Protein AF-A0A1X7VPT6-F1 (afdb_monomer_lite)

Foldseek 3Di:
DVVVVVVVVVVVVVVVPPPPPDFDAQEAEEEQALPNDDPVQSVRYGHLQVQQPDPDDPQVRLEYEYEYEADERADEEEREADDRAYYEYEFDDDPPGQFYEYEYAEYAYEQYAEYEYYRYEYDYPPYEHEAYNYAEYAYYQYEEQAYAHEQYAEYAHELYEHEHPDAPPDPAASYHAEAHAAEYEAENYEAAEYAGEAHYYQYLHYEYEHENYEFHYEEEENYAHDHPHPDPPDHDQHYEYEYELYEFHYHHYQYHAHHAEAEEYEAYNYHYNYQAEHAAHYAAYEYEYEQHEAPNHAEEHEYEYQHYAYYYYNAEAENYQEAEYEEHAYYEHALYETEPHCEYYAYEAYDEEHEYHQYEFEHHEAERYEYYHAYEYEYDDHEYEQYQAEHQAEHQRYEYEPNYAYEYPEAYEQENGEHQAEDQRYAYDDPDDPDDQDDQNYDYPDPHPHAYWQGYHPAYHARAADHDPDPDDDDDDDDRDDPVVPPVVVVVVVVVVVVLPPPRDVVNVVPDVPPDQPRDDDHFFPFKWWQDPVLDTHRPDQKDWDFDAFFDWDWTQIWRQGSPGDTFGFDADADPDLEGDRDRDDRRGTDDRDPDRPRRDTDTDTDGHGHGYIYGTDDDDDDDDDDDDDDDDDDDDDDDDDD

Radius of gyration: 36.93 Å; chains: 1; bounding box: 91×92×110 Å

Structure (mmCIF, N/CA/C/O backbone):
data_AF-A0A1X7VPT6-F1
#
_entry.id   AF-A0A1X7VPT6-F1
#
loop_
_atom_site.group_PDB
_atom_site.id
_atom_site.type_symbol
_atom_site.label_atom_id
_atom_site.label_alt_id
_atom_site.label_comp_id
_atom_site.label_asym_id
_atom_site.label_entity_id
_atom_site.label_seq_id
_atom_site.pdbx_PDB_ins_code
_atom_site.Cartn_x
_atom_site.Cartn_y
_atom_site.Cartn_z
_atom_site.occupancy
_atom_site.B_iso_or_equiv
_atom_site.auth_seq_id
_atom_site.auth_comp_id
_atom_site.auth_asym_id
_atom_site.auth_atom_id
_atom_site.pdbx_PDB_model_num
ATOM 1 N N . MET A 1 1 ? -47.843 -10.193 26.160 1.00 49.91 1 MET A N 1
ATOM 2 C CA . MET A 1 1 ? -47.223 -11.328 25.442 1.00 49.91 1 MET A CA 1
ATOM 3 C C . MET A 1 1 ? -45.750 -11.027 25.183 1.00 49.91 1 MET A C 1
ATOM 5 O O . MET A 1 1 ? -44.938 -11.817 25.626 1.00 49.91 1 MET A O 1
ATOM 9 N N . GLU A 1 2 ? -45.402 -9.853 24.638 1.00 49.94 2 GLU A N 1
ATOM 10 C CA . GLU A 1 2 ? -44.006 -9.392 24.447 1.00 49.94 2 GLU A CA 1
ATOM 11 C C . GLU A 1 2 ? -43.128 -9.440 25.710 1.00 49.94 2 GLU A C 1
ATOM 13 O O . GLU A 1 2 ? -42.012 -9.949 25.663 1.00 49.94 2 GLU A O 1
ATOM 18 N N . THR A 1 3 ? -43.646 -9.011 26.864 1.00 54.41 3 THR A N 1
ATOM 19 C CA . THR A 1 3 ? -42.944 -9.099 28.159 1.00 54.41 3 THR A CA 1
ATOM 20 C C . THR A 1 3 ? -42.669 -10.536 28.608 1.00 54.41 3 THR A C 1
ATOM 22 O O . THR A 1 3 ? -41.657 -10.796 29.251 1.00 54.41 3 THR A O 1
ATOM 25 N N . PHE A 1 4 ? -43.536 -11.487 28.249 1.00 56.22 4 PHE A N 1
ATOM 26 C CA . PHE A 1 4 ? -43.365 -12.898 28.603 1.00 56.22 4 PHE A CA 1
ATOM 27 C C . PHE A 1 4 ? -42.324 -13.572 27.700 1.00 56.22 4 PHE A C 1
ATOM 29 O O . PHE A 1 4 ? -41.519 -14.367 28.178 1.00 56.22 4 PHE A O 1
ATOM 36 N N . THR A 1 5 ? -42.282 -13.204 26.415 1.00 63.62 5 THR A N 1
ATOM 37 C CA . THR A 1 5 ? -41.232 -13.641 25.486 1.00 63.62 5 THR A CA 1
ATOM 38 C C . THR A 1 5 ? -39.866 -13.092 25.901 1.00 63.62 5 THR A C 1
ATOM 40 O O . THR A 1 5 ? -38.895 -13.843 25.903 1.00 63.62 5 THR A O 1
ATOM 43 N N . TYR A 1 6 ? -39.796 -11.826 26.332 1.00 61.41 6 TYR A N 1
ATOM 44 C CA . TYR A 1 6 ? -38.568 -11.212 26.858 1.00 61.41 6 TYR A CA 1
ATOM 45 C C . TYR A 1 6 ? -38.047 -11.936 28.106 1.00 61.41 6 TYR A C 1
ATOM 47 O O . TYR A 1 6 ? -36.864 -12.257 28.193 1.00 61.41 6 TYR A O 1
ATOM 55 N N . LEU A 1 7 ? -38.939 -12.255 29.049 1.00 60.47 7 LEU A N 1
ATOM 56 C CA . LEU A 1 7 ? -38.576 -12.974 30.270 1.00 60.47 7 LEU A CA 1
ATOM 57 C C . LEU A 1 7 ? -38.084 -14.400 29.969 1.00 60.47 7 LEU A C 1
ATOM 59 O O . LEU A 1 7 ? -37.102 -14.848 30.556 1.00 60.47 7 LEU A O 1
ATOM 63 N N . LEU A 1 8 ? -38.726 -15.098 29.025 1.00 65.25 8 LEU A N 1
ATOM 64 C CA . LEU A 1 8 ? -38.308 -16.435 28.596 1.00 65.25 8 LEU A CA 1
ATOM 65 C C . LEU A 1 8 ? -36.920 -16.409 27.935 1.00 65.25 8 LEU A C 1
ATOM 67 O O . LEU A 1 8 ? -36.103 -17.288 28.199 1.00 65.25 8 LEU A O 1
ATOM 71 N N . PHE A 1 9 ? -36.626 -15.378 27.134 1.00 64.88 9 PHE A N 1
ATOM 72 C CA . PHE A 1 9 ? -35.300 -15.166 26.547 1.00 64.88 9 PHE A CA 1
ATOM 73 C C . PHE A 1 9 ? -34.226 -14.914 27.609 1.00 64.88 9 PHE A C 1
ATOM 75 O O . PHE A 1 9 ? -33.151 -15.502 27.523 1.00 64.88 9 PHE A O 1
ATOM 82 N N . ILE A 1 10 ? -34.517 -14.107 28.635 1.00 61.78 10 ILE A N 1
ATOM 83 C CA . ILE A 1 10 ? -33.589 -13.865 29.751 1.00 61.78 10 ILE A CA 1
ATOM 84 C C . ILE A 1 10 ? -33.315 -15.167 30.518 1.00 61.78 10 ILE A C 1
ATOM 86 O O . ILE A 1 10 ? -32.165 -15.477 30.817 1.00 61.78 10 ILE A O 1
ATOM 90 N N . ILE A 1 11 ? -34.348 -15.971 30.787 1.00 61.91 11 ILE A N 1
ATOM 91 C CA . ILE A 1 11 ? -34.203 -17.257 31.487 1.00 61.91 11 ILE A CA 1
ATOM 92 C C . ILE A 1 11 ? -33.368 -18.248 30.657 1.00 61.91 11 ILE A C 1
ATOM 94 O O . ILE A 1 11 ? -32.481 -18.912 31.199 1.00 61.91 11 ILE A O 1
ATOM 98 N N . LEU A 1 12 ? -33.596 -18.320 29.341 1.00 60.66 12 LEU A N 1
ATOM 99 C CA . LEU A 1 12 ? -32.826 -19.184 28.441 1.00 60.66 12 LEU A CA 1
ATOM 100 C C . LEU A 1 12 ? -31.370 -18.712 28.296 1.00 60.66 12 LEU A C 1
ATOM 102 O O . LEU A 1 12 ? -30.458 -19.539 28.362 1.00 60.66 12 LEU A O 1
ATOM 106 N N . ALA A 1 13 ? -31.129 -17.402 28.199 1.00 56.34 13 ALA A N 1
ATOM 107 C CA . ALA A 1 13 ? -29.782 -16.830 28.170 1.00 56.34 13 ALA A CA 1
ATOM 108 C C . ALA A 1 13 ? -29.011 -17.106 29.475 1.00 56.34 13 ALA A C 1
ATOM 110 O O . ALA A 1 13 ? -27.852 -17.519 29.428 1.00 56.34 13 ALA A O 1
ATOM 111 N N . CYS A 1 14 ? -29.668 -16.992 30.636 1.00 54.38 14 CYS A N 1
ATOM 112 C CA . CYS A 1 14 ? -29.074 -17.334 31.931 1.00 54.38 14 CYS A CA 1
ATOM 113 C C . CYS A 1 14 ? -28.664 -18.813 32.025 1.00 54.38 14 CYS A C 1
ATOM 115 O O . CYS A 1 14 ? -27.621 -19.123 32.601 1.00 54.38 14 CYS A O 1
ATOM 117 N N . SER A 1 15 ? -29.440 -19.732 31.436 1.00 54.47 15 SER A N 1
ATOM 118 C CA . SER A 1 15 ? -29.112 -21.166 31.454 1.00 54.47 15 SER A CA 1
ATOM 119 C C . SER A 1 15 ? -27.899 -21.538 30.588 1.00 54.47 15 SER A C 1
ATOM 121 O O . SER A 1 15 ? -27.228 -22.530 30.869 1.00 54.47 15 SER A O 1
ATOM 123 N N . TYR A 1 16 ? -27.557 -20.713 29.590 1.00 51.50 16 TYR A N 1
ATOM 124 C CA . TYR A 1 16 ? -26.404 -20.941 28.712 1.00 51.50 16 TYR A CA 1
ATOM 125 C C . TYR A 1 16 ? -25.071 -20.465 29.327 1.00 51.50 16 TYR A C 1
ATOM 127 O O . TYR A 1 16 ? -24.008 -20.966 28.967 1.00 51.50 16 TYR A O 1
ATOM 135 N N . CYS A 1 17 ? -25.105 -19.543 30.298 1.00 53.69 17 CYS A N 1
ATOM 136 C CA . CYS A 1 17 ? -23.901 -18.972 30.920 1.00 53.69 17 CYS A CA 1
ATOM 137 C C . CYS A 1 17 ? -23.287 -19.814 32.055 1.00 53.69 17 CYS A C 1
ATOM 139 O O . CYS A 1 17 ? -22.165 -19.536 32.469 1.00 53.69 17 CYS A O 1
ATOM 141 N N . GLN A 1 18 ? -23.964 -20.850 32.561 1.00 51.31 18 GLN A N 1
ATOM 142 C CA . GLN A 1 18 ? -23.490 -21.600 33.739 1.00 51.31 18 GLN A CA 1
ATOM 143 C C . GLN A 1 18 ? -22.417 -22.667 33.462 1.00 51.31 18 GLN A C 1
ATOM 145 O O . GLN A 1 18 ? -21.979 -23.339 34.395 1.00 51.31 18 GLN A O 1
ATOM 150 N N . LYS A 1 19 ? -21.952 -22.827 32.217 1.00 47.19 19 LYS A N 1
ATOM 151 C CA . LYS A 1 19 ? -20.977 -23.871 31.854 1.00 47.19 19 LYS A CA 1
ATOM 152 C C . LYS A 1 19 ? -19.701 -23.339 31.195 1.00 47.19 19 LYS A C 1
ATOM 154 O O . LYS A 1 19 ? -19.155 -23.972 30.300 1.00 47.19 19 LYS A O 1
ATOM 159 N N . ALA A 1 20 ? -19.217 -22.179 31.642 1.00 49.69 20 ALA A N 1
ATOM 160 C CA . ALA A 1 20 ? -17.861 -21.739 31.324 1.00 49.69 20 ALA A CA 1
ATOM 161 C C . ALA A 1 20 ? -16.864 -22.496 32.220 1.00 49.69 20 ALA A C 1
ATOM 163 O O . ALA A 1 20 ? -16.715 -22.213 33.409 1.00 49.69 20 ALA A O 1
ATOM 164 N N . GLU A 1 21 ? -16.231 -23.521 31.654 1.00 43.62 21 GLU A N 1
ATOM 165 C CA . GLU A 1 21 ? -15.169 -24.298 32.288 1.00 43.62 21 GLU A CA 1
ATOM 166 C C . GLU A 1 21 ? -13.922 -23.413 32.475 1.00 43.62 21 GLU A C 1
ATOM 168 O O . GLU A 1 21 ? -13.162 -23.194 31.539 1.00 43.62 21 GLU A O 1
ATOM 173 N N . GLY A 1 22 ? -13.722 -22.880 33.687 1.00 51.69 22 GLY A N 1
ATOM 174 C CA . GLY A 1 22 ? -12.467 -22.230 34.094 1.00 51.69 22 GLY A CA 1
ATOM 175 C C . GLY A 1 22 ? -12.619 -20.802 34.621 1.00 51.69 22 GLY A C 1
ATOM 176 O O . GLY A 1 22 ? -12.323 -19.840 33.922 1.00 51.69 22 GLY A O 1
ATOM 177 N N . GLY A 1 23 ? -13.016 -20.671 35.892 1.00 59.38 23 GLY A N 1
ATOM 178 C CA . GLY A 1 23 ? -13.039 -19.404 36.635 1.00 59.38 23 GLY A CA 1
ATOM 179 C C . GLY A 1 23 ? -14.395 -18.697 36.596 1.00 59.38 23 GLY A C 1
ATOM 180 O O . GLY A 1 23 ? -14.873 -18.295 35.540 1.00 59.38 23 GLY A O 1
ATOM 181 N N . GLN A 1 24 ? -15.023 -18.531 37.762 1.00 66.06 24 GLN A N 1
ATOM 182 C CA . GLN A 1 24 ? -16.274 -17.782 37.915 1.00 66.06 24 GLN A CA 1
ATOM 183 C C . GLN A 1 24 ? -16.023 -16.288 37.641 1.00 66.06 24 GLN A C 1
ATOM 185 O O . GLN A 1 24 ? -15.692 -15.530 38.547 1.00 66.06 24 GLN A O 1
ATOM 190 N N . GLY A 1 25 ? -16.125 -15.865 36.380 1.00 81.69 25 GLY A N 1
ATOM 191 C CA . GLY A 1 25 ? -16.144 -14.445 36.031 1.00 81.69 25 GLY A CA 1
ATOM 192 C C . GLY A 1 25 ? -17.435 -13.779 36.510 1.00 81.69 25 GLY A C 1
ATOM 193 O O . GLY A 1 25 ? -18.495 -14.408 36.516 1.00 81.69 25 GLY A O 1
ATOM 194 N N . LEU A 1 26 ? -17.358 -12.506 36.904 1.00 90.00 26 LEU A N 1
ATOM 195 C CA . LEU A 1 26 ? -18.549 -11.727 37.245 1.00 90.00 26 LEU A CA 1
ATOM 196 C C . LEU A 1 26 ? -19.263 -11.297 35.962 1.00 90.00 26 LEU A C 1
ATOM 198 O O . LEU A 1 26 ? -18.640 -10.760 35.045 1.00 90.00 26 LEU A O 1
ATOM 202 N N . ILE A 1 27 ? -20.574 -11.529 35.906 1.00 91.31 27 ILE A N 1
ATOM 203 C CA . ILE A 1 27 ? -21.433 -11.133 34.788 1.00 91.31 27 ILE A CA 1
ATOM 204 C C . ILE A 1 27 ? -22.333 -9.992 35.258 1.00 91.31 27 ILE A C 1
ATOM 206 O O . ILE A 1 27 ? -23.072 -10.147 36.227 1.00 91.31 27 ILE A O 1
ATOM 210 N N . TYR A 1 28 ? -22.283 -8.872 34.547 1.00 93.00 28 TYR A N 1
ATOM 211 C CA . TYR A 1 28 ? -23.090 -7.679 34.758 1.00 93.00 28 TYR A CA 1
ATOM 212 C C . TYR A 1 28 ? -24.026 -7.485 33.564 1.00 93.00 28 TYR A C 1
ATOM 214 O O . TYR A 1 28 ? -23.584 -7.408 32.422 1.00 93.00 28 TYR A O 1
ATOM 222 N N . TYR A 1 29 ? -25.324 -7.396 33.809 1.00 93.25 29 TYR A N 1
ATOM 223 C CA . TYR A 1 29 ? -26.327 -7.063 32.809 1.00 93.25 29 TYR A CA 1
ATOM 224 C C . TYR A 1 29 ? -26.495 -5.548 32.758 1.00 93.25 29 TYR A C 1
ATOM 226 O O . TYR A 1 29 ? -26.776 -4.903 33.767 1.00 93.25 29 TYR A O 1
ATOM 234 N N . VAL A 1 30 ? -26.331 -4.970 31.576 1.00 93.88 30 VAL A N 1
ATOM 235 C CA . VAL A 1 30 ? -26.466 -3.531 31.367 1.00 93.88 30 VAL A CA 1
ATOM 236 C C . VAL A 1 30 ? -27.790 -3.277 30.670 1.00 93.88 30 VAL A C 1
ATOM 238 O O . VAL A 1 30 ? -28.028 -3.761 29.564 1.00 93.88 30 VAL A O 1
ATOM 241 N N . THR A 1 31 ? -28.666 -2.522 31.323 1.00 93.25 31 THR A N 1
ATOM 242 C CA . THR A 1 31 ? -29.961 -2.109 30.762 1.00 93.25 31 THR A CA 1
ATOM 243 C C . THR A 1 31 ? -29.932 -0.623 30.414 1.00 93.25 31 THR A C 1
ATOM 245 O O . THR A 1 31 ? -29.002 0.094 30.792 1.00 93.25 31 THR A O 1
ATOM 248 N N . ALA A 1 32 ? -30.905 -0.148 29.636 1.00 89.62 32 ALA A N 1
ATOM 249 C CA . ALA A 1 32 ? -30.970 1.264 29.259 1.00 89.62 32 ALA A CA 1
ATOM 250 C C . ALA A 1 32 ? -31.231 2.163 30.481 1.00 89.62 32 ALA A C 1
ATOM 252 O O . ALA A 1 32 ? -30.611 3.214 30.622 1.00 89.62 32 ALA A O 1
ATOM 253 N N . THR A 1 33 ? -32.118 1.727 31.383 1.00 88.25 33 THR A N 1
ATOM 254 C CA . THR A 1 33 ? -32.633 2.555 32.489 1.00 88.25 33 THR A CA 1
ATOM 255 C C . THR A 1 33 ? -32.313 2.030 33.891 1.00 88.25 33 THR A C 1
ATOM 257 O O . THR A 1 33 ? -32.501 2.757 34.859 1.00 88.25 33 THR A O 1
ATOM 260 N N . GLY A 1 34 ? -31.887 0.772 34.037 1.00 85.50 34 GLY A N 1
ATOM 261 C CA . GLY A 1 34 ? -31.805 0.073 35.329 1.00 85.50 34 GLY A CA 1
ATOM 262 C C . GLY A 1 34 ? -33.147 -0.495 35.817 1.00 85.50 34 GLY A C 1
ATOM 263 O O . GLY A 1 34 ? -33.165 -1.478 36.554 1.00 85.50 34 GLY A O 1
ATOM 264 N N . ALA A 1 35 ? -34.281 0.062 35.376 1.00 86.81 35 ALA A N 1
ATOM 265 C CA . ALA A 1 35 ? -35.615 -0.366 35.807 1.00 86.81 35 ALA A CA 1
ATOM 266 C C . ALA A 1 35 ? -36.050 -1.708 35.192 1.00 86.81 35 ALA A C 1
ATOM 268 O O . ALA A 1 35 ? -36.874 -2.415 35.768 1.00 86.81 35 ALA A O 1
ATOM 269 N N . ASP A 1 36 ? -35.457 -2.082 34.057 1.00 85.25 36 ASP A N 1
ATOM 270 C CA . ASP A 1 36 ? -35.776 -3.307 33.308 1.00 85.25 36 ASP A CA 1
ATOM 271 C C . ASP A 1 36 ? -35.090 -4.561 33.882 1.00 85.25 36 ASP A C 1
ATOM 273 O O . ASP A 1 36 ? -35.135 -5.648 33.300 1.00 85.25 36 ASP A O 1
ATOM 277 N N . CYS A 1 37 ? -34.425 -4.419 35.028 1.00 83.31 37 CYS A N 1
ATOM 278 C CA . CYS A 1 37 ? -33.668 -5.485 35.652 1.00 83.31 37 CYS A CA 1
ATOM 279 C C . CYS A 1 37 ? -34.566 -6.519 36.348 1.00 83.31 37 CYS A C 1
ATOM 281 O O . CYS A 1 37 ? -35.395 -6.158 37.189 1.00 83.31 37 CYS A O 1
ATOM 283 N N . PRO A 1 38 ? -34.379 -7.828 36.083 1.00 77.12 38 PRO A N 1
ATOM 284 C CA . PRO A 1 38 ? -35.090 -8.872 36.809 1.00 77.12 38 PRO A CA 1
ATOM 285 C C . PRO A 1 38 ? -34.807 -8.778 38.313 1.00 77.12 38 PRO A C 1
ATOM 287 O O . PRO A 1 38 ? -33.649 -8.672 38.721 1.00 77.12 38 PRO A O 1
ATOM 290 N N . LEU A 1 39 ? -35.849 -8.902 39.144 1.00 76.00 39 LEU A N 1
ATOM 291 C CA . LEU A 1 39 ? -35.750 -8.835 40.614 1.00 76.00 39 LEU A CA 1
ATOM 292 C C . LEU A 1 39 ? -34.674 -9.772 41.198 1.00 76.00 39 LEU A C 1
ATOM 294 O O . LEU A 1 39 ? -34.059 -9.455 42.209 1.00 76.00 39 LEU A O 1
ATOM 298 N N . VAL A 1 40 ? -34.414 -10.908 40.545 1.00 72.81 40 VAL A N 1
ATOM 299 C CA . VAL A 1 40 ? -33.452 -11.931 40.996 1.00 72.81 40 VAL A CA 1
ATOM 300 C C . VAL A 1 40 ? -31.986 -11.499 40.802 1.00 72.81 40 VAL A C 1
ATOM 302 O O . VAL A 1 40 ? -31.091 -12.063 41.426 1.00 72.81 40 VAL A O 1
ATOM 305 N N . HIS A 1 41 ? -31.719 -10.480 39.980 1.00 74.19 41 HIS A N 1
ATOM 306 C CA . HIS A 1 41 ? -30.364 -10.057 39.607 1.00 74.19 41 HIS A CA 1
ATOM 307 C C . HIS A 1 41 ? -30.074 -8.580 39.897 1.00 74.19 41 HIS A C 1
ATOM 309 O O . HIS A 1 41 ? -29.142 -8.032 39.320 1.00 74.19 41 HIS A O 1
ATOM 315 N N . GLN A 1 42 ? -30.812 -7.928 40.801 1.00 76.69 42 GLN A N 1
ATOM 316 C CA . GLN A 1 42 ? -30.673 -6.481 41.048 1.00 76.69 42 GLN A CA 1
ATOM 317 C C . GLN A 1 42 ? -29.239 -6.020 41.374 1.00 76.69 42 GLN A C 1
ATOM 319 O O . GLN A 1 42 ? -28.855 -4.917 41.005 1.00 76.69 42 GLN A O 1
ATOM 324 N N . HIS A 1 43 ? -28.406 -6.849 42.010 1.00 82.69 43 HIS A N 1
ATOM 325 C CA . HIS A 1 43 ? -27.006 -6.481 42.284 1.00 82.69 43 HIS A CA 1
ATOM 326 C C . HIS A 1 43 ? -26.096 -6.515 41.046 1.00 82.69 43 HIS A C 1
ATOM 328 O O . HIS A 1 43 ? -25.086 -5.818 41.001 1.00 82.69 43 HIS A O 1
ATOM 334 N N . TYR A 1 44 ? -26.461 -7.301 40.035 1.00 88.62 44 TYR A N 1
ATOM 335 C CA . TYR A 1 44 ? -25.679 -7.529 38.819 1.00 88.62 44 TYR A CA 1
ATOM 336 C C . TYR A 1 44 ? -26.396 -7.033 37.571 1.00 88.62 44 TYR A C 1
ATOM 338 O O . TYR A 1 44 ? -26.000 -7.378 36.467 1.00 88.62 44 TYR A O 1
ATOM 346 N N . CYS A 1 45 ? -27.458 -6.254 37.735 1.00 93.31 45 CYS A N 1
ATOM 347 C CA . CYS A 1 45 ? -28.186 -5.646 36.645 1.00 93.31 45 CYS A CA 1
ATOM 348 C C . CYS A 1 45 ? -28.450 -4.190 37.002 1.00 93.31 45 CYS A C 1
ATOM 350 O O . CYS A 1 45 ? -29.153 -3.919 37.974 1.00 93.31 45 CYS A O 1
ATOM 352 N N . GLN A 1 46 ? -27.856 -3.270 36.248 1.00 94.00 46 GLN A N 1
ATOM 353 C CA . GLN A 1 46 ? -27.958 -1.827 36.476 1.00 94.00 46 GLN A CA 1
ATOM 354 C C . GLN A 1 46 ? -27.918 -1.065 35.142 1.00 94.00 46 GLN A C 1
ATOM 356 O O . GLN A 1 46 ? -27.755 -1.663 34.070 1.00 94.00 46 GLN A O 1
ATOM 361 N N . SER A 1 47 ? -28.093 0.258 35.188 1.00 93.62 47 SER A N 1
ATOM 362 C CA . SER A 1 47 ? -27.865 1.109 34.017 1.00 93.62 47 SER A CA 1
ATOM 363 C C . SER A 1 47 ? -26.363 1.260 33.727 1.00 93.62 47 SER A C 1
ATOM 365 O O . SER A 1 47 ? -25.516 1.044 34.599 1.00 93.62 47 SER A O 1
ATOM 367 N N . LEU A 1 48 ? -26.002 1.683 32.509 1.00 93.38 48 LEU A N 1
ATOM 368 C CA . LEU A 1 48 ? -24.603 1.997 32.180 1.00 93.38 48 LEU A CA 1
ATOM 369 C C . LEU A 1 48 ? -24.035 3.109 33.080 1.00 93.38 48 LEU A C 1
ATOM 371 O O . LEU A 1 48 ? -22.868 3.052 33.458 1.00 93.38 48 LEU A O 1
ATOM 375 N N . SER A 1 49 ? -24.866 4.088 33.454 1.00 92.06 49 SER A N 1
ATOM 376 C CA . SER A 1 49 ? -24.477 5.194 34.337 1.00 92.06 49 SER A CA 1
ATOM 377 C C . SER A 1 49 ? -24.051 4.706 35.723 1.00 92.06 49 SER A C 1
ATOM 379 O O . SER A 1 49 ? -23.092 5.224 36.292 1.00 92.06 49 SER A O 1
ATOM 381 N N . ASP A 1 50 ? -24.735 3.700 36.268 1.00 91.56 50 ASP A N 1
ATOM 382 C CA . ASP A 1 50 ? -24.412 3.154 37.591 1.00 91.56 50 ASP A CA 1
ATOM 383 C C . ASP A 1 50 ? -23.061 2.432 37.576 1.00 91.56 50 ASP A C 1
ATOM 385 O O . ASP A 1 50 ? -22.251 2.591 38.491 1.00 91.56 50 ASP A O 1
ATOM 389 N N . TYR A 1 51 ? -22.781 1.684 36.504 1.00 92.12 51 TYR A N 1
ATOM 390 C CA . TYR A 1 51 ? -21.494 1.017 36.310 1.00 92.12 51 TYR A CA 1
ATOM 391 C C . TYR A 1 51 ? -20.355 1.992 36.008 1.00 92.12 51 TYR A C 1
ATOM 393 O O . TYR A 1 51 ? -19.246 1.799 36.499 1.00 92.12 51 TYR A O 1
ATOM 401 N N . ALA A 1 52 ? -20.610 3.055 35.243 1.00 88.69 52 ALA A N 1
ATOM 402 C CA . ALA A 1 52 ? -19.598 4.053 34.899 1.00 88.69 52 ALA A CA 1
ATOM 403 C C . ALA A 1 52 ? -19.052 4.809 36.124 1.00 88.69 52 ALA A C 1
ATOM 405 O O . ALA A 1 52 ? -17.902 5.248 36.114 1.00 88.69 52 ALA A O 1
ATOM 406 N N . ASN A 1 53 ? -19.850 4.921 37.188 1.00 85.25 53 ASN A N 1
ATOM 407 C CA . ASN A 1 53 ? -19.458 5.561 38.442 1.00 85.25 53 ASN A CA 1
ATOM 408 C C . ASN A 1 53 ? -18.659 4.642 39.387 1.00 85.25 53 ASN A C 1
ATOM 410 O O . ASN A 1 53 ? -18.197 5.101 40.435 1.00 85.25 53 ASN A O 1
ATOM 414 N N . GLN A 1 54 ? -18.465 3.361 39.048 1.00 85.56 54 GLN A N 1
ATOM 415 C CA . GLN A 1 54 ? -17.651 2.457 39.860 1.00 85.56 54 GLN A CA 1
ATOM 416 C C . GLN A 1 54 ? -16.161 2.771 39.684 1.00 85.56 54 GLN A C 1
ATOM 418 O O . GLN A 1 54 ? -15.585 2.618 38.608 1.00 85.56 54 GLN A O 1
ATOM 423 N N . SER A 1 55 ? -15.510 3.201 40.766 1.00 75.75 55 SER A N 1
ATOM 424 C CA . SER A 1 55 ? -14.077 3.519 40.765 1.00 75.75 55 SER A CA 1
ATOM 425 C C . SER A 1 55 ? -13.179 2.278 40.774 1.00 75.75 55 SER A C 1
ATOM 427 O O . SER A 1 55 ? -12.026 2.356 40.340 1.00 75.75 55 SER A O 1
ATOM 429 N N . HIS A 1 56 ? -13.693 1.141 41.254 1.00 78.44 56 HIS A N 1
ATOM 430 C CA . HIS A 1 56 ? -12.950 -0.105 41.411 1.00 78.44 56 HIS A CA 1
ATOM 431 C C . HIS A 1 56 ? -13.813 -1.306 41.022 1.00 78.44 56 HIS A C 1
ATOM 433 O O . HIS A 1 56 ? -14.888 -1.510 41.581 1.00 78.44 56 HIS A O 1
ATOM 439 N N . TRP A 1 57 ? -13.308 -2.115 40.090 1.00 83.31 57 TRP A N 1
ATOM 440 C CA . TRP A 1 57 ? -13.861 -3.432 39.786 1.00 83.31 57 TRP A CA 1
ATOM 441 C C . TRP A 1 57 ? -13.277 -4.454 40.771 1.00 83.31 57 TRP A C 1
ATOM 443 O O . TRP A 1 57 ? -12.106 -4.312 41.137 1.00 83.31 57 TRP A O 1
ATOM 453 N N . PRO A 1 58 ? -14.046 -5.460 41.226 1.00 77.62 58 PRO A N 1
ATOM 454 C CA . PRO A 1 58 ? -13.550 -6.458 42.167 1.00 77.62 58 PRO A CA 1
ATOM 455 C C . PRO A 1 58 ? -12.296 -7.143 41.612 1.00 77.62 58 PRO A C 1
ATOM 457 O O . PRO A 1 58 ? -12.362 -7.869 40.625 1.00 77.62 58 PRO A O 1
ATOM 460 N N . THR A 1 59 ? -11.146 -6.911 42.246 1.00 68.81 59 THR A N 1
ATOM 461 C CA . THR A 1 59 ? -9.854 -7.465 41.804 1.00 68.81 59 THR A CA 1
ATOM 462 C C . THR A 1 59 ? -9.758 -8.974 42.010 1.00 68.81 59 THR A C 1
ATOM 464 O O . THR A 1 59 ? -8.878 -9.612 41.450 1.00 68.81 59 THR A O 1
ATOM 467 N N . GLU A 1 60 ? -10.644 -9.551 42.825 1.00 70.75 60 GLU A N 1
ATOM 468 C CA . GLU A 1 60 ? -10.683 -10.991 43.102 1.00 70.75 60 GLU A CA 1
ATOM 469 C C . GLU A 1 60 ? -11.195 -11.800 41.903 1.00 70.75 60 GLU A C 1
ATOM 471 O O . GLU A 1 60 ? -10.767 -12.933 41.684 1.00 70.75 60 GLU A O 1
ATOM 476 N N . SER A 1 61 ? -12.072 -11.210 41.086 1.00 65.44 61 SER A N 1
ATOM 477 C CA . SER A 1 61 ? -12.501 -11.787 39.818 1.00 65.44 61 SER A CA 1
ATOM 478 C C . SER A 1 61 ? -11.672 -11.167 38.699 1.00 65.44 61 SER A C 1
ATOM 480 O O . SER A 1 61 ? -11.995 -10.094 38.194 1.00 65.44 61 SER A O 1
ATOM 482 N N . ASN A 1 62 ? -10.619 -11.856 38.266 1.00 84.12 62 ASN A N 1
ATOM 483 C CA . ASN A 1 62 ? -9.794 -11.432 37.126 1.00 84.12 62 ASN A CA 1
ATOM 484 C C . ASN A 1 62 ? -10.594 -11.255 35.815 1.00 84.12 62 ASN A C 1
ATOM 486 O O . ASN A 1 62 ? -10.050 -10.737 34.840 1.00 84.12 62 ASN A O 1
ATOM 490 N N . ASN A 1 63 ? -11.868 -11.673 35.789 1.00 92.06 63 ASN A N 1
ATOM 491 C CA . ASN A 1 63 ? -12.725 -11.719 34.614 1.00 92.06 63 ASN A CA 1
ATOM 492 C C . ASN A 1 63 ? -14.045 -10.984 34.878 1.00 92.06 63 ASN A C 1
ATOM 494 O O . ASN A 1 63 ? -14.808 -11.369 35.768 1.00 92.06 63 ASN A O 1
ATOM 498 N N . VAL A 1 64 ? -14.342 -9.981 34.054 1.00 93.00 64 VAL A N 1
ATOM 499 C CA . VAL A 1 64 ? -15.592 -9.216 34.096 1.00 93.00 64 VAL A CA 1
ATOM 500 C C . VAL A 1 64 ? -16.275 -9.261 32.729 1.00 93.00 64 VAL A C 1
ATOM 502 O O . VAL A 1 64 ? -15.661 -8.993 31.700 1.00 93.00 64 VAL A O 1
ATOM 505 N N . THR A 1 65 ? -17.564 -9.588 32.706 1.00 94.50 65 THR A N 1
ATOM 506 C CA . THR A 1 65 ? -18.392 -9.607 31.493 1.00 94.50 65 THR A CA 1
ATOM 507 C C . THR A 1 65 ? -19.566 -8.653 31.644 1.00 94.50 65 THR A C 1
ATOM 509 O O . THR A 1 65 ? -20.321 -8.767 32.600 1.00 94.50 65 THR A O 1
ATOM 512 N N . PHE A 1 66 ? -19.759 -7.757 30.681 1.00 95.31 66 PHE A N 1
ATOM 513 C CA . PHE A 1 66 ? -20.927 -6.893 30.560 1.00 95.31 66 PHE A CA 1
ATOM 514 C C . PHE A 1 66 ? -21.801 -7.375 29.404 1.00 95.31 66 PHE A C 1
ATOM 516 O O . PHE A 1 66 ? -21.354 -7.419 28.256 1.00 95.31 66 PHE A O 1
ATOM 523 N N . LEU A 1 67 ? -23.047 -7.724 29.708 1.00 95.12 67 LEU A N 1
ATOM 524 C CA . LEU A 1 67 ? -24.069 -8.125 28.749 1.00 95.12 67 LEU A CA 1
ATOM 525 C C . LEU A 1 67 ? -25.057 -6.973 28.562 1.00 95.12 67 LEU A C 1
ATOM 527 O O . LEU A 1 67 ? -25.918 -6.741 29.410 1.00 95.12 67 LEU A O 1
ATOM 531 N N . PHE A 1 68 ? -24.930 -6.246 27.459 1.00 94.88 68 PHE A N 1
ATOM 532 C CA . PHE A 1 68 ? -25.825 -5.150 27.109 1.00 94.88 68 PHE A CA 1
ATOM 533 C C . PHE A 1 68 ? -27.111 -5.715 26.510 1.00 94.88 68 PHE A C 1
ATOM 535 O O . PHE A 1 68 ? -27.080 -6.391 25.476 1.00 94.88 68 PHE A O 1
ATOM 542 N N . LEU A 1 69 ? -28.241 -5.460 27.171 1.00 93.19 69 LEU A N 1
ATOM 543 C CA . LEU A 1 69 ? -29.553 -5.775 26.612 1.00 93.19 69 LEU A CA 1
ATOM 544 C C . LEU A 1 69 ? -29.838 -4.884 25.391 1.00 93.19 69 LEU A C 1
ATOM 546 O O . LEU A 1 69 ? -29.288 -3.793 25.292 1.00 93.19 69 LEU A O 1
ATOM 550 N N . PRO A 1 70 ? -30.703 -5.312 24.457 1.00 92.44 70 PRO A N 1
ATOM 551 C CA . PRO A 1 70 ? -31.119 -4.465 23.344 1.00 92.44 70 PRO A CA 1
ATOM 552 C C . PRO A 1 70 ? -31.661 -3.106 23.814 1.00 92.44 70 PRO A C 1
ATOM 554 O O . PRO A 1 70 ? -32.454 -3.043 24.756 1.00 92.44 70 PRO A O 1
ATOM 557 N N . GLY A 1 71 ? -31.249 -2.028 23.144 1.00 92.25 71 GLY A N 1
ATOM 558 C CA . GLY A 1 71 ? -31.663 -0.664 23.469 1.00 92.25 71 GLY A CA 1
ATOM 559 C C . GLY A 1 71 ? -30.546 0.365 23.306 1.00 92.25 71 GLY A C 1
ATOM 560 O O . GLY A 1 71 ? -29.436 0.050 22.871 1.00 92.25 71 GLY A O 1
ATOM 561 N N . GLU A 1 72 ? -30.866 1.613 23.642 1.00 93.88 72 GLU A N 1
ATOM 562 C CA . GLU A 1 72 ? -29.904 2.709 23.728 1.00 93.88 72 GLU A CA 1
ATOM 563 C C . GLU A 1 72 ? -29.490 2.930 25.187 1.00 93.88 72 GLU A C 1
ATOM 565 O O . GLU A 1 72 ? -30.324 3.184 26.054 1.00 93.88 72 GLU A O 1
ATOM 570 N N . HIS A 1 73 ? -28.190 2.846 25.450 1.00 94.19 73 HIS A N 1
ATOM 571 C CA . HIS A 1 73 ? -27.571 3.077 26.747 1.00 94.19 73 HIS A CA 1
ATOM 572 C C . HIS A 1 73 ? -26.854 4.422 26.709 1.00 94.19 73 HIS A C 1
ATOM 574 O O . HIS A 1 73 ? -25.673 4.504 26.359 1.00 94.19 73 HIS A O 1
ATOM 580 N N . SER A 1 74 ? -27.589 5.485 27.026 1.00 91.12 74 SER A N 1
ATOM 581 C CA . SER A 1 74 ? -27.049 6.842 27.041 1.00 91.12 74 SER A CA 1
ATOM 582 C C . SER A 1 74 ? -26.413 7.172 28.391 1.00 91.12 74 SER A C 1
ATOM 584 O O . SER A 1 74 ? -27.016 6.974 29.445 1.00 91.12 74 SER A O 1
ATOM 586 N N . PHE A 1 75 ? -25.209 7.730 28.364 1.00 88.12 75 PHE A N 1
ATOM 587 C CA . PHE A 1 75 ? -24.491 8.224 29.531 1.00 88.12 75 PHE A CA 1
ATOM 588 C C . PHE A 1 75 ? -23.690 9.467 29.138 1.00 88.12 75 PHE A C 1
ATOM 590 O O . PHE A 1 75 ? -22.992 9.456 28.134 1.00 88.12 75 PHE A O 1
ATOM 597 N N . LYS A 1 76 ? -23.812 10.566 29.891 1.00 87.12 76 LYS A N 1
ATOM 598 C CA . LYS A 1 76 ? -23.216 11.850 29.480 1.00 87.12 76 LYS A CA 1
ATOM 599 C C . LYS A 1 76 ? -21.695 11.895 29.606 1.00 87.12 76 LYS A C 1
ATOM 601 O O . LYS A 1 76 ? -21.078 12.639 28.855 1.00 87.12 76 LYS A O 1
ATOM 606 N N . ASP A 1 77 ? -21.117 11.122 30.522 1.00 90.06 77 ASP A N 1
ATOM 607 C CA . ASP A 1 77 ? -19.677 11.145 30.770 1.00 90.06 77 ASP A CA 1
ATOM 608 C C . ASP A 1 77 ? -18.958 9.977 30.071 1.00 90.06 77 ASP A C 1
ATOM 610 O O . ASP A 1 77 ? -19.467 9.326 29.156 1.00 90.06 77 ASP A O 1
ATOM 614 N N . LYS A 1 78 ? -17.728 9.710 30.508 1.00 91.06 78 LYS A N 1
ATOM 615 C CA . LYS A 1 78 ? -16.831 8.700 29.946 1.00 91.06 78 LYS A CA 1
ATOM 616 C C . LYS A 1 78 ? -17.012 7.359 30.648 1.00 91.06 78 LYS A C 1
ATOM 618 O O . LYS A 1 78 ? -16.888 7.293 31.871 1.00 91.06 78 LYS A O 1
ATOM 623 N N . PHE A 1 79 ? -17.204 6.281 29.894 1.00 92.75 79 PHE A N 1
ATOM 624 C CA . PHE A 1 79 ? -17.243 4.929 30.449 1.00 92.75 79 PHE A CA 1
ATOM 625 C C . PHE A 1 79 ? -15.820 4.374 30.581 1.00 92.75 79 PHE A C 1
ATOM 627 O O . PHE A 1 79 ? -15.093 4.285 29.590 1.00 92.75 79 PHE A O 1
ATOM 634 N N . LYS A 1 80 ? -15.394 4.037 31.806 1.00 94.31 80 LYS A N 1
ATOM 635 C CA . LYS A 1 80 ? -14.003 3.661 32.106 1.00 94.31 80 LYS A CA 1
ATOM 636 C C . LYS A 1 80 ? -13.904 2.271 32.725 1.00 94.31 80 LYS A C 1
ATOM 638 O O . LYS A 1 80 ? -14.529 2.000 33.745 1.00 94.31 80 LYS A O 1
ATOM 643 N N . ILE A 1 81 ? -13.032 1.430 32.171 1.00 93.44 81 ILE A N 1
ATOM 644 C CA . ILE A 1 81 ? -12.659 0.139 32.766 1.00 93.44 81 ILE A CA 1
ATOM 645 C C . ILE A 1 81 ? -11.139 0.096 32.925 1.00 93.44 81 ILE A C 1
ATOM 647 O O . ILE A 1 81 ? -10.395 0.434 32.000 1.00 93.44 81 ILE A O 1
ATOM 651 N N . LYS A 1 82 ? -10.661 -0.276 34.115 1.00 93.25 82 LYS A N 1
ATOM 652 C CA . LYS A 1 82 ? -9.231 -0.275 34.435 1.00 93.25 82 LYS A CA 1
ATOM 653 C C . LYS A 1 82 ? -8.836 -1.434 35.340 1.00 93.25 82 LYS A C 1
ATOM 655 O O . LYS A 1 82 ? -9.486 -1.651 36.357 1.00 93.25 82 LYS A O 1
ATOM 660 N N . GLY A 1 83 ? -7.709 -2.074 35.017 1.00 88.62 83 GLY A N 1
ATOM 661 C CA . GLY A 1 83 ? -7.006 -2.990 35.923 1.00 88.62 83 GLY A CA 1
ATOM 662 C C . GLY A 1 83 ? -7.673 -4.354 36.104 1.00 88.62 83 GLY A C 1
ATOM 663 O O . GLY A 1 83 ? -7.467 -4.988 37.132 1.00 88.62 83 GLY A O 1
ATOM 664 N N . VAL A 1 84 ? -8.471 -4.785 35.128 1.00 91.38 84 VAL A N 1
ATOM 665 C CA . VAL A 1 84 ? -9.081 -6.119 35.080 1.00 91.38 84 VAL A CA 1
ATOM 666 C C . VAL A 1 84 ? -8.343 -6.924 34.015 1.00 91.38 84 VAL A C 1
ATOM 668 O O . VAL A 1 84 ? -8.111 -6.407 32.925 1.00 91.38 84 VAL A O 1
ATOM 671 N N . SER A 1 85 ? -7.970 -8.172 34.303 1.00 92.69 85 SER A N 1
ATOM 672 C CA . SER A 1 85 ? -7.210 -8.992 33.351 1.00 92.69 85 SER A CA 1
ATOM 673 C C . SER A 1 85 ? -8.028 -9.350 32.109 1.00 92.69 85 SER A C 1
ATOM 675 O O . SER A 1 85 ? -7.517 -9.216 31.002 1.00 92.69 85 SER A O 1
ATOM 677 N N . TYR A 1 86 ? -9.291 -9.748 32.275 1.00 95.06 86 TYR A N 1
ATOM 678 C CA . TYR A 1 86 ? -10.169 -10.167 31.183 1.00 95.06 86 TYR A CA 1
ATOM 679 C C . TYR A 1 86 ? -11.477 -9.384 31.211 1.00 95.06 86 TYR A C 1
ATOM 681 O O . TYR A 1 86 ? -12.214 -9.424 32.197 1.00 95.06 86 TYR A O 1
ATOM 689 N N . VAL A 1 87 ? -11.791 -8.697 30.117 1.00 95.50 87 VAL A N 1
ATOM 690 C CA . VAL A 1 87 ? -13.039 -7.939 29.976 1.00 95.50 87 VAL A CA 1
ATOM 691 C C . VAL A 1 87 ? -13.774 -8.365 28.722 1.00 95.50 87 VAL A C 1
ATOM 693 O O . VAL A 1 87 ? -13.195 -8.424 27.644 1.00 95.50 87 VAL A O 1
ATOM 696 N N . THR A 1 88 ? -15.067 -8.637 28.862 1.00 96.62 88 THR A N 1
ATOM 697 C CA . THR A 1 88 ? -15.972 -8.875 27.734 1.00 96.62 88 THR A CA 1
ATOM 698 C C . THR A 1 88 ? -17.090 -7.842 27.753 1.00 96.62 88 THR A C 1
ATOM 700 O O . THR A 1 88 ? -17.799 -7.732 28.746 1.00 96.62 88 THR A O 1
ATOM 703 N N . LEU A 1 89 ? -17.269 -7.096 26.666 1.00 96.75 89 LEU A N 1
ATOM 704 C CA . LEU A 1 89 ? -18.414 -6.225 26.408 1.00 96.75 89 LEU A CA 1
ATOM 705 C C . LEU A 1 89 ? -19.221 -6.852 25.273 1.00 96.75 89 LEU A C 1
ATOM 707 O O . LEU A 1 89 ? -18.741 -6.907 24.144 1.00 96.75 89 LEU A O 1
ATOM 711 N N . ARG A 1 90 ? -20.427 -7.344 25.549 1.00 96.81 90 ARG A N 1
ATOM 712 C CA . ARG A 1 90 ? -21.232 -8.058 24.552 1.00 96.81 90 ARG A CA 1
ATOM 713 C C . ARG A 1 90 ? -22.642 -7.497 24.476 1.00 96.81 90 ARG A C 1
ATOM 715 O O . ARG A 1 90 ? -23.347 -7.468 25.480 1.00 96.81 90 ARG A O 1
ATOM 722 N N . GLY A 1 91 ? -23.070 -7.110 23.280 1.00 95.88 91 GLY A N 1
ATOM 723 C CA . GLY A 1 91 ? -24.472 -6.831 22.984 1.00 95.88 91 GLY A CA 1
ATOM 724 C C . GLY A 1 91 ? -25.244 -8.126 22.753 1.00 95.88 91 GLY A C 1
ATOM 725 O O . GLY A 1 91 ? -24.846 -8.957 21.933 1.00 95.88 91 GLY A O 1
ATOM 726 N N . ILE A 1 92 ? -26.355 -8.313 23.463 1.00 92.50 92 ILE A N 1
ATOM 727 C CA . ILE A 1 92 ? -27.247 -9.452 23.235 1.00 92.50 92 ILE A CA 1
ATOM 728 C C . ILE A 1 92 ? -28.000 -9.222 21.924 1.00 92.50 92 ILE A C 1
ATOM 730 O O . ILE A 1 92 ? -28.698 -8.224 21.751 1.00 92.50 92 ILE A O 1
ATOM 734 N N . GLU A 1 93 ? -27.833 -10.149 20.982 1.00 86.31 93 GLU A N 1
ATOM 735 C CA . GLU A 1 93 ? -28.496 -10.091 19.683 1.00 86.31 93 GLU A CA 1
ATOM 736 C C . GLU A 1 93 ? -29.990 -10.402 19.853 1.00 86.31 93 GLU A C 1
ATOM 738 O O . GLU A 1 93 ? -30.371 -11.423 20.426 1.00 86.31 93 GLU A O 1
ATOM 743 N N . SER A 1 94 ? -30.844 -9.506 19.363 1.00 80.75 94 SER A N 1
ATOM 744 C CA . SER A 1 94 ? -32.290 -9.710 19.300 1.00 80.75 94 SER A CA 1
ATOM 745 C C . SER A 1 94 ? -32.702 -9.784 17.840 1.00 80.75 94 SER A C 1
ATOM 747 O O . SER A 1 94 ? -32.317 -8.933 17.045 1.00 80.75 94 SER A O 1
ATOM 749 N N . GLN A 1 95 ? -33.528 -10.770 17.485 1.00 78.25 95 GLN A N 1
ATOM 750 C CA . GLN A 1 95 ? -34.045 -10.912 16.117 1.00 78.25 95 GLN A CA 1
ATOM 751 C C . GLN A 1 95 ? -34.892 -9.712 15.661 1.00 78.25 95 GLN A C 1
ATOM 753 O O . GLN A 1 95 ? -35.129 -9.551 14.468 1.00 78.25 95 GLN A O 1
ATOM 758 N N . PHE A 1 96 ? -35.362 -8.883 16.597 1.00 73.38 96 PHE A N 1
ATOM 759 C CA . PHE A 1 96 ? -36.343 -7.830 16.333 1.00 73.38 96 PHE A CA 1
ATOM 760 C C . PHE A 1 96 ? -35.817 -6.414 16.568 1.00 73.38 96 PHE A C 1
ATOM 762 O O . PHE A 1 96 ? -36.530 -5.453 16.289 1.00 73.38 96 PHE A O 1
ATOM 769 N N . GLN A 1 97 ? -34.609 -6.257 17.111 1.00 71.31 97 GLN A N 1
ATOM 770 C CA . GLN A 1 97 ? -34.084 -4.949 17.498 1.00 71.31 97 GLN A CA 1
ATOM 771 C C . GLN A 1 97 ? -32.647 -4.766 17.020 1.00 71.31 97 GLN A C 1
ATOM 773 O O . GLN A 1 97 ? -31.884 -5.720 16.893 1.00 71.31 97 GLN A O 1
ATOM 778 N N . SER A 1 98 ? -32.285 -3.513 16.746 1.00 81.31 98 SER A N 1
ATOM 779 C CA . SER A 1 98 ? -30.912 -3.134 16.422 1.00 81.31 98 SER A CA 1
ATOM 780 C C . SER A 1 98 ? -29.946 -3.535 17.543 1.00 81.31 98 SER A C 1
ATOM 782 O O . SER A 1 98 ? -30.339 -3.597 18.708 1.00 81.31 98 SER A O 1
ATOM 784 N N . ARG A 1 99 ? -28.671 -3.752 17.185 1.00 88.06 99 ARG A N 1
ATOM 785 C CA . ARG A 1 99 ? -27.557 -3.977 18.125 1.00 88.06 99 ARG A CA 1
ATOM 786 C C . ARG A 1 99 ? -27.624 -3.001 19.305 1.00 88.06 99 ARG A C 1
ATOM 788 O O . ARG A 1 99 ? -27.966 -1.832 19.103 1.00 88.06 99 ARG A O 1
ATOM 795 N N . ALA A 1 100 ? -27.272 -3.473 20.503 1.00 94.00 100 ALA A N 1
ATOM 796 C CA . ALA A 1 100 ? -27.214 -2.619 21.685 1.00 94.00 100 ALA A CA 1
ATOM 797 C C . ALA A 1 100 ? -26.287 -1.424 21.417 1.00 94.00 100 ALA A C 1
ATOM 799 O O . ALA A 1 100 ? -25.167 -1.577 20.911 1.00 94.00 100 ALA A O 1
ATOM 800 N N . MET A 1 101 ? -26.802 -0.231 21.695 1.00 94.88 101 MET A N 1
ATOM 801 C CA . MET A 1 101 ? -26.183 1.025 21.308 1.00 94.88 101 MET A CA 1
ATOM 802 C C . MET A 1 101 ? -25.684 1.758 22.544 1.00 94.88 101 MET A C 1
ATOM 804 O O . MET A 1 101 ? -26.469 2.118 23.411 1.00 94.88 101 MET A O 1
ATOM 808 N N . ILE A 1 102 ? -24.382 1.997 22.619 1.00 94.69 102 ILE A N 1
ATOM 809 C CA . ILE A 1 102 ? -23.738 2.749 23.690 1.00 94.69 102 ILE A CA 1
ATOM 810 C C . ILE A 1 102 ? -23.555 4.188 23.212 1.00 94.69 102 ILE A C 1
ATOM 812 O O . ILE A 1 102 ? -22.884 4.451 22.210 1.00 94.69 102 ILE A O 1
ATOM 816 N N . ASN A 1 103 ? -24.166 5.121 23.930 1.00 93.88 103 ASN A N 1
ATOM 817 C CA . ASN A 1 103 ? -24.134 6.546 23.637 1.00 93.88 103 ASN A CA 1
ATOM 818 C C . ASN A 1 103 ? -23.465 7.269 24.818 1.00 93.88 103 ASN A C 1
ATOM 820 O O . ASN A 1 103 ? -24.125 7.641 25.783 1.00 93.88 103 ASN A O 1
ATOM 824 N N . CYS A 1 104 ? -22.139 7.402 24.771 1.00 91.56 104 CYS A N 1
ATOM 825 C CA . CYS A 1 104 ? -21.348 8.115 25.777 1.00 91.56 104 CYS A CA 1
ATOM 826 C C . CYS A 1 104 ? -20.149 8.821 25.153 1.00 91.56 104 CYS A C 1
ATOM 828 O O . CYS A 1 104 ? -19.679 8.341 24.134 1.00 91.56 104 CYS A O 1
ATOM 830 N N . GLU A 1 105 ? -19.616 9.879 25.773 1.00 90.19 105 GLU A N 1
ATOM 831 C CA . GLU A 1 105 ? -18.546 10.720 25.194 1.00 90.19 105 GLU A CA 1
ATOM 832 C C . GLU A 1 105 ? -17.299 9.925 24.758 1.00 90.19 105 GLU A C 1
ATOM 834 O O . GLU A 1 105 ? -16.735 10.167 23.696 1.00 90.19 105 GLU A O 1
ATOM 839 N N . GLU A 1 106 ? -16.854 8.971 25.578 1.00 92.19 106 GLU A N 1
ATOM 840 C CA . GLU A 1 106 ? -15.655 8.163 25.330 1.00 92.19 106 GLU A CA 1
ATOM 841 C C . GLU A 1 106 ? -15.780 6.827 26.068 1.00 92.19 106 GLU A C 1
ATOM 843 O O . GLU A 1 106 ? -16.213 6.789 27.225 1.00 92.19 106 GLU A O 1
ATOM 848 N N . VAL A 1 107 ? -15.349 5.737 25.430 1.00 94.62 107 VAL A N 1
ATOM 849 C CA . VAL A 1 107 ? -15.171 4.435 26.088 1.00 94.62 107 VAL A CA 1
ATOM 850 C C . VAL A 1 107 ? -13.684 4.188 26.256 1.00 94.62 107 VAL A C 1
ATOM 852 O O . VAL A 1 107 ? -12.982 3.913 25.288 1.00 94.62 107 VAL A O 1
ATOM 855 N N . LYS A 1 108 ? -13.196 4.289 27.492 1.00 95.12 108 LYS A N 1
ATOM 856 C CA . LYS A 1 108 ? -11.772 4.199 27.811 1.00 95.12 108 LYS A CA 1
ATOM 857 C C . LYS A 1 108 ? -11.461 2.938 28.607 1.00 95.12 108 LYS A C 1
ATOM 859 O O . LYS A 1 108 ? -11.825 2.814 29.776 1.00 95.12 108 LYS A O 1
ATOM 864 N N . ILE A 1 109 ? -10.723 2.026 27.990 1.00 95.31 109 ILE A N 1
ATOM 865 C CA . ILE A 1 109 ? -10.368 0.726 28.558 1.00 95.31 109 ILE A CA 1
ATOM 866 C C . ILE A 1 109 ? -8.852 0.668 28.726 1.00 95.31 109 ILE A C 1
ATOM 868 O O . ILE A 1 109 ? -8.112 0.886 27.767 1.00 95.31 109 ILE A O 1
ATOM 872 N N . THR A 1 110 ? -8.379 0.430 29.954 1.00 95.75 110 THR A N 1
ATOM 873 C CA . THR A 1 110 ? -6.951 0.566 30.279 1.00 95.75 110 THR A CA 1
ATOM 874 C C . THR A 1 110 ? -6.377 -0.566 31.124 1.00 95.75 110 THR A C 1
ATOM 876 O O . THR A 1 110 ? -7.034 -1.026 32.057 1.00 95.75 110 THR A O 1
ATOM 879 N N . ASN A 1 111 ? -5.117 -0.935 30.867 1.00 94.88 111 ASN A N 1
ATOM 880 C CA . ASN A 1 111 ? -4.369 -1.950 31.623 1.00 94.88 111 ASN A CA 1
ATOM 881 C C . ASN A 1 111 ? -5.127 -3.290 31.707 1.00 94.88 111 ASN A C 1
ATOM 883 O O . ASN A 1 111 ? -5.508 -3.715 32.801 1.00 94.88 111 ASN A O 1
ATOM 887 N N . ILE A 1 112 ? -5.388 -3.902 30.550 1.00 94.75 112 ILE A N 1
ATOM 888 C CA . ILE A 1 112 ? -6.148 -5.155 30.415 1.00 94.75 112 ILE A CA 1
ATOM 889 C C . ILE A 1 112 ? -5.314 -6.175 29.647 1.00 94.75 112 ILE A C 1
ATOM 891 O O . ILE A 1 112 ? -4.687 -5.828 28.654 1.00 94.75 112 ILE A O 1
ATOM 895 N N . THR A 1 113 ? -5.336 -7.440 30.058 1.00 95.50 113 THR A N 1
ATOM 896 C CA . THR A 1 113 ? -4.634 -8.507 29.329 1.00 95.50 113 THR A CA 1
ATOM 897 C C . THR A 1 113 ? -5.438 -8.970 28.117 1.00 95.50 113 THR A C 1
ATOM 899 O O . THR A 1 113 ? -4.903 -9.118 27.023 1.00 95.50 113 THR A O 1
ATOM 902 N N . THR A 1 114 ? -6.744 -9.187 28.262 1.00 96.56 114 THR A N 1
ATOM 903 C CA . THR A 1 114 ? -7.600 -9.584 27.140 1.00 96.56 114 THR A CA 1
ATOM 904 C C . THR A 1 114 ? -8.937 -8.858 27.156 1.00 96.56 114 THR A C 1
ATOM 906 O O . THR A 1 114 ? -9.672 -8.887 28.142 1.00 96.56 114 THR A O 1
ATOM 909 N N . LEU A 1 115 ? -9.270 -8.231 26.034 1.00 97.44 115 LEU A N 1
ATOM 910 C CA . LEU A 1 115 ? -10.519 -7.523 25.807 1.00 97.44 115 LEU A CA 1
ATOM 911 C C . LEU A 1 115 ? -11.291 -8.169 24.656 1.00 97.44 115 LEU A C 1
ATOM 913 O O . LEU A 1 115 ? -10.760 -8.322 23.560 1.00 97.44 115 LEU A O 1
ATOM 917 N N . TYR A 1 116 ? -12.567 -8.454 24.886 1.00 97.88 116 TYR A N 1
ATOM 918 C CA . TYR A 1 116 ? -13.531 -8.826 23.857 1.00 97.88 116 TYR A CA 1
ATOM 919 C C . TYR A 1 116 ? -14.627 -7.764 23.784 1.00 97.88 116 TYR A C 1
ATOM 921 O O . TYR A 1 116 ? -15.258 -7.461 24.794 1.00 97.88 116 TYR A O 1
ATOM 929 N N . ILE A 1 117 ? -14.870 -7.206 22.602 1.00 97.62 117 ILE A N 1
ATOM 930 C CA . ILE A 1 117 ? -16.024 -6.352 22.314 1.00 97.62 117 ILE A CA 1
ATOM 931 C C . ILE A 1 117 ? -16.800 -7.008 21.179 1.00 97.62 117 ILE A C 1
ATOM 933 O O . ILE A 1 117 ? -16.266 -7.211 20.092 1.00 97.62 117 ILE A O 1
ATOM 937 N N . GLU A 1 118 ? -18.060 -7.339 21.426 1.00 97.56 118 GLU A N 1
ATOM 938 C CA . GLU A 1 118 ? -18.870 -8.115 20.500 1.00 97.56 118 GLU A CA 1
ATOM 939 C C . GLU A 1 118 ? -20.261 -7.515 20.324 1.00 97.56 118 GLU A C 1
ATOM 941 O O . GLU A 1 118 ? -20.967 -7.266 21.300 1.00 97.56 118 GLU A O 1
ATOM 946 N N . ASN A 1 119 ? -20.682 -7.359 19.067 1.00 96.62 119 ASN A N 1
ATOM 947 C CA . ASN A 1 119 ? -22.060 -7.030 18.703 1.00 96.62 119 ASN A CA 1
ATOM 948 C C . ASN A 1 119 ? -22.581 -5.723 19.342 1.00 96.62 119 ASN A C 1
ATOM 950 O O . ASN A 1 119 ? -23.719 -5.639 19.806 1.00 96.62 119 ASN A O 1
ATOM 954 N N . LEU A 1 120 ? -21.732 -4.694 19.379 1.00 96.12 120 LEU A N 1
ATOM 955 C CA . LEU A 1 120 ? -22.037 -3.392 19.975 1.00 96.12 120 LEU A CA 1
ATOM 956 C C . LEU A 1 120 ? -21.929 -2.268 18.947 1.00 96.12 120 LEU A C 1
ATOM 958 O O . LEU A 1 120 ? -21.069 -2.287 18.066 1.00 96.12 120 LEU A O 1
ATOM 962 N N . LYS A 1 121 ? -22.792 -1.260 19.093 1.00 95.69 121 LYS A N 1
ATOM 963 C CA . LYS A 1 121 ? -22.724 -0.008 18.336 1.00 95.69 121 LYS A CA 1
ATOM 964 C C . LYS A 1 121 ? -22.399 1.146 19.279 1.00 95.69 121 LYS A C 1
ATOM 966 O O . LYS A 1 121 ? -23.091 1.333 20.269 1.00 95.69 121 LYS A O 1
ATOM 971 N N . PHE A 1 122 ? -21.410 1.962 18.948 1.00 94.56 122 PHE A N 1
ATOM 972 C CA . PHE A 1 122 ? -21.040 3.166 19.687 1.00 94.56 122 PHE A CA 1
ATOM 973 C C . PHE A 1 122 ? -21.492 4.387 18.881 1.00 94.56 122 PHE A C 1
ATOM 975 O O . PHE A 1 122 ? -20.977 4.635 17.792 1.00 94.56 122 PHE A O 1
ATOM 982 N N . ASN A 1 123 ? -22.502 5.110 19.373 1.00 85.88 123 ASN A N 1
ATOM 983 C CA . ASN A 1 123 ? -23.222 6.126 18.598 1.00 85.88 123 ASN A CA 1
ATOM 984 C C . ASN A 1 123 ? -23.324 7.460 19.348 1.00 85.88 123 ASN A C 1
ATOM 986 O O . ASN A 1 123 ? -24.372 7.764 19.909 1.00 85.88 123 ASN A O 1
ATOM 990 N N . TYR A 1 124 ? -22.243 8.241 19.364 1.00 74.19 124 TYR A N 1
ATOM 991 C CA . TYR A 1 124 ? -22.229 9.657 19.754 1.00 74.19 124 TYR A CA 1
ATOM 992 C C . TYR A 1 124 ? -20.958 10.326 19.204 1.00 74.19 124 TYR A C 1
ATOM 994 O O . TYR A 1 124 ? -20.044 9.647 18.737 1.00 74.19 124 TYR A O 1
ATOM 1002 N N . TYR A 1 125 ? -20.924 11.653 19.145 1.00 69.00 125 TYR A N 1
ATOM 1003 C CA . TYR A 1 125 ? -19.781 12.414 18.639 1.00 69.00 125 TYR A CA 1
ATOM 1004 C C . TYR A 1 125 ? -19.185 13.235 19.789 1.00 69.00 125 TYR A C 1
ATOM 1006 O O . TYR A 1 125 ? -19.951 13.929 20.462 1.00 69.00 125 TYR A O 1
ATOM 1014 N N . PRO A 1 126 ? -17.857 13.227 20.004 1.00 66.31 126 PRO A N 1
ATOM 1015 C CA . PRO A 1 126 ? -16.812 12.554 19.228 1.00 66.31 126 PRO A CA 1
ATOM 1016 C C . PRO A 1 126 ? -16.446 11.185 19.836 1.00 66.31 126 PRO A C 1
ATOM 1018 O O . PRO A 1 126 ? -15.399 11.054 20.463 1.00 66.31 126 PRO A O 1
ATOM 1021 N N . ASN A 1 127 ? -17.288 10.155 19.697 1.00 64.56 127 ASN A N 1
ATOM 1022 C CA . ASN A 1 127 ? -17.008 8.895 20.386 1.00 64.56 127 ASN A CA 1
ATOM 1023 C C . ASN A 1 127 ? -15.803 8.180 19.811 1.00 64.56 127 ASN A C 1
ATOM 1025 O O . ASN A 1 127 ? -15.837 7.661 18.691 1.00 64.56 127 ASN A O 1
ATOM 1029 N N . SER A 1 128 ? -14.796 8.053 20.660 1.00 85.94 128 SER A N 1
ATOM 1030 C CA . SER A 1 128 ? -13.681 7.150 20.480 1.00 85.94 128 SER A CA 1
ATOM 1031 C C . SER A 1 128 ? -13.804 5.967 21.438 1.00 85.94 128 SER A C 1
ATOM 1033 O O . SER A 1 128 ? -14.164 6.094 22.615 1.00 85.94 128 SER A O 1
ATOM 1035 N N . ILE A 1 129 ? -13.501 4.781 20.917 1.00 95.00 129 ILE A N 1
ATOM 1036 C CA . ILE A 1 129 ? -13.054 3.672 21.752 1.00 95.00 129 ILE A CA 1
ATOM 1037 C C . ILE A 1 129 ? -11.556 3.887 21.945 1.00 95.00 129 ILE A C 1
ATOM 1039 O O . ILE A 1 129 ? -10.803 3.826 20.978 1.00 95.00 129 ILE A O 1
ATOM 1043 N N . LEU A 1 130 ? -11.127 4.157 23.175 1.00 95.62 130 LEU A N 1
ATOM 1044 C CA . LEU A 1 130 ? -9.720 4.305 23.530 1.00 95.62 130 LEU A CA 1
ATOM 1045 C C . LEU A 1 130 ? -9.254 3.078 24.314 1.00 95.62 130 LEU A C 1
ATOM 1047 O O . LEU A 1 130 ? -9.639 2.878 25.470 1.00 95.62 130 LEU A O 1
ATOM 1051 N N . LEU A 1 131 ? -8.386 2.285 23.696 1.00 96.75 131 LEU A N 1
ATOM 1052 C CA . LEU A 1 131 ? -7.725 1.135 24.299 1.00 96.75 131 LEU A CA 1
ATOM 1053 C C . LEU A 1 131 ? -6.285 1.528 24.638 1.00 96.75 131 LEU A C 1
ATOM 1055 O O . LEU A 1 131 ? -5.504 1.829 23.744 1.00 96.75 131 LEU A O 1
ATOM 1059 N N . TYR A 1 132 ? -5.920 1.543 25.918 1.00 96.81 132 TYR A N 1
ATOM 1060 C CA . TYR A 1 132 ? -4.572 1.928 26.353 1.00 96.81 132 TYR A CA 1
ATOM 1061 C C . TYR A 1 132 ? -3.943 0.839 27.218 1.00 96.81 132 TYR A C 1
ATOM 1063 O O . TYR A 1 132 ? -4.480 0.523 28.281 1.00 96.81 132 TYR A O 1
ATOM 1071 N N . LYS A 1 133 ? -2.788 0.300 26.814 1.00 96.12 133 LYS A N 1
ATOM 1072 C CA . LYS A 1 133 ? -2.153 -0.843 27.498 1.00 96.12 133 LYS A CA 1
ATOM 1073 C C . LYS A 1 133 ? -3.096 -2.043 27.581 1.00 96.12 133 LYS A C 1
ATOM 1075 O O . LYS A 1 133 ? -3.426 -2.517 28.670 1.00 96.12 133 LYS A O 1
ATOM 1080 N N . VAL A 1 134 ? -3.601 -2.453 26.421 1.00 96.44 134 VAL A N 1
ATOM 1081 C CA . VAL A 1 134 ? -4.417 -3.661 26.271 1.00 96.44 134 VAL A CA 1
ATOM 1082 C C . VAL A 1 134 ? -3.586 -4.691 25.523 1.00 96.44 134 VAL A C 1
ATOM 1084 O O . VAL A 1 134 ? -3.292 -4.468 24.351 1.00 96.44 134 VAL A O 1
ATOM 1087 N N . ASP A 1 135 ? -3.197 -5.791 26.177 1.00 96.31 135 ASP A N 1
ATOM 1088 C CA . ASP A 1 135 ? -2.311 -6.769 25.539 1.00 96.31 135 ASP A CA 1
ATOM 1089 C C . ASP A 1 135 ? -3.023 -7.362 24.321 1.00 96.31 135 ASP A C 1
ATOM 1091 O O . ASP A 1 135 ? -2.572 -7.174 23.204 1.00 96.31 135 ASP A O 1
ATOM 1095 N N . THR A 1 136 ? -4.182 -7.997 24.485 1.00 97.38 136 THR A N 1
ATOM 1096 C CA . THR A 1 136 ? -4.942 -8.554 23.356 1.00 97.38 136 THR A CA 1
ATOM 1097 C C . THR A 1 136 ? -6.346 -7.969 23.291 1.00 97.38 136 THR A C 1
ATOM 1099 O O . THR A 1 136 ? -7.084 -8.016 24.273 1.00 97.38 136 THR A O 1
ATOM 1102 N N . ALA A 1 137 ? -6.749 -7.454 22.131 1.00 97.94 137 ALA A N 1
ATOM 1103 C CA . ALA A 1 137 ? -8.102 -6.963 21.886 1.00 97.94 137 ALA A CA 1
ATOM 1104 C C . ALA A 1 137 ? -8.755 -7.679 20.696 1.00 97.94 137 ALA A C 1
ATOM 1106 O O . ALA A 1 137 ? -8.159 -7.807 19.627 1.00 97.94 137 ALA A O 1
ATOM 1107 N N . HIS A 1 138 ? -10.002 -8.108 20.875 1.00 98.12 138 HIS A N 1
ATOM 1108 C CA . HIS A 1 138 ? -10.846 -8.711 19.849 1.00 98.12 138 HIS A CA 1
ATOM 1109 C C . HIS A 1 138 ? -12.138 -7.905 19.714 1.00 98.12 138 HIS A C 1
ATOM 1111 O O . HIS A 1 138 ? -12.941 -7.847 20.645 1.00 98.12 138 HIS A O 1
ATOM 1117 N N . LEU A 1 139 ? -12.342 -7.281 18.560 1.00 98.06 139 LEU A N 1
ATOM 1118 C CA . LEU A 1 139 ? -13.535 -6.521 18.213 1.00 98.06 139 LEU A CA 1
ATOM 1119 C C . LEU A 1 139 ? -14.271 -7.279 17.106 1.00 98.06 139 LEU A C 1
ATOM 1121 O O . LEU A 1 139 ? -13.737 -7.461 16.014 1.00 98.06 139 LEU A O 1
ATOM 1125 N N . PHE A 1 140 ? -15.490 -7.733 17.386 1.00 98.00 140 PHE A N 1
ATOM 1126 C CA . PHE A 1 140 ? -16.305 -8.511 16.456 1.00 98.00 140 PHE A CA 1
ATOM 1127 C C . PHE A 1 140 ? -17.686 -7.884 16.279 1.00 98.00 140 PHE A C 1
ATOM 1129 O O . PHE A 1 140 ? -18.399 -7.663 17.260 1.00 98.00 140 PHE A O 1
ATOM 1136 N N . LYS A 1 141 ? -18.090 -7.604 15.033 1.00 96.88 141 LYS A N 1
ATOM 1137 C CA . LYS A 1 141 ? -19.374 -6.938 14.733 1.00 96.88 141 LYS A CA 1
ATOM 1138 C C . LYS A 1 141 ? -19.560 -5.616 15.484 1.00 96.88 141 LYS A C 1
ATOM 1140 O O . LYS A 1 141 ? -20.666 -5.280 15.925 1.00 96.88 141 LYS A O 1
ATOM 1145 N N . VAL A 1 142 ? -18.469 -4.872 15.649 1.00 96.69 142 VAL A N 1
ATOM 1146 C CA . VAL A 1 142 ? -18.463 -3.570 16.317 1.00 96.69 142 VAL A CA 1
ATOM 1147 C C . VAL A 1 142 ? -18.735 -2.480 15.291 1.00 96.69 142 VAL A C 1
ATOM 1149 O O . VAL A 1 142 ? -18.160 -2.504 14.208 1.00 96.69 142 VAL A O 1
ATOM 1152 N N . SER A 1 143 ? -19.589 -1.516 15.631 1.00 96.38 143 SER A N 1
ATOM 1153 C CA . SER A 1 143 ? -19.732 -0.285 14.847 1.00 96.38 143 SER A CA 1
ATOM 1154 C C . SER A 1 143 ? -19.362 0.932 15.689 1.00 96.38 143 SER A C 1
ATOM 1156 O O . SER A 1 143 ? -19.931 1.109 16.763 1.00 96.38 143 SER A O 1
ATOM 1158 N N . ALA A 1 144 ? -18.444 1.778 15.226 1.00 95.31 144 ALA A N 1
ATOM 1159 C CA . ALA A 1 144 ? -18.021 2.996 15.931 1.00 95.31 144 ALA A CA 1
ATOM 1160 C C . ALA A 1 144 ? -17.640 4.116 14.945 1.00 95.31 144 ALA A C 1
ATOM 1162 O O . ALA A 1 144 ? -17.617 3.896 13.738 1.00 95.31 144 ALA A O 1
ATOM 1163 N N . GLN A 1 145 ? -17.350 5.323 15.443 1.00 93.75 145 GLN A N 1
ATOM 1164 C CA . GLN A 1 145 ? -16.773 6.385 14.604 1.00 93.75 145 GLN A CA 1
ATOM 1165 C C . GLN A 1 145 ? -15.249 6.371 14.636 1.00 93.75 145 GLN A C 1
ATOM 1167 O O . GLN A 1 145 ? -14.634 6.519 13.589 1.00 93.75 145 GLN A O 1
ATOM 1172 N N . PHE A 1 146 ? -14.657 6.178 15.819 1.00 94.38 146 PHE A N 1
ATOM 1173 C CA . PHE A 1 146 ? -13.209 6.177 16.011 1.00 94.38 146 PHE A CA 1
ATOM 1174 C C . PHE A 1 146 ? -12.770 5.043 16.945 1.00 94.38 146 PHE A C 1
ATOM 1176 O O . PHE A 1 146 ? -13.435 4.744 17.944 1.00 94.38 146 PHE A O 1
ATOM 1183 N N . LEU A 1 147 ? -11.621 4.447 16.647 1.00 95.75 147 LEU A N 1
ATOM 1184 C CA . LEU A 1 147 ? -10.911 3.486 17.482 1.00 95.75 147 LEU A CA 1
ATOM 1185 C C . LEU A 1 147 ? -9.457 3.932 17.603 1.00 95.75 147 LEU A C 1
ATOM 1187 O O . LEU A 1 147 ? -8.756 4.018 16.603 1.00 95.75 147 LEU A O 1
ATOM 1191 N N . SER A 1 148 ? -9.006 4.175 18.829 1.00 95.81 148 SER A N 1
ATOM 1192 C CA . SER A 1 148 ? -7.607 4.448 19.141 1.00 95.81 148 SER A CA 1
ATOM 1193 C C . SER A 1 148 ? -7.066 3.340 20.036 1.00 95.81 148 SER A C 1
ATOM 1195 O O . SER A 1 148 ? -7.625 3.061 21.100 1.00 95.81 148 SER A O 1
ATOM 1197 N N . VAL A 1 149 ? -5.991 2.690 19.602 1.00 95.94 149 VAL A N 1
ATOM 1198 C CA . VAL A 1 149 ? -5.288 1.651 20.356 1.00 95.94 149 VAL A CA 1
ATOM 1199 C C . VAL A 1 149 ? -3.862 2.111 20.583 1.00 95.94 149 VAL A C 1
ATOM 1201 O O . VAL A 1 149 ? -3.153 2.408 19.633 1.00 95.94 149 VAL A O 1
ATOM 1204 N N . ILE A 1 150 ? -3.446 2.177 21.843 1.00 95.75 150 ILE A N 1
ATOM 1205 C CA . ILE A 1 150 ? -2.146 2.707 22.246 1.00 95.75 150 ILE A CA 1
ATOM 1206 C C . ILE A 1 150 ? -1.471 1.698 23.175 1.00 95.75 150 ILE A C 1
ATOM 1208 O O . ILE A 1 150 ? -2.054 1.291 24.188 1.00 95.75 150 ILE A O 1
ATOM 1212 N N . ALA A 1 151 ? -0.223 1.346 22.868 1.00 91.62 151 ALA A N 1
ATOM 1213 C CA . ALA A 1 151 ? 0.611 0.435 23.653 1.00 91.62 151 ALA A CA 1
ATOM 1214 C C . ALA A 1 151 ? -0.029 -0.953 23.850 1.00 91.62 151 ALA A C 1
ATOM 1216 O O . ALA A 1 151 ? -0.146 -1.432 24.977 1.00 91.62 151 ALA A O 1
ATOM 1217 N N . GLY A 1 152 ? -0.502 -1.572 22.765 1.00 89.81 152 GLY A N 1
ATOM 1218 C CA . GLY A 1 152 ? -1.084 -2.919 22.786 1.00 89.81 152 GLY A CA 1
ATOM 1219 C C . GLY A 1 152 ? -0.108 -4.022 22.366 1.00 89.81 152 GLY A C 1
ATOM 1220 O O . GLY A 1 152 ? 0.980 -3.751 21.865 1.00 89.81 152 GLY A O 1
ATOM 1221 N N . TYR A 1 153 ? -0.496 -5.288 22.523 1.00 92.94 153 TYR A N 1
ATOM 1222 C CA . TYR A 1 153 ? 0.284 -6.417 21.998 1.00 92.94 153 TYR A CA 1
ATOM 1223 C C . TYR A 1 153 ? -0.323 -6.965 20.696 1.00 92.94 153 TYR A C 1
ATOM 1225 O O . TYR A 1 153 ? 0.371 -7.045 19.686 1.00 92.94 153 TYR A O 1
ATOM 1233 N N . SER A 1 154 ? -1.623 -7.266 20.664 1.00 96.88 154 SER A N 1
ATOM 1234 C CA . SER A 1 154 ? -2.355 -7.752 19.493 1.00 96.88 154 SER A CA 1
ATOM 1235 C C . SER A 1 154 ? -3.764 -7.158 19.391 1.00 96.88 154 SER A C 1
ATOM 1237 O O . SER A 1 154 ? -4.467 -7.000 20.390 1.00 96.88 154 SER A O 1
ATOM 1239 N N . LEU A 1 155 ? -4.197 -6.871 18.164 1.00 97.81 155 LEU A N 1
ATOM 1240 C CA . LEU A 1 155 ? -5.525 -6.359 17.837 1.00 97.81 155 LEU A CA 1
ATOM 1241 C C . LEU A 1 155 ? -6.158 -7.177 16.707 1.00 97.81 155 LEU A C 1
ATOM 1243 O O . LEU A 1 155 ? -5.576 -7.318 15.636 1.00 97.81 155 LEU A O 1
ATOM 1247 N N . ASN A 1 156 ? -7.377 -7.664 16.926 1.00 98.31 156 ASN A N 1
ATOM 1248 C CA . ASN A 1 156 ? -8.192 -8.349 15.927 1.00 98.31 156 ASN A CA 1
ATOM 1249 C C . ASN A 1 156 ? -9.515 -7.602 15.749 1.00 98.31 156 ASN A C 1
ATOM 1251 O O . ASN A 1 156 ? -10.277 -7.469 16.704 1.00 98.31 156 ASN A O 1
ATOM 1255 N N . ILE A 1 157 ? -9.804 -7.146 14.535 1.00 98.25 157 ILE A N 1
ATOM 1256 C CA . ILE A 1 157 ? -11.034 -6.454 14.151 1.00 98.25 157 ILE A CA 1
ATOM 1257 C C . ILE A 1 157 ? -11.696 -7.265 13.045 1.00 98.25 157 ILE A C 1
ATOM 1259 O O . ILE A 1 157 ? -11.128 -7.455 11.973 1.00 98.25 157 ILE A O 1
ATOM 1263 N N . LEU A 1 158 ? -12.896 -7.763 13.316 1.00 98.31 158 LEU A N 1
ATOM 1264 C CA . LEU A 1 158 ? -13.585 -8.725 12.466 1.00 98.31 158 LEU A CA 1
ATOM 1265 C C . LEU A 1 158 ? -15.026 -8.265 12.225 1.00 98.31 158 LEU A C 1
ATOM 1267 O O . LEU A 1 158 ? -15.737 -7.930 13.178 1.00 98.31 158 LEU A O 1
ATOM 1271 N N . GLN A 1 159 ? -15.475 -8.276 10.967 1.00 97.81 159 GLN A N 1
ATOM 1272 C CA . GLN A 1 159 ? -16.868 -7.983 10.589 1.00 97.81 159 GLN A CA 1
ATOM 1273 C C . GLN A 1 159 ? -17.386 -6.647 11.149 1.00 97.81 159 GLN A C 1
ATOM 1275 O O . GLN A 1 159 ? -18.526 -6.561 11.600 1.00 97.81 159 GLN A O 1
ATOM 1280 N N . SER A 1 160 ? -16.523 -5.634 11.226 1.00 98.00 160 SER A N 1
ATOM 1281 C CA . SER A 1 160 ? -16.791 -4.384 11.948 1.00 98.00 160 SER A CA 1
ATOM 1282 C C . SER A 1 160 ? -16.907 -3.187 11.000 1.00 98.00 160 SER A C 1
ATOM 1284 O O . SER A 1 160 ? -16.494 -3.244 9.844 1.00 98.00 160 SER A O 1
ATOM 1286 N N . GLU A 1 161 ? -17.489 -2.091 11.478 1.00 97.50 161 GLU A N 1
ATOM 1287 C CA . GLU A 1 161 ? -17.768 -0.895 10.678 1.00 97.50 161 GLU A CA 1
ATOM 1288 C C . GLU A 1 161 ? -17.302 0.361 11.420 1.00 97.50 161 GLU A C 1
ATOM 1290 O O . GLU A 1 161 ? -17.759 0.650 12.526 1.00 97.50 161 GLU A O 1
ATOM 1295 N N . PHE A 1 162 ? -16.432 1.152 10.803 1.00 96.31 162 PHE A N 1
ATOM 1296 C CA . PHE A 1 162 ? -15.959 2.411 11.364 1.00 96.31 162 PHE A CA 1
ATOM 1297 C C . PHE A 1 162 ? -16.282 3.557 10.414 1.00 96.31 162 PHE A C 1
ATOM 1299 O O . PHE A 1 162 ? -15.673 3.687 9.354 1.00 96.31 162 PHE A O 1
ATOM 1306 N N . ILE A 1 163 ? -17.293 4.356 10.760 1.00 95.38 163 ILE A N 1
ATOM 1307 C CA . ILE A 1 163 ? -17.843 5.384 9.869 1.00 95.38 163 ILE A CA 1
ATOM 1308 C C . ILE A 1 163 ? -17.822 6.736 10.577 1.00 95.38 163 ILE A C 1
ATOM 1310 O O . ILE A 1 163 ? -18.594 6.961 11.508 1.00 95.38 163 ILE A O 1
ATOM 1314 N N . ALA A 1 164 ? -16.979 7.654 10.105 1.00 92.69 164 ALA A N 1
ATOM 1315 C CA . ALA A 1 164 ? -16.899 9.021 10.609 1.00 92.69 164 ALA A CA 1
ATOM 1316 C C . ALA A 1 164 ? -17.563 10.011 9.637 1.00 92.69 164 ALA A C 1
ATOM 1318 O O . ALA A 1 164 ? -17.257 10.052 8.446 1.00 92.69 164 ALA A O 1
ATOM 1319 N N . HIS A 1 165 ? -18.468 10.849 10.149 1.00 88.50 165 HIS A N 1
ATOM 1320 C CA . HIS A 1 165 ? -19.192 11.848 9.345 1.00 88.50 165 HIS A CA 1
ATOM 1321 C C . HIS A 1 165 ? -18.486 13.204 9.251 1.00 88.50 165 HIS A C 1
ATOM 1323 O O . HIS A 1 165 ? -18.828 14.030 8.404 1.00 88.50 165 HIS A O 1
ATOM 1329 N N . HIS A 1 166 ? -17.504 13.444 10.113 1.00 81.50 166 HIS A N 1
ATOM 1330 C CA . HIS A 1 166 ? -16.760 14.692 10.168 1.00 81.50 166 HIS A CA 1
ATOM 1331 C C . HIS A 1 166 ? -15.269 14.408 10.065 1.00 81.50 166 HIS A C 1
ATOM 1333 O O . HIS A 1 166 ? -14.784 13.375 10.528 1.00 81.50 166 HIS A O 1
ATOM 1339 N N . ARG A 1 167 ? -14.542 15.344 9.449 1.00 70.75 167 ARG A N 1
ATOM 1340 C CA . ARG A 1 167 ? -13.081 15.325 9.461 1.00 70.75 167 ARG A CA 1
ATOM 1341 C C . ARG A 1 167 ? -12.641 15.410 10.919 1.00 70.75 167 ARG A C 1
ATOM 1343 O O . ARG A 1 167 ? -13.091 16.314 11.625 1.00 70.75 167 ARG A O 1
ATOM 1350 N N . SER A 1 168 ? -11.791 14.485 11.355 1.00 64.06 168 SER A N 1
ATOM 1351 C CA . SER A 1 168 ? -11.145 14.633 12.653 1.00 64.06 168 SER A CA 1
ATOM 1352 C C . SER A 1 168 ? -10.400 15.971 12.659 1.00 64.06 168 SER A C 1
ATOM 1354 O O . SER A 1 168 ? -9.671 16.285 11.718 1.00 64.06 168 SER A O 1
ATOM 1356 N N . MET A 1 169 ? -10.651 16.811 13.666 1.00 63.06 169 MET A N 1
ATOM 1357 C CA . MET A 1 169 ? -9.901 18.066 13.826 1.00 63.06 169 MET A CA 1
ATOM 1358 C C . MET A 1 169 ? -8.459 17.798 14.270 1.00 63.06 169 MET A C 1
ATOM 1360 O O . MET A 1 169 ? -7.590 18.655 14.119 1.00 63.06 169 MET A O 1
ATOM 1364 N N . THR A 1 170 ? -8.209 16.611 14.816 1.00 67.06 170 THR A N 1
ATOM 1365 C CA . THR A 1 170 ? -6.888 16.096 15.153 1.00 67.06 170 THR A CA 1
ATOM 1366 C C . THR A 1 170 ? -6.432 15.150 14.047 1.00 67.06 170 THR A C 1
ATOM 1368 O O . THR A 1 170 ? -7.256 14.522 13.396 1.00 67.06 170 THR A O 1
ATOM 1371 N N . TRP A 1 171 ? -5.125 15.034 13.827 1.00 59.69 171 TRP A N 1
ATOM 1372 C CA . TRP A 1 171 ? -4.478 14.189 12.805 1.00 59.69 171 TRP A CA 1
ATOM 1373 C C . TRP A 1 171 ? -4.657 12.671 13.037 1.00 59.69 171 TRP A C 1
ATOM 1375 O O . TRP A 1 171 ? -3.773 11.872 12.755 1.00 59.69 171 TRP A O 1
ATOM 1385 N N . THR A 1 172 ? -5.768 12.268 13.639 1.00 82.50 172 THR A N 1
ATOM 1386 C CA . THR A 1 172 ? -6.059 10.907 14.064 1.00 82.50 172 THR A CA 1
ATOM 1387 C C . THR A 1 172 ? -6.921 10.235 13.009 1.00 82.50 172 THR A C 1
ATOM 1389 O O . THR A 1 172 ? -8.015 10.721 12.697 1.00 82.50 172 THR A O 1
ATOM 1392 N N . ALA A 1 173 ? -6.443 9.107 12.495 1.00 92.06 173 ALA A N 1
ATOM 1393 C CA . ALA A 1 173 ? -7.233 8.232 11.645 1.00 92.06 173 ALA A CA 1
ATOM 1394 C C . ALA A 1 173 ? -8.468 7.685 12.380 1.00 92.06 173 ALA A C 1
ATOM 1396 O O . ALA A 1 173 ? -8.547 7.696 13.610 1.00 92.06 173 ALA A O 1
ATOM 1397 N N . ILE A 1 174 ? -9.444 7.203 11.611 1.00 94.81 174 ILE A N 1
ATOM 1398 C CA . ILE A 1 174 ? -10.636 6.516 12.112 1.00 94.81 174 ILE A CA 1
ATOM 1399 C C . ILE A 1 174 ? -10.230 5.310 12.954 1.00 94.81 174 ILE A C 1
ATOM 1401 O O . ILE A 1 174 ? -10.749 5.123 14.054 1.00 94.81 174 ILE A O 1
ATOM 1405 N N . ILE A 1 175 ? -9.291 4.513 12.448 1.00 96.00 175 ILE A N 1
ATOM 1406 C CA . ILE A 1 175 ? -8.592 3.501 13.228 1.00 96.00 175 ILE A CA 1
ATOM 1407 C C . ILE A 1 175 ? -7.147 3.962 13.370 1.00 96.00 175 ILE A C 1
ATOM 1409 O O . ILE A 1 175 ? -6.398 3.973 12.396 1.00 96.00 175 ILE A O 1
ATOM 1413 N N . ASP A 1 176 ? -6.776 4.343 14.584 1.00 96.00 176 ASP A N 1
ATOM 1414 C CA . ASP A 1 176 ? -5.428 4.767 14.932 1.00 96.00 176 ASP A CA 1
ATOM 1415 C C . ASP A 1 176 ? -4.806 3.768 15.905 1.00 96.00 176 ASP A C 1
ATOM 1417 O O . ASP A 1 176 ? -5.336 3.493 16.983 1.00 96.00 176 ASP A O 1
ATOM 1421 N N . VAL A 1 177 ? -3.689 3.186 15.503 1.00 96.38 177 VAL A N 1
ATOM 1422 C CA . VAL A 1 177 ? -2.997 2.138 16.238 1.00 96.38 177 VAL A CA 1
ATOM 1423 C C . VAL A 1 177 ? -1.566 2.588 16.459 1.00 96.38 177 VAL A C 1
ATOM 1425 O O . VAL A 1 177 ? -0.812 2.732 15.507 1.00 96.38 177 VAL A O 1
ATOM 1428 N N . SER A 1 178 ? -1.170 2.772 17.711 1.00 95.62 178 SER A N 1
ATOM 1429 C CA . SER A 1 178 ? 0.177 3.187 18.093 1.00 95.62 178 SER A CA 1
ATOM 1430 C C . SER A 1 178 ? 0.787 2.226 19.108 1.00 95.62 178 SER A C 1
ATOM 1432 O O . SER A 1 178 ? 0.103 1.673 19.976 1.00 95.62 178 SER A O 1
ATOM 1434 N N . ASP A 1 179 ? 2.096 2.018 18.994 1.00 91.88 179 ASP A N 1
ATOM 1435 C CA . ASP A 1 179 ? 2.901 1.198 19.899 1.00 91.88 179 ASP A CA 1
ATOM 1436 C C . ASP A 1 179 ? 2.402 -0.257 20.031 1.00 91.88 179 ASP A C 1
ATOM 1438 O O . ASP A 1 179 ? 2.488 -0.848 21.109 1.00 91.88 179 ASP A O 1
ATOM 1442 N N . ILE A 1 180 ? 1.865 -0.858 18.954 1.00 86.94 180 ILE A N 1
ATOM 1443 C CA . ILE A 1 180 ? 1.512 -2.289 18.963 1.00 86.94 180 ILE A CA 1
ATOM 1444 C C . ILE A 1 180 ? 2.740 -3.168 18.758 1.00 86.94 180 ILE A C 1
ATOM 1446 O O . ILE A 1 180 ? 3.490 -2.994 17.800 1.00 86.94 180 ILE A O 1
ATOM 1450 N N . MET A 1 181 ? 2.908 -4.157 19.637 1.00 87.62 181 MET A N 1
ATOM 1451 C CA . MET A 1 181 ? 4.119 -4.975 19.680 1.00 87.62 181 MET A CA 1
ATOM 1452 C C . MET A 1 181 ? 4.110 -6.235 18.808 1.00 87.62 181 MET A C 1
ATOM 1454 O O . MET A 1 181 ? 5.189 -6.710 18.472 1.00 87.62 181 MET A O 1
ATOM 1458 N N . ASN A 1 182 ? 2.960 -6.814 18.455 1.00 93.44 182 ASN A N 1
ATOM 1459 C CA . ASN A 1 182 ? 2.937 -8.112 17.772 1.00 93.44 182 ASN A CA 1
ATOM 1460 C C . ASN A 1 182 ? 2.088 -8.109 16.501 1.00 93.44 182 ASN A C 1
ATOM 1462 O O . ASN A 1 182 ? 2.643 -8.182 15.413 1.00 93.44 182 ASN A O 1
ATOM 1466 N N . ALA A 1 183 ? 0.759 -8.033 16.605 1.00 96.56 183 ALA A N 1
ATOM 1467 C CA . ALA A 1 183 ? -0.089 -8.317 15.446 1.00 96.56 183 ALA A CA 1
ATOM 1468 C C . ALA A 1 183 ? -1.332 -7.435 15.335 1.00 96.56 183 ALA A C 1
ATOM 1470 O O . ALA A 1 183 ? -2.029 -7.215 16.325 1.00 96.56 183 ALA A O 1
ATOM 1471 N N . VAL A 1 184 ? -1.658 -7.019 14.112 1.00 97.56 184 VAL A N 1
ATOM 1472 C CA . VAL A 1 184 ? -2.924 -6.355 13.770 1.00 97.56 184 VAL A CA 1
ATOM 1473 C C . VAL A 1 184 ? -3.625 -7.129 12.658 1.00 97.56 184 VAL A C 1
ATOM 1475 O O . VAL A 1 184 ? -3.076 -7.302 11.572 1.00 97.56 184 VAL A O 1
ATOM 1478 N N . VAL A 1 185 ? -4.853 -7.574 12.913 1.00 98.25 185 VAL A N 1
ATOM 1479 C CA . VAL A 1 185 ? -5.695 -8.275 11.937 1.00 98.25 185 VAL A CA 1
ATOM 1480 C C . VAL A 1 185 ? -6.986 -7.497 11.733 1.00 98.25 185 VAL A C 1
ATOM 1482 O O . VAL A 1 185 ? -7.752 -7.317 12.676 1.00 98.25 185 VAL A O 1
ATOM 1485 N N . LEU A 1 186 ? -7.243 -7.058 10.503 1.00 98.38 186 LEU A N 1
ATOM 1486 C CA . LEU A 1 186 ? -8.513 -6.476 10.068 1.00 98.38 186 LEU A CA 1
ATOM 1487 C C . LEU A 1 186 ? -9.127 -7.410 9.028 1.00 98.38 186 LEU A C 1
ATOM 1489 O O . LEU A 1 186 ? -8.477 -7.735 8.035 1.00 98.38 186 LEU A O 1
ATOM 1493 N N . LYS A 1 187 ? -10.368 -7.852 9.241 1.00 98.44 187 LYS A N 1
ATOM 1494 C CA . LYS A 1 187 ? -11.074 -8.714 8.290 1.00 98.44 187 LYS A CA 1
ATOM 1495 C C . LYS A 1 187 ? -12.539 -8.331 8.141 1.00 98.44 187 LYS A C 1
ATOM 1497 O O . LYS A 1 187 ? -13.185 -8.011 9.141 1.00 98.44 187 LYS A O 1
ATOM 1502 N N . ASP A 1 188 ? -13.067 -8.408 6.920 1.00 98.19 188 ASP A N 1
ATOM 1503 C CA . ASP A 1 188 ? -14.487 -8.169 6.621 1.00 98.19 188 ASP A CA 1
ATOM 1504 C C . ASP A 1 188 ? -14.949 -6.806 7.171 1.00 98.19 188 ASP A C 1
ATOM 1506 O O . ASP A 1 188 ? -16.009 -6.686 7.782 1.00 98.19 188 ASP A O 1
ATOM 1510 N N . THR A 1 189 ? -14.088 -5.790 7.080 1.00 98.19 189 THR A N 1
ATOM 1511 C CA . THR A 1 189 ? -14.271 -4.511 7.777 1.00 98.19 189 THR A CA 1
ATOM 1512 C C . THR A 1 189 ? -14.586 -3.395 6.785 1.00 98.19 189 THR A C 1
ATOM 1514 O O . THR A 1 189 ? -14.020 -3.328 5.695 1.00 98.19 189 THR A O 1
ATOM 1517 N N . LEU A 1 190 ? -15.494 -2.499 7.169 1.00 97.94 190 LEU A N 1
ATOM 1518 C CA . LEU A 1 190 ? -15.795 -1.274 6.431 1.00 97.94 190 LEU A CA 1
ATOM 1519 C C . LEU A 1 190 ? -15.226 -0.076 7.189 1.00 97.94 190 LEU A C 1
ATOM 1521 O O . LEU A 1 190 ? -15.565 0.126 8.353 1.00 97.94 190 LEU A O 1
ATOM 1525 N N . ILE A 1 191 ? -14.413 0.745 6.528 1.00 97.00 191 ILE A N 1
ATOM 1526 C CA . ILE A 1 191 ? -13.909 2.011 7.077 1.00 97.00 191 ILE A CA 1
ATOM 1527 C C . ILE A 1 191 ? -14.311 3.142 6.131 1.00 97.00 191 ILE A C 1
ATOM 1529 O O . ILE A 1 191 ? -14.071 3.061 4.928 1.00 97.00 191 ILE A O 1
ATOM 1533 N N . SER A 1 192 ? -14.954 4.192 6.635 1.00 95.56 192 SER A N 1
ATOM 1534 C CA . SER A 1 192 ? -15.452 5.274 5.781 1.00 95.56 192 SER A CA 1
ATOM 1535 C C . SER A 1 192 ? -15.417 6.639 6.458 1.00 95.56 192 SER A C 1
ATOM 1537 O O . SER A 1 192 ? -15.875 6.799 7.585 1.00 95.56 192 SER A O 1
ATOM 1539 N N . GLY A 1 193 ? -14.994 7.649 5.700 1.00 93.25 193 GLY A N 1
ATOM 1540 C CA . GLY A 1 193 ? -14.798 9.024 6.158 1.00 93.25 193 GLY A CA 1
ATOM 1541 C C . GLY A 1 193 ? -13.335 9.316 6.482 1.00 93.25 193 GLY A C 1
ATOM 1542 O O . GLY A 1 193 ? -12.503 8.421 6.402 1.00 93.25 193 GLY A O 1
ATOM 1543 N N . GLY A 1 194 ? -13.042 10.573 6.834 1.00 90.88 194 GLY A N 1
ATOM 1544 C CA . GLY A 1 194 ? -11.747 11.027 7.361 1.00 90.88 194 GLY A CA 1
ATOM 1545 C C . GLY A 1 194 ? -10.503 10.410 6.707 1.00 90.88 194 GLY A C 1
ATOM 1546 O O . GLY A 1 194 ? -10.503 10.135 5.503 1.00 90.88 194 GLY A O 1
ATOM 1547 N N . ASP A 1 195 ? -9.484 10.227 7.542 1.00 92.31 195 ASP A N 1
ATOM 1548 C CA . ASP A 1 195 ? -8.300 9.400 7.308 1.00 92.31 195 ASP A CA 1
ATOM 1549 C C . ASP A 1 195 ? -8.652 8.000 7.827 1.00 92.31 195 ASP A C 1
ATOM 1551 O O . ASP A 1 195 ? -9.147 7.885 8.950 1.00 92.31 195 ASP A O 1
ATOM 1555 N N . CYS A 1 196 ? -8.477 6.935 7.046 1.00 95.12 196 CYS A N 1
ATOM 1556 C CA . CYS A 1 196 ? -9.096 5.652 7.402 1.00 95.12 196 CYS A CA 1
ATOM 1557 C C . CYS A 1 196 ? -8.292 4.866 8.445 1.00 95.12 196 CYS A C 1
ATOM 1559 O O . CYS A 1 196 ? -8.828 4.512 9.497 1.00 95.12 196 CYS A O 1
ATOM 1561 N N . LEU A 1 197 ? -7.025 4.566 8.156 1.00 96.25 197 LEU A N 1
ATOM 1562 C CA . LEU A 1 197 ? -6.211 3.672 8.974 1.00 96.25 197 LEU A CA 1
ATOM 1563 C C . LEU A 1 197 ? -4.788 4.205 9.128 1.00 96.25 197 LEU A C 1
ATOM 1565 O O . LEU A 1 197 ? -4.075 4.376 8.142 1.00 96.25 197 LEU A O 1
ATOM 1569 N N . SER A 1 198 ? -4.373 4.395 10.376 1.00 96.44 198 SER A N 1
ATOM 1570 C CA . SER A 1 198 ? -3.005 4.724 10.767 1.00 96.44 198 SER A CA 1
ATOM 1571 C C . SER A 1 198 ? -2.494 3.655 11.723 1.00 96.44 198 SER A C 1
ATOM 1573 O O . SER A 1 198 ? -3.140 3.347 12.724 1.00 96.44 198 SER A O 1
ATOM 1575 N N . VAL A 1 199 ? -1.344 3.071 11.404 1.00 96.75 199 VAL A N 1
ATOM 1576 C CA . VAL A 1 199 ? -0.650 2.102 12.244 1.00 96.75 199 VAL A CA 1
ATOM 1577 C C . VAL A 1 199 ? 0.797 2.527 12.394 1.00 96.75 199 VAL A C 1
ATOM 1579 O O . VAL A 1 199 ? 1.529 2.666 11.419 1.00 96.75 199 VAL A O 1
ATOM 1582 N N . PHE A 1 200 ? 1.214 2.699 13.635 1.00 96.00 200 PHE A N 1
ATOM 1583 C CA . PHE A 1 200 ? 2.543 3.120 14.014 1.00 96.00 200 PHE A CA 1
ATOM 1584 C C . PHE A 1 200 ? 3.104 2.139 15.045 1.00 96.00 200 PHE A C 1
ATOM 1586 O O . PHE A 1 200 ? 2.501 1.898 16.094 1.00 96.00 200 PHE A O 1
ATOM 1593 N N . THR A 1 201 ? 4.246 1.529 14.739 1.00 94.38 201 THR A N 1
ATOM 1594 C CA . THR A 1 201 ? 4.880 0.527 15.602 1.00 94.38 201 THR A CA 1
ATOM 1595 C C . THR A 1 201 ? 6.392 0.718 15.668 1.00 94.38 201 THR A C 1
ATOM 1597 O O . THR A 1 201 ? 7.029 1.159 14.716 1.00 94.38 201 THR A O 1
ATOM 1600 N N . TYR A 1 202 ? 6.963 0.344 16.811 1.00 91.12 202 TYR A N 1
ATOM 1601 C CA . TYR A 1 202 ? 8.406 0.252 17.038 1.00 91.12 202 TYR A CA 1
ATOM 1602 C C . TYR A 1 202 ? 8.883 -1.203 17.159 1.00 91.12 202 TYR A C 1
ATOM 1604 O O . TYR A 1 202 ? 9.989 -1.449 17.640 1.00 91.12 202 TYR A O 1
ATOM 1612 N N . SER A 1 203 ? 8.034 -2.181 16.827 1.00 89.06 203 SER A N 1
ATOM 1613 C CA . SER A 1 203 ? 8.340 -3.591 17.056 1.00 89.06 203 SER A CA 1
ATOM 1614 C C . SER A 1 203 ? 9.043 -4.246 15.873 1.00 89.06 203 SER A C 1
ATOM 1616 O O . SER A 1 203 ? 8.582 -4.197 14.730 1.00 89.06 203 SER A O 1
ATOM 1618 N N . GLU A 1 204 ? 10.117 -4.964 16.193 1.00 86.19 204 GLU A N 1
ATOM 1619 C CA . GLU A 1 204 ? 10.853 -5.828 15.271 1.00 86.19 204 GLU A CA 1
ATOM 1620 C C . GLU A 1 204 ? 10.053 -7.053 14.824 1.00 86.19 204 GLU A C 1
ATOM 1622 O O . GLU A 1 204 ? 10.403 -7.649 13.815 1.00 86.19 204 GLU A O 1
ATOM 1627 N N . CYS A 1 205 ? 9.004 -7.438 15.559 1.00 89.75 205 CYS A N 1
ATOM 1628 C CA . CYS A 1 205 ? 8.202 -8.644 15.314 1.00 89.75 205 CYS A CA 1
ATOM 1629 C C . CYS A 1 205 ? 6.766 -8.309 14.889 1.00 89.75 205 CYS A C 1
ATOM 1631 O O . CYS A 1 205 ? 5.850 -9.094 15.120 1.00 89.75 205 CYS A O 1
ATOM 1633 N N . PHE A 1 206 ? 6.548 -7.128 14.309 1.00 93.56 206 PHE A N 1
ATOM 1634 C CA . PHE A 1 206 ? 5.218 -6.694 13.909 1.00 93.56 206 PHE A CA 1
ATOM 1635 C C . PHE A 1 206 ? 4.704 -7.414 12.653 1.00 93.56 206 PHE A C 1
ATOM 1637 O O . PHE A 1 206 ? 5.358 -7.426 11.609 1.00 93.56 206 PHE A O 1
ATOM 1644 N N . HIS A 1 207 ? 3.489 -7.947 12.742 1.00 95.50 207 HIS A N 1
ATOM 1645 C CA . HIS A 1 207 ? 2.748 -8.533 11.633 1.00 95.50 207 HIS A CA 1
ATOM 1646 C C . HIS A 1 207 ? 1.423 -7.810 11.428 1.00 95.50 207 HIS A C 1
ATOM 1648 O O . HIS A 1 207 ? 0.699 -7.514 12.381 1.00 95.50 207 HIS A O 1
ATOM 1654 N N . MET A 1 208 ? 1.047 -7.602 10.171 1.00 97.38 208 MET A N 1
ATOM 1655 C CA . MET A 1 208 ? -0.254 -7.032 9.851 1.00 97.38 208 MET A CA 1
ATOM 1656 C C . MET A 1 208 ? -0.942 -7.802 8.739 1.00 97.38 208 MET A C 1
ATOM 1658 O O . MET A 1 208 ? -0.335 -8.142 7.726 1.00 97.38 208 MET A O 1
ATOM 1662 N N . THR A 1 209 ? -2.232 -8.065 8.919 1.00 98.12 209 THR A N 1
ATOM 1663 C CA . THR A 1 209 ? -3.089 -8.633 7.880 1.00 98.12 209 THR A CA 1
ATOM 1664 C C . THR A 1 209 ? -4.357 -7.804 7.752 1.00 98.12 209 THR A C 1
ATOM 1666 O O . THR A 1 209 ? -5.116 -7.681 8.709 1.00 98.12 209 THR A O 1
ATOM 1669 N N . ILE A 1 210 ? -4.599 -7.255 6.565 1.00 98.31 210 ILE A N 1
ATOM 1670 C CA . ILE A 1 210 ? -5.874 -6.637 6.193 1.00 98.31 210 ILE A CA 1
ATOM 1671 C C . ILE A 1 210 ? -6.483 -7.502 5.104 1.00 98.31 210 ILE A C 1
ATOM 1673 O O . ILE A 1 210 ? -5.868 -7.684 4.058 1.00 98.31 210 ILE A O 1
ATOM 1677 N N . ASN A 1 211 ? -7.676 -8.031 5.340 1.00 98.56 211 ASN A N 1
ATOM 1678 C CA . ASN A 1 211 ? -8.342 -8.915 4.399 1.00 98.56 211 ASN A CA 1
ATOM 1679 C C . ASN A 1 211 ? -9.812 -8.529 4.198 1.00 98.56 211 ASN A C 1
ATOM 1681 O O . ASN A 1 211 ? -10.475 -8.123 5.151 1.00 98.56 211 ASN A O 1
ATOM 1685 N N . ASP A 1 212 ? -10.333 -8.662 2.980 1.00 98.31 212 ASP A N 1
ATOM 1686 C CA . ASP A 1 212 ? -11.757 -8.448 2.669 1.00 98.31 212 ASP A CA 1
ATOM 1687 C C . ASP A 1 212 ? -12.283 -7.096 3.207 1.00 98.31 212 ASP A C 1
ATOM 1689 O O . ASP A 1 212 ? -13.321 -7.017 3.863 1.00 98.31 212 ASP A O 1
ATOM 1693 N N . THR A 1 213 ? -11.510 -6.021 3.027 1.00 97.75 213 THR A N 1
ATOM 1694 C CA . THR A 1 213 ? -11.766 -4.722 3.675 1.00 97.75 213 THR A CA 1
ATOM 1695 C C . THR A 1 213 ? -12.034 -3.636 2.640 1.00 97.75 213 THR A C 1
ATOM 1697 O O . THR A 1 213 ? -11.305 -3.493 1.657 1.00 97.75 213 THR A O 1
ATOM 1700 N N . ILE A 1 214 ? -13.077 -2.839 2.877 1.00 97.44 214 ILE A N 1
ATOM 1701 C CA . ILE A 1 214 ? -13.444 -1.701 2.029 1.00 97.44 214 ILE A CA 1
ATOM 1702 C C . ILE A 1 214 ? -13.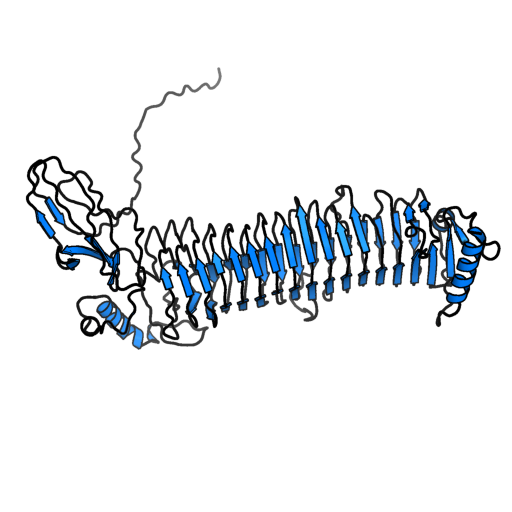136 -0.415 2.786 1.00 97.44 214 ILE A C 1
ATOM 1704 O O . ILE A 1 214 ? -13.611 -0.217 3.905 1.00 97.44 214 ILE A O 1
ATOM 1708 N N . MET A 1 215 ? -12.365 0.473 2.162 1.00 96.19 215 MET A N 1
ATOM 1709 C CA . MET A 1 215 ? -12.015 1.777 2.711 1.00 96.19 215 MET A CA 1
ATOM 1710 C C . MET A 1 215 ? -12.474 2.890 1.772 1.00 96.19 215 MET A C 1
ATOM 1712 O O . MET A 1 215 ? -12.140 2.888 0.590 1.00 96.19 215 MET A O 1
ATOM 1716 N N . SER A 1 216 ? -13.250 3.838 2.294 1.00 95.19 216 SER A N 1
ATOM 1717 C CA . SER A 1 216 ? -13.713 5.026 1.572 1.00 95.19 216 SER A CA 1
ATOM 1718 C C . SER A 1 216 ? -13.301 6.289 2.326 1.00 95.19 216 SER A C 1
ATOM 1720 O O . SER A 1 216 ? -14.074 6.833 3.118 1.00 95.19 216 SER A O 1
ATOM 1722 N N . CYS A 1 217 ? -12.087 6.764 2.074 1.00 92.69 217 CYS A N 1
ATOM 1723 C CA . CYS A 1 217 ? -11.455 7.845 2.824 1.00 92.69 217 CYS A CA 1
ATOM 1724 C C . CYS A 1 217 ? -11.740 9.192 2.150 1.00 92.69 217 CYS A C 1
ATOM 1726 O O . CYS A 1 217 ? -11.671 9.332 0.926 1.00 92.69 217 CYS A O 1
ATOM 1728 N N . SER A 1 218 ? -12.124 10.192 2.942 1.00 90.56 218 SER A N 1
ATOM 1729 C CA . SER A 1 218 ? -12.494 11.525 2.437 1.00 90.56 218 SER A CA 1
ATOM 1730 C C . SER A 1 218 ? -11.438 12.597 2.727 1.00 90.56 218 SER A C 1
ATOM 1732 O O . SER A 1 218 ? -11.655 13.773 2.428 1.00 90.56 218 SER A O 1
ATOM 1734 N N . ALA A 1 219 ? -10.351 12.225 3.404 1.00 84.56 219 ALA A N 1
ATOM 1735 C CA . ALA A 1 219 ? -9.285 13.111 3.843 1.00 84.56 219 ALA A CA 1
ATOM 1736 C C . ALA A 1 219 ? -7.962 12.360 4.090 1.00 84.56 219 ALA A C 1
ATOM 1738 O O . ALA A 1 219 ? -7.954 11.135 4.175 1.00 84.56 219 ALA A O 1
ATOM 1739 N N . GLY A 1 220 ? -6.872 13.137 4.180 1.00 83.06 220 GLY A N 1
ATOM 1740 C CA . GLY A 1 220 ? -5.566 12.739 4.725 1.00 83.06 220 GLY A CA 1
ATOM 1741 C C . GLY A 1 220 ? -4.983 11.483 4.107 1.00 83.06 220 GLY A C 1
ATOM 1742 O O . GLY A 1 220 ? -4.689 11.514 2.922 1.00 83.06 220 GLY A O 1
ATOM 1743 N N . ASN A 1 221 ? -4.770 10.416 4.872 1.00 87.62 221 ASN A N 1
ATOM 1744 C CA . ASN A 1 221 ? -4.230 9.165 4.336 1.00 87.62 221 ASN A CA 1
ATOM 1745 C C . ASN A 1 221 ? -5.269 8.037 4.362 1.00 87.62 221 ASN A C 1
ATOM 1747 O O . ASN A 1 221 ? -6.051 7.908 5.306 1.00 87.62 221 ASN A O 1
ATOM 1751 N N . GLY A 1 222 ? -5.261 7.197 3.323 1.00 92.75 222 GLY A N 1
ATOM 1752 C CA . GLY A 1 222 ? -6.088 5.995 3.277 1.00 92.75 222 GLY A CA 1
ATOM 1753 C C . GLY A 1 222 ? -5.584 4.942 4.263 1.00 92.75 222 GLY A C 1
ATOM 1754 O O . GLY A 1 222 ? -6.156 4.753 5.333 1.00 92.75 222 GLY A O 1
ATOM 1755 N N . ILE A 1 223 ? -4.486 4.280 3.909 1.00 95.31 223 ILE A N 1
ATOM 1756 C CA . ILE A 1 223 ? -3.754 3.358 4.780 1.00 95.31 223 ILE A CA 1
ATOM 1757 C C . ILE A 1 223 ? -2.365 3.940 5.006 1.00 95.31 223 ILE A C 1
ATOM 1759 O O . ILE A 1 223 ? -1.642 4.175 4.042 1.00 95.31 223 ILE A O 1
ATOM 1763 N N . SER A 1 224 ? -1.975 4.133 6.258 1.00 95.94 224 SER A N 1
ATOM 1764 C CA . SER A 1 224 ? -0.618 4.507 6.643 1.00 95.94 224 SER A CA 1
ATOM 1765 C C . SER A 1 224 ? -0.078 3.513 7.652 1.00 95.94 224 SER A C 1
ATOM 1767 O O . SER A 1 224 ? -0.635 3.376 8.736 1.00 95.94 224 SER A O 1
ATOM 1769 N N . ILE A 1 225 ? 1.001 2.821 7.300 1.00 96.38 225 ILE A N 1
ATOM 1770 C CA . ILE A 1 225 ? 1.698 1.891 8.183 1.00 96.38 225 ILE A CA 1
ATOM 1771 C C . ILE A 1 225 ? 3.156 2.329 8.270 1.00 96.38 225 ILE A C 1
ATOM 1773 O O . ILE A 1 225 ? 3.835 2.412 7.250 1.00 96.38 225 ILE A O 1
ATOM 1777 N N . PHE A 1 226 ? 3.619 2.601 9.485 1.00 95.50 226 PHE A N 1
ATOM 1778 C CA . PHE A 1 226 ? 4.979 3.033 9.778 1.00 95.50 226 PHE A CA 1
ATOM 1779 C C . PHE A 1 226 ? 5.613 2.098 10.806 1.00 95.50 226 PHE A C 1
ATOM 1781 O O . PHE A 1 226 ? 5.079 1.920 11.906 1.00 95.50 226 PHE A O 1
ATOM 1788 N N . ASN A 1 227 ? 6.774 1.545 10.463 1.00 90.75 227 ASN A N 1
ATOM 1789 C CA . ASN A 1 227 ? 7.636 0.817 11.383 1.00 90.75 227 ASN A CA 1
ATOM 1790 C C . ASN A 1 227 ? 8.989 1.532 11.503 1.00 90.75 227 ASN A C 1
ATOM 1792 O O . ASN A 1 227 ? 9.866 1.371 10.659 1.00 90.75 227 ASN A O 1
ATOM 1796 N N . THR A 1 228 ? 9.162 2.338 12.550 1.00 82.19 228 THR A N 1
ATOM 1797 C CA . THR A 1 228 ? 10.324 3.235 12.708 1.00 82.19 228 THR A CA 1
ATOM 1798 C C . THR A 1 228 ? 11.496 2.590 13.450 1.00 82.19 228 THR A C 1
ATOM 1800 O O . THR A 1 228 ? 12.157 3.235 14.265 1.00 82.19 228 THR A O 1
ATOM 1803 N N . TYR A 1 229 ? 11.731 1.294 13.264 1.00 80.31 229 TYR A N 1
ATOM 1804 C CA . TYR A 1 229 ? 12.818 0.614 13.960 1.00 80.31 229 TYR A CA 1
ATOM 1805 C C . TYR A 1 229 ? 14.159 0.773 13.209 1.00 80.31 229 TYR A C 1
ATOM 1807 O O . TYR A 1 229 ? 14.416 0.133 12.192 1.00 80.31 229 TYR A O 1
ATOM 1815 N N . ASP A 1 230 ? 15.034 1.633 13.743 1.00 72.88 230 ASP A N 1
ATOM 1816 C CA . ASP A 1 230 ? 16.258 2.117 13.076 1.00 72.88 230 ASP A CA 1
ATOM 1817 C C . ASP A 1 230 ? 17.490 1.187 13.148 1.00 72.88 230 ASP A C 1
ATOM 1819 O O . ASP A 1 230 ? 18.528 1.502 12.559 1.00 72.88 230 ASP A O 1
ATOM 1823 N N . LYS A 1 231 ? 17.468 0.066 13.889 1.00 77.50 231 LYS A N 1
ATOM 1824 C CA . LYS A 1 231 ? 18.705 -0.720 14.087 1.00 77.50 231 LYS A CA 1
ATOM 1825 C C . LYS A 1 231 ? 18.945 -1.744 12.986 1.00 77.50 231 LYS A C 1
ATOM 1827 O O . LYS A 1 231 ? 18.362 -2.819 12.998 1.00 77.50 231 LYS A O 1
ATOM 1832 N N . GLU A 1 232 ? 19.920 -1.432 12.136 1.00 72.19 232 GLU A N 1
ATOM 1833 C CA . GLU A 1 232 ? 20.306 -2.198 10.944 1.00 72.19 232 GLU A CA 1
ATOM 1834 C C . GLU A 1 232 ? 20.859 -3.630 11.189 1.00 72.19 232 GLU A C 1
ATOM 1836 O O . GLU A 1 232 ? 21.095 -4.354 10.224 1.00 72.19 232 GLU A O 1
ATOM 1841 N N . SER A 1 233 ? 21.115 -4.055 12.438 1.00 67.25 233 SER A N 1
ATOM 1842 C CA . SER A 1 233 ? 22.032 -5.179 12.717 1.00 67.25 233 SER A CA 1
ATOM 1843 C C . SER A 1 233 ? 21.421 -6.548 13.036 1.00 67.25 233 SER A C 1
ATOM 1845 O O . SER A 1 233 ? 22.149 -7.526 12.913 1.00 67.25 233 SER A O 1
ATOM 1847 N N . ASP A 1 234 ? 20.144 -6.668 13.413 1.00 68.00 234 ASP A N 1
ATOM 1848 C CA . ASP A 1 234 ? 19.571 -7.945 13.887 1.00 68.00 234 ASP A CA 1
ATOM 1849 C C . ASP A 1 234 ? 18.097 -8.096 13.474 1.00 68.00 234 ASP A C 1
ATOM 1851 O O . ASP A 1 234 ? 17.195 -8.020 14.304 1.00 68.00 234 ASP A O 1
ATOM 1855 N N . TYR A 1 235 ? 17.823 -8.282 12.179 1.00 66.19 235 TYR A N 1
ATOM 1856 C CA . TYR A 1 235 ? 16.438 -8.363 11.705 1.00 66.19 235 TYR A CA 1
ATOM 1857 C C . TYR A 1 235 ? 15.882 -9.788 11.719 1.00 66.19 235 TYR A C 1
ATOM 1859 O O . TYR A 1 235 ? 16.434 -10.670 11.055 1.00 66.19 235 TYR A O 1
ATOM 1867 N N . PRO A 1 236 ? 14.749 -10.028 12.399 1.00 65.81 236 PRO A N 1
ATOM 1868 C CA . PRO A 1 236 ? 14.037 -11.286 12.269 1.00 65.81 236 PRO A CA 1
ATOM 1869 C C . PRO A 1 236 ? 13.406 -11.384 10.872 1.00 65.81 236 PRO A C 1
ATOM 1871 O O . PRO A 1 236 ? 12.670 -10.499 10.438 1.00 65.81 236 PRO A O 1
ATOM 1874 N N . GLU A 1 237 ? 13.640 -12.502 10.177 1.00 67.81 237 GLU A N 1
ATOM 1875 C CA . GLU A 1 237 ? 13.078 -12.803 8.846 1.00 67.81 237 GLU A CA 1
ATOM 1876 C C . GLU A 1 237 ? 11.533 -12.875 8.806 1.00 67.81 237 GLU A C 1
ATOM 1878 O O . GLU A 1 237 ? 10.954 -13.169 7.756 1.00 67.81 237 GLU A O 1
ATOM 1883 N N . SER A 1 238 ? 10.845 -12.667 9.934 1.00 70.12 238 SER A N 1
ATOM 1884 C CA . SER A 1 238 ? 9.439 -13.025 10.091 1.00 70.12 238 SER A CA 1
ATOM 1885 C C . SER A 1 238 ? 8.432 -11.897 9.888 1.00 70.12 238 SER A C 1
ATOM 1887 O O . SER A 1 238 ? 7.260 -12.224 9.785 1.00 70.12 238 SER A O 1
ATOM 1889 N N . THR A 1 239 ? 8.786 -10.612 9.817 1.00 88.00 239 THR A N 1
ATOM 1890 C CA . THR A 1 239 ? 7.738 -9.571 9.781 1.00 88.00 239 THR A CA 1
ATOM 1891 C C . THR A 1 239 ? 7.105 -9.371 8.410 1.00 88.00 239 THR A C 1
ATOM 1893 O O . THR A 1 239 ? 7.761 -8.973 7.451 1.00 88.00 239 THR A O 1
ATOM 1896 N N . ASP A 1 240 ? 5.787 -9.552 8.342 1.00 94.50 240 ASP A N 1
ATOM 1897 C CA . ASP A 1 240 ? 5.021 -9.480 7.098 1.00 94.50 240 ASP A CA 1
ATOM 1898 C C . ASP A 1 240 ? 3.845 -8.501 7.245 1.00 94.50 240 ASP A C 1
ATOM 1900 O O . ASP A 1 240 ? 3.063 -8.577 8.199 1.00 94.50 240 ASP A O 1
ATOM 1904 N N . ILE A 1 241 ? 3.688 -7.622 6.256 1.00 96.88 241 ILE A N 1
ATOM 1905 C CA . ILE A 1 241 ? 2.474 -6.834 6.029 1.00 96.88 241 ILE A CA 1
ATOM 1906 C C . ILE A 1 241 ? 1.763 -7.420 4.813 1.00 96.88 241 ILE A C 1
ATOM 1908 O O . ILE A 1 241 ? 2.304 -7.422 3.706 1.00 96.88 241 ILE A O 1
ATOM 1912 N N . ILE A 1 242 ? 0.547 -7.923 5.019 1.00 98.06 242 ILE A N 1
ATOM 1913 C CA . ILE A 1 242 ? -0.265 -8.573 3.990 1.00 98.06 242 ILE A CA 1
ATOM 1914 C C . ILE A 1 242 ? -1.589 -7.826 3.859 1.00 98.06 242 ILE A C 1
ATOM 1916 O O . ILE A 1 242 ? -2.375 -7.769 4.802 1.00 98.06 242 ILE A O 1
ATOM 1920 N N . LEU A 1 243 ? -1.849 -7.264 2.683 1.00 98.19 243 LEU A N 1
ATOM 1921 C CA . LEU A 1 243 ? -3.148 -6.706 2.323 1.00 98.19 243 LEU A CA 1
ATOM 1922 C C . LEU A 1 243 ? -3.731 -7.593 1.221 1.00 98.19 243 LEU A C 1
ATOM 1924 O O . LEU A 1 243 ? -3.089 -7.789 0.186 1.00 98.19 243 LEU A O 1
ATOM 1928 N N . SER A 1 244 ? -4.927 -8.132 1.437 1.00 98.38 244 SER A N 1
ATOM 1929 C CA . SER A 1 244 ? -5.615 -9.006 0.487 1.00 98.38 244 SER A CA 1
ATOM 1930 C C . SER A 1 244 ? -7.074 -8.610 0.284 1.00 98.38 244 SER A C 1
ATOM 1932 O O . SER A 1 244 ? -7.782 -8.335 1.248 1.00 98.38 244 SER A O 1
ATOM 1934 N N . ASN A 1 245 ? -7.539 -8.591 -0.966 1.00 98.06 245 ASN A N 1
ATOM 1935 C CA . ASN A 1 245 ? -8.918 -8.226 -1.312 1.00 98.06 245 ASN A CA 1
ATOM 1936 C C . ASN A 1 245 ? -9.347 -6.885 -0.677 1.00 98.06 245 ASN A C 1
ATOM 1938 O O . ASN A 1 245 ? -10.361 -6.790 0.021 1.00 98.06 245 ASN A O 1
ATOM 1942 N N . VAL A 1 246 ? -8.519 -5.851 -0.859 1.00 97.00 246 VAL A N 1
ATOM 1943 C CA . VAL A 1 246 ? -8.766 -4.510 -0.311 1.00 97.00 246 VAL A CA 1
ATOM 1944 C C . VAL A 1 246 ? -9.178 -3.570 -1.430 1.00 97.00 246 VAL A C 1
ATOM 1946 O O . VAL A 1 246 ? -8.457 -3.388 -2.413 1.00 97.00 246 VAL A O 1
ATOM 1949 N N . THR A 1 247 ? -10.324 -2.921 -1.246 1.00 96.19 247 THR A N 1
ATOM 1950 C CA . THR A 1 247 ? -10.753 -1.808 -2.098 1.00 96.19 247 THR A CA 1
ATOM 1951 C C . THR A 1 247 ? -10.543 -0.505 -1.343 1.00 96.19 247 THR A C 1
ATOM 1953 O O . THR A 1 247 ? -11.199 -0.272 -0.328 1.00 96.19 247 THR A O 1
ATOM 1956 N N . SER A 1 248 ? -9.641 0.343 -1.834 1.00 91.19 248 SER A N 1
ATOM 1957 C CA . SER A 1 248 ? -9.375 1.668 -1.273 1.00 91.19 248 SER A CA 1
ATOM 1958 C C . SER A 1 248 ? -9.839 2.747 -2.246 1.00 91.19 248 SER A C 1
ATOM 1960 O O . SER A 1 248 ? -9.330 2.877 -3.363 1.00 91.19 248 SER A O 1
ATOM 1962 N N . ILE A 1 249 ? -10.843 3.507 -1.823 1.00 90.00 249 ILE A N 1
ATOM 1963 C CA . ILE A 1 249 ? -11.387 4.654 -2.538 1.00 90.00 249 ILE A CA 1
ATOM 1964 C C . ILE A 1 249 ? -11.015 5.878 -1.728 1.00 90.00 249 ILE A C 1
ATOM 1966 O O . ILE A 1 249 ? -11.460 6.022 -0.591 1.00 90.00 249 ILE A O 1
ATOM 1970 N N . SER A 1 250 ? -10.228 6.771 -2.312 1.00 84.88 250 SER A N 1
ATOM 1971 C CA . SER A 1 250 ? -9.770 7.944 -1.585 1.00 84.88 250 SER A CA 1
ATOM 1972 C C . SER A 1 250 ? -10.013 9.220 -2.368 1.00 84.88 250 SER A C 1
ATOM 1974 O O . SER A 1 250 ? -9.629 9.345 -3.531 1.00 84.88 250 SER A O 1
ATOM 1976 N N . ARG A 1 251 ? -10.706 10.167 -1.733 1.00 82.56 251 ARG A N 1
ATOM 1977 C CA . ARG A 1 251 ? -11.019 11.484 -2.291 1.00 82.56 251 ARG A CA 1
ATOM 1978 C C . ARG A 1 251 ? -10.297 12.525 -1.445 1.00 82.56 251 ARG A C 1
ATOM 1980 O O . ARG A 1 251 ? -10.604 12.653 -0.266 1.00 82.56 251 ARG A O 1
ATOM 1987 N N . ASN A 1 252 ? -9.392 13.295 -2.044 1.00 81.44 252 ASN A N 1
ATOM 1988 C CA . ASN A 1 252 ? -8.653 14.393 -1.394 1.00 81.44 252 ASN A CA 1
ATOM 1989 C C . ASN A 1 252 ? -7.638 13.947 -0.319 1.00 81.44 252 ASN A C 1
ATOM 1991 O O . ASN A 1 252 ? -7.480 14.633 0.695 1.00 81.44 252 ASN A O 1
ATOM 1995 N N . SER A 1 253 ? -6.989 12.795 -0.508 1.00 75.81 253 SER A N 1
ATOM 1996 C CA . SER A 1 253 ? -6.018 12.225 0.440 1.00 75.81 253 SER A CA 1
ATOM 1997 C C . SER A 1 253 ? -4.577 12.377 -0.034 1.00 75.81 253 SER A C 1
ATOM 1999 O O . SER A 1 253 ? -4.283 11.851 -1.089 1.00 75.81 253 SER A O 1
ATOM 2001 N N . SER A 1 254 ? -3.639 12.924 0.733 1.00 83.75 254 SER A N 1
ATOM 2002 C CA . SER A 1 254 ? -2.222 12.976 0.322 1.00 83.75 254 SER A CA 1
ATOM 2003 C C . SER A 1 254 ? -1.633 11.628 -0.101 1.00 83.75 254 SER A C 1
ATOM 2005 O O . SER A 1 254 ? -0.766 11.610 -0.966 1.00 83.75 254 SER A O 1
ATOM 2007 N N . THR A 1 255 ? -2.099 10.513 0.477 1.00 86.00 255 THR A N 1
ATOM 2008 C CA . THR A 1 255 ? -1.635 9.168 0.113 1.00 86.00 255 THR A CA 1
ATOM 2009 C C . THR A 1 255 ? -2.732 8.124 0.272 1.00 86.00 255 THR A C 1
ATOM 2011 O O . THR A 1 255 ? -3.470 8.111 1.257 1.00 86.00 255 THR A O 1
ATOM 2014 N N . SER A 1 256 ? -2.836 7.210 -0.691 1.00 90.06 256 SER A N 1
ATOM 2015 C CA . SER A 1 256 ? -3.845 6.140 -0.671 1.00 90.06 256 SER A CA 1
ATOM 2016 C C . SER A 1 256 ? -3.404 4.983 0.212 1.00 90.06 256 SER A C 1
ATOM 2018 O O . SER A 1 256 ? -4.154 4.509 1.062 1.00 90.06 256 SER A O 1
ATOM 2020 N N . ILE A 1 257 ? -2.177 4.520 -0.024 1.00 95.12 257 ILE A N 1
ATOM 2021 C CA . ILE A 1 257 ? -1.526 3.442 0.709 1.00 95.12 257 ILE A CA 1
ATOM 2022 C C . ILE A 1 257 ? -0.066 3.849 0.880 1.00 95.12 257 ILE A C 1
ATOM 2024 O O . ILE A 1 257 ? 0.660 3.992 -0.100 1.00 95.12 257 ILE A O 1
ATOM 2028 N N . TYR A 1 258 ? 0.337 4.047 2.125 1.00 96.25 258 TYR A N 1
ATOM 2029 C CA . TYR A 1 258 ? 1.702 4.294 2.549 1.00 96.25 258 TYR A CA 1
ATOM 2030 C C . TYR A 1 258 ? 2.117 3.154 3.472 1.00 96.25 258 TYR A C 1
ATOM 2032 O O . TYR A 1 258 ? 1.481 2.939 4.506 1.00 96.25 258 TYR A O 1
ATOM 2040 N N . VAL A 1 259 ? 3.167 2.426 3.112 1.00 96.75 259 VAL A N 1
ATOM 2041 C CA . VAL A 1 259 ? 3.739 1.372 3.951 1.00 96.75 259 VAL A CA 1
ATOM 2042 C C . VAL A 1 259 ? 5.241 1.572 4.014 1.00 96.75 259 VAL A C 1
ATOM 2044 O O . VAL A 1 259 ? 5.905 1.428 2.995 1.00 96.75 259 VAL A O 1
ATOM 2047 N N . ASP A 1 260 ? 5.761 1.863 5.200 1.00 95.94 260 ASP A N 1
ATOM 2048 C CA . ASP A 1 260 ? 7.189 1.835 5.508 1.00 95.94 260 ASP A CA 1
ATOM 2049 C C . ASP A 1 260 ? 7.451 0.733 6.532 1.00 95.94 260 ASP A C 1
ATOM 2051 O O . ASP A 1 260 ? 6.985 0.795 7.675 1.00 95.94 260 ASP A O 1
ATOM 2055 N N . HIS A 1 261 ? 8.114 -0.330 6.079 1.00 94.12 261 HIS A N 1
ATOM 2056 C CA . HIS A 1 261 ? 8.304 -1.551 6.848 1.00 94.12 261 HIS A CA 1
ATOM 2057 C C . HIS A 1 261 ? 9.684 -2.161 6.634 1.00 94.12 261 HIS A C 1
ATOM 2059 O O . HIS A 1 261 ? 10.339 -1.997 5.608 1.00 94.12 261 HIS A O 1
ATOM 2065 N N . LEU A 1 262 ? 10.146 -2.916 7.620 1.00 91.75 262 LEU A N 1
ATOM 2066 C CA . LEU A 1 262 ? 11.453 -3.564 7.553 1.00 91.75 262 LEU A CA 1
ATOM 2067 C C . LEU A 1 262 ? 11.397 -4.892 6.799 1.00 91.75 262 LEU A C 1
ATOM 2069 O O . LEU A 1 262 ? 12.318 -5.213 6.047 1.00 91.75 262 LEU A O 1
ATOM 2073 N N . GLY A 1 263 ? 10.315 -5.645 6.999 1.00 92.44 263 GLY A N 1
ATOM 2074 C CA . GLY A 1 263 ? 10.105 -6.967 6.424 1.00 92.44 263 GLY A CA 1
ATOM 2075 C C . GLY A 1 263 ? 9.284 -6.950 5.137 1.00 92.44 263 GLY A C 1
ATOM 2076 O O . GLY A 1 263 ? 9.279 -5.970 4.388 1.00 92.44 263 GLY A O 1
ATOM 2077 N N . LYS A 1 264 ? 8.618 -8.067 4.830 1.00 95.38 264 LYS A N 1
ATOM 2078 C CA . LYS A 1 264 ? 7.965 -8.271 3.529 1.00 95.38 264 LYS A CA 1
ATOM 2079 C C . LYS A 1 264 ? 6.662 -7.488 3.437 1.00 95.38 264 LYS A C 1
ATOM 2081 O O . LYS A 1 264 ? 5.907 -7.396 4.405 1.00 95.38 264 LYS A O 1
ATOM 2086 N N . ILE A 1 265 ? 6.369 -6.989 2.241 1.00 97.31 265 ILE A N 1
ATOM 2087 C CA . ILE A 1 265 ? 5.104 -6.322 1.923 1.00 97.31 265 ILE A CA 1
ATOM 2088 C C . ILE A 1 265 ? 4.433 -7.099 0.795 1.00 97.31 265 ILE A C 1
ATOM 2090 O O . ILE A 1 265 ? 5.008 -7.271 -0.279 1.00 97.31 265 ILE A O 1
ATOM 2094 N N . LYS A 1 266 ? 3.211 -7.577 1.034 1.00 98.31 266 LYS A N 1
ATOM 2095 C CA . LYS A 1 266 ? 2.421 -8.338 0.061 1.00 98.31 266 LYS A CA 1
ATOM 2096 C C . LYS A 1 266 ? 1.072 -7.678 -0.166 1.00 98.31 266 LYS A C 1
ATOM 2098 O O . LYS A 1 266 ? 0.285 -7.534 0.765 1.00 98.31 266 LYS A O 1
ATOM 2103 N N . LEU A 1 267 ? 0.802 -7.330 -1.418 1.00 98.31 267 LEU A N 1
ATOM 2104 C CA . LEU A 1 267 ? -0.471 -6.785 -1.877 1.00 98.31 267 LEU A CA 1
ATOM 2105 C C . LEU A 1 267 ? -1.121 -7.775 -2.847 1.00 98.31 267 LEU A C 1
ATOM 2107 O O . LEU A 1 267 ? -0.534 -8.099 -3.879 1.00 98.31 267 LEU A O 1
ATOM 2111 N N . ILE A 1 268 ? -2.317 -8.262 -2.525 1.00 98.69 268 ILE A N 1
ATOM 2112 C CA . ILE A 1 268 ? -3.033 -9.278 -3.305 1.00 98.69 268 ILE A CA 1
ATOM 2113 C C . ILE A 1 268 ? -4.459 -8.791 -3.567 1.00 98.69 268 ILE A C 1
ATOM 2115 O O . ILE A 1 268 ? -5.155 -8.433 -2.625 1.00 98.69 268 ILE A O 1
ATOM 2119 N N . ASP A 1 269 ? -4.924 -8.799 -4.816 1.00 98.38 269 ASP A N 1
ATOM 2120 C CA . ASP A 1 269 ? -6.300 -8.388 -5.149 1.00 98.38 269 ASP A CA 1
ATOM 2121 C C . ASP A 1 269 ? -6.631 -6.981 -4.616 1.00 98.38 269 ASP A C 1
ATOM 2123 O O . ASP A 1 269 ? -7.606 -6.772 -3.894 1.00 98.38 269 ASP A O 1
ATOM 2127 N N . ILE A 1 270 ? -5.767 -6.010 -4.920 1.00 97.75 270 ILE A N 1
ATOM 2128 C CA . ILE A 1 270 ? -5.934 -4.630 -4.455 1.00 97.75 270 ILE A CA 1
ATOM 2129 C C . ILE A 1 270 ? -6.526 -3.781 -5.568 1.00 97.75 270 ILE A C 1
ATOM 2131 O O . ILE A 1 270 ? -5.976 -3.714 -6.669 1.00 97.75 270 ILE A O 1
ATOM 2135 N N . GLN A 1 271 ? -7.600 -3.066 -5.249 1.00 96.44 271 GLN A N 1
ATOM 2136 C CA . GLN A 1 271 ? -8.164 -2.046 -6.118 1.00 96.44 271 GLN A CA 1
ATOM 2137 C C . GLN A 1 271 ? -8.022 -0.676 -5.460 1.00 96.44 271 GLN A C 1
ATOM 2139 O O . GLN A 1 271 ? -8.620 -0.414 -4.416 1.00 96.44 271 GLN A O 1
ATOM 2144 N N . VAL A 1 272 ? -7.253 0.212 -6.090 1.00 94.00 272 VAL A N 1
ATOM 2145 C CA . VAL A 1 272 ? -7.114 1.604 -5.658 1.00 94.00 272 VAL A CA 1
ATOM 2146 C C . VAL A 1 272 ? -7.726 2.529 -6.700 1.00 94.00 272 VAL A C 1
ATOM 2148 O O . VAL A 1 272 ? -7.249 2.648 -7.831 1.00 94.00 272 VAL A O 1
ATOM 2151 N N . LEU A 1 273 ? -8.804 3.194 -6.290 1.00 91.50 273 LEU A N 1
ATOM 2152 C CA . LEU A 1 273 ? -9.473 4.255 -7.035 1.00 91.50 273 LEU A CA 1
ATOM 2153 C C . LEU A 1 273 ? -9.194 5.550 -6.281 1.00 91.50 273 LEU A C 1
ATOM 2155 O O . LEU A 1 273 ? -9.974 5.967 -5.422 1.00 91.50 273 LEU A O 1
ATOM 2159 N N . SER A 1 274 ? -8.028 6.129 -6.524 1.00 73.19 274 SER A N 1
ATOM 2160 C CA . SER A 1 274 ? -7.550 7.261 -5.741 1.00 73.19 274 SER A CA 1
ATOM 2161 C C . SER A 1 274 ? -7.023 8.346 -6.640 1.00 73.19 274 SER A C 1
ATOM 2163 O O . SER A 1 274 ? -6.632 8.060 -7.759 1.00 73.19 274 SER A O 1
ATOM 2165 N N . ILE A 1 275 ? -6.997 9.558 -6.104 1.00 69.62 275 ILE A N 1
ATOM 2166 C CA . ILE A 1 275 ? -6.392 10.735 -6.707 1.00 69.62 275 ILE A CA 1
ATOM 2167 C C . ILE A 1 275 ? -4.939 10.968 -6.258 1.00 69.62 275 ILE A C 1
ATOM 2169 O O . ILE A 1 275 ? -4.376 11.956 -6.674 1.00 69.62 275 ILE A O 1
ATOM 2173 N N . HIS A 1 276 ? -4.285 10.112 -5.463 1.00 86.25 276 HIS A N 1
ATOM 2174 C CA . HIS A 1 276 ? -2.885 10.351 -5.036 1.00 86.25 276 HIS A CA 1
ATOM 2175 C C . HIS A 1 276 ? -2.038 9.065 -4.929 1.00 86.25 276 HIS A C 1
ATOM 2177 O O . HIS A 1 276 ? -2.520 7.975 -5.247 1.00 86.25 276 HIS A O 1
ATOM 2183 N N . ASN A 1 277 ? -0.774 9.193 -4.500 1.00 87.31 277 ASN A N 1
ATOM 2184 C CA . ASN A 1 277 ? 0.259 8.149 -4.558 1.00 87.31 277 ASN A CA 1
ATOM 2185 C C . ASN A 1 277 ? -0.059 6.850 -3.791 1.00 87.31 277 ASN A C 1
ATOM 2187 O O . ASN A 1 277 ? -0.883 6.794 -2.865 1.00 87.31 277 ASN A O 1
ATOM 2191 N N . ILE A 1 278 ? 0.649 5.789 -4.187 1.00 94.62 278 ILE A N 1
ATOM 2192 C CA . ILE A 1 278 ? 0.899 4.596 -3.371 1.00 94.62 278 ILE A CA 1
ATOM 2193 C C . ILE A 1 278 ? 2.402 4.504 -3.165 1.00 94.62 278 ILE A C 1
ATOM 2195 O O . ILE A 1 278 ? 3.142 4.450 -4.141 1.00 94.62 278 ILE A O 1
ATOM 2199 N N . MET A 1 279 ? 2.842 4.454 -1.913 1.00 96.75 279 MET A N 1
ATOM 2200 C CA . MET A 1 279 ? 4.254 4.375 -1.562 1.00 96.75 279 MET A CA 1
ATOM 2201 C C . MET A 1 279 ? 4.511 3.143 -0.702 1.00 96.75 279 MET A C 1
ATOM 2203 O O . MET A 1 279 ? 3.939 2.999 0.378 1.00 96.75 279 MET A O 1
ATOM 2207 N N . LEU A 1 280 ? 5.373 2.255 -1.191 1.00 97.38 280 LEU A N 1
ATOM 2208 C CA . LEU A 1 280 ? 5.784 1.036 -0.505 1.00 97.38 280 LEU A CA 1
ATOM 2209 C C . LEU A 1 280 ? 7.293 1.082 -0.291 1.00 97.38 280 LEU A C 1
ATOM 2211 O O . LEU A 1 280 ? 8.051 1.120 -1.254 1.00 97.38 280 LEU A O 1
ATOM 2215 N N . ILE A 1 281 ? 7.727 1.062 0.959 1.00 96.44 281 ILE A N 1
ATOM 2216 C CA . ILE A 1 281 ? 9.128 1.091 1.359 1.00 96.44 281 ILE A CA 1
ATOM 2217 C C . ILE A 1 281 ? 9.384 -0.173 2.171 1.00 96.44 281 ILE A C 1
ATOM 2219 O O . ILE A 1 281 ? 8.779 -0.379 3.221 1.00 96.44 281 ILE A O 1
ATOM 2223 N N . SER A 1 282 ? 10.262 -1.039 1.663 1.00 94.69 282 SER A N 1
ATOM 2224 C CA . SER A 1 282 ? 10.742 -2.212 2.391 1.00 94.69 282 SER A CA 1
ATOM 2225 C C . SER A 1 282 ? 12.255 -2.196 2.489 1.00 94.69 282 SER A C 1
ATOM 2227 O O . SER A 1 282 ? 12.959 -2.307 1.484 1.00 94.69 282 SER A O 1
ATOM 2229 N N . THR A 1 283 ? 12.787 -2.076 3.701 1.00 90.38 283 THR A N 1
ATOM 2230 C CA . THR A 1 283 ? 14.243 -1.968 3.865 1.00 90.38 283 THR A CA 1
ATOM 2231 C C . THR A 1 283 ? 14.953 -3.294 3.541 1.00 90.38 283 THR A C 1
ATOM 2233 O O . THR A 1 283 ? 15.953 -3.294 2.812 1.00 90.38 283 THR A O 1
ATOM 2236 N N . PHE A 1 284 ? 14.413 -4.427 4.005 1.00 88.38 284 PHE A N 1
ATOM 2237 C CA . PHE A 1 284 ? 15.043 -5.750 3.853 1.00 88.38 284 PHE A CA 1
ATOM 2238 C C . PHE A 1 284 ? 14.144 -6.813 3.228 1.00 88.38 284 PHE A C 1
ATOM 2240 O O . PHE A 1 284 ? 14.637 -7.817 2.713 1.00 88.38 284 PHE A O 1
ATOM 2247 N N . GLY A 1 285 ? 12.831 -6.617 3.274 1.00 90.25 285 GLY A N 1
ATOM 2248 C CA . GLY A 1 285 ? 11.872 -7.580 2.767 1.00 90.25 285 GLY A CA 1
ATOM 2249 C C . GLY A 1 285 ? 11.638 -7.499 1.265 1.00 90.25 285 GLY A C 1
ATOM 2250 O O . GLY A 1 285 ? 11.912 -6.513 0.585 1.00 90.25 285 GLY A O 1
ATOM 2251 N N . GLU A 1 286 ? 11.075 -8.584 0.747 1.00 94.94 286 GLU A N 1
ATOM 2252 C CA . GLU A 1 286 ? 10.495 -8.616 -0.590 1.00 94.94 286 GLU A CA 1
ATOM 2253 C C . GLU A 1 286 ? 9.218 -7.767 -0.637 1.00 94.94 286 GLU A C 1
ATOM 2255 O O . GLU A 1 286 ? 8.382 -7.840 0.270 1.00 94.94 286 GLU A O 1
ATOM 2260 N N . ILE A 1 287 ? 9.041 -7.022 -1.729 1.00 97.69 287 ILE A N 1
ATOM 2261 C CA . ILE A 1 287 ? 7.769 -6.384 -2.070 1.00 97.69 287 ILE A CA 1
ATOM 2262 C C . ILE A 1 287 ? 7.123 -7.175 -3.210 1.00 97.69 287 ILE A C 1
ATOM 2264 O O . ILE A 1 287 ? 7.660 -7.241 -4.319 1.00 97.69 287 ILE A O 1
ATOM 2268 N N . SER A 1 288 ? 5.956 -7.764 -2.944 1.00 98.31 288 SER A N 1
ATOM 2269 C CA . SER A 1 288 ? 5.207 -8.572 -3.909 1.00 98.31 288 SER A CA 1
ATOM 2270 C C . SER A 1 288 ? 3.803 -8.020 -4.139 1.00 98.31 288 SER A C 1
ATOM 2272 O O . SER A 1 288 ? 3.027 -7.848 -3.197 1.00 98.31 288 SER A O 1
ATOM 2274 N N . LEU A 1 289 ? 3.465 -7.745 -5.399 1.00 98.62 289 LEU A N 1
ATOM 2275 C CA . LEU A 1 289 ? 2.145 -7.273 -5.819 1.00 98.62 289 LEU A CA 1
ATOM 2276 C C . LEU A 1 289 ? 1.538 -8.296 -6.778 1.00 98.62 289 LEU A C 1
ATOM 2278 O O . LEU A 1 289 ? 2.145 -8.634 -7.793 1.00 98.62 289 LEU A O 1
ATOM 2282 N N . THR A 1 290 ? 0.331 -8.767 -6.477 1.00 98.81 290 THR A N 1
ATOM 2283 C CA . THR A 1 290 ? -0.413 -9.728 -7.297 1.00 98.81 290 THR A CA 1
ATOM 2284 C C . THR A 1 290 ? -1.832 -9.227 -7.544 1.00 98.81 290 THR A C 1
ATOM 2286 O O . THR A 1 290 ? -2.573 -9.014 -6.587 1.00 98.81 290 THR A O 1
ATOM 2289 N N . ARG A 1 291 ? -2.235 -9.080 -8.813 1.00 98.69 291 ARG A N 1
ATOM 2290 C CA . ARG A 1 291 ? -3.578 -8.599 -9.202 1.00 98.69 291 ARG A CA 1
ATOM 2291 C C . ARG A 1 291 ? -3.909 -7.247 -8.558 1.00 98.69 291 ARG A C 1
ATOM 2293 O O . ARG A 1 291 ? -4.892 -7.099 -7.837 1.00 98.69 291 ARG A O 1
ATOM 2300 N N . VAL A 1 292 ? -3.042 -6.263 -8.793 1.00 98.38 292 VAL A N 1
ATOM 2301 C CA . VAL A 1 292 ? -3.180 -4.900 -8.255 1.00 98.38 292 VAL A CA 1
ATOM 2302 C C . VAL A 1 292 ? -3.600 -3.950 -9.370 1.00 98.38 292 VAL A C 1
ATOM 2304 O O . VAL A 1 292 ? -2.926 -3.853 -10.394 1.00 98.38 292 VAL A O 1
ATOM 2307 N N . PHE A 1 293 ? -4.700 -3.229 -9.165 1.00 97.56 293 PHE A N 1
ATOM 2308 C CA . PHE A 1 293 ? -5.235 -2.256 -10.110 1.00 97.56 293 PHE A CA 1
ATOM 2309 C C . PHE A 1 293 ? -5.256 -0.858 -9.491 1.00 97.56 293 PHE A C 1
ATOM 2311 O O . PHE A 1 293 ? -5.937 -0.621 -8.492 1.00 97.56 293 PHE A O 1
ATOM 2318 N N . ILE A 1 294 ? -4.529 0.070 -10.108 1.00 96.25 294 ILE A N 1
ATOM 2319 C CA . ILE A 1 294 ? -4.423 1.469 -9.693 1.00 96.25 294 ILE A CA 1
ATOM 2320 C C . ILE A 1 294 ? -4.873 2.333 -10.862 1.00 96.25 294 ILE A C 1
ATOM 2322 O O . ILE A 1 294 ? -4.332 2.225 -11.966 1.00 96.25 294 ILE A O 1
ATOM 2326 N N . SER A 1 295 ? -5.850 3.205 -10.622 1.00 95.25 295 SER A N 1
ATOM 2327 C CA . SER A 1 295 ? -6.324 4.131 -11.649 1.00 95.25 295 SER A CA 1
ATOM 2328 C C . SER A 1 295 ? -6.623 5.522 -11.112 1.00 95.25 295 SER A C 1
ATOM 2330 O O . SER A 1 295 ? -7.182 5.636 -10.021 1.00 95.25 295 SER A O 1
ATOM 2332 N N . ASN A 1 296 ? -6.358 6.533 -11.945 1.00 93.25 296 ASN A N 1
ATOM 2333 C CA . ASN A 1 296 ? -6.685 7.949 -11.724 1.00 93.25 296 ASN A CA 1
ATOM 2334 C C . ASN A 1 296 ? -5.935 8.625 -10.562 1.00 93.25 296 ASN A C 1
ATOM 2336 O O . ASN A 1 296 ? -6.423 9.627 -10.044 1.00 93.25 296 ASN A O 1
ATOM 2340 N N . ALA A 1 297 ? -4.770 8.100 -10.172 1.00 90.56 297 ALA A N 1
ATOM 2341 C CA . ALA A 1 297 ? -3.925 8.692 -9.133 1.00 90.56 297 ALA A CA 1
ATOM 2342 C C . ALA A 1 297 ? -3.157 9.903 -9.681 1.00 90.56 297 ALA A C 1
ATOM 2344 O O . ALA A 1 297 ? -2.585 9.808 -10.751 1.00 90.56 297 ALA A O 1
ATOM 2345 N N . GLU A 1 298 ? -3.102 11.041 -8.989 1.00 89.19 298 GLU A N 1
ATOM 2346 C CA . GLU A 1 298 ? -2.311 12.197 -9.452 1.00 89.19 298 GLU A CA 1
ATOM 2347 C C . GLU A 1 298 ? -0.813 11.865 -9.509 1.00 89.19 298 GLU A C 1
ATOM 2349 O O . GLU A 1 298 ? -0.112 12.283 -10.432 1.00 89.19 298 GLU A O 1
ATOM 2354 N N . ASP A 1 299 ? -0.362 11.037 -8.569 1.00 91.50 299 ASP A N 1
ATOM 2355 C CA . ASP A 1 299 ? 1.022 10.607 -8.415 1.00 91.50 299 ASP A CA 1
ATOM 2356 C C . ASP A 1 299 ? 1.219 9.135 -8.823 1.00 91.50 299 ASP A C 1
ATOM 2358 O O . ASP A 1 299 ? 0.325 8.456 -9.340 1.00 91.50 299 ASP A O 1
ATOM 2362 N N . ASP A 1 300 ? 2.433 8.633 -8.641 1.00 93.50 300 ASP A N 1
ATOM 2363 C CA . ASP A 1 300 ? 2.873 7.302 -9.034 1.00 93.50 300 ASP A CA 1
ATOM 2364 C C . ASP A 1 300 ? 2.630 6.203 -7.989 1.00 93.50 300 ASP A C 1
ATOM 2366 O O . ASP A 1 300 ? 2.314 6.442 -6.820 1.00 93.50 300 ASP A O 1
ATOM 2370 N N . LEU A 1 301 ? 2.779 4.958 -8.449 1.00 97.12 301 LEU A N 1
ATOM 2371 C CA . LEU A 1 301 ? 3.107 3.830 -7.586 1.00 97.12 301 LEU A CA 1
ATOM 2372 C C . LEU A 1 301 ? 4.623 3.844 -7.367 1.00 97.12 301 LEU A C 1
ATOM 2374 O O . LEU A 1 301 ? 5.368 3.448 -8.265 1.00 97.12 301 LEU A O 1
ATOM 2378 N N . SER A 1 302 ? 5.056 4.270 -6.185 1.00 97.69 302 SER A N 1
ATOM 2379 C CA . SER A 1 302 ? 6.460 4.307 -5.786 1.00 97.69 302 SER A CA 1
ATOM 2380 C C . SER A 1 302 ? 6.806 3.092 -4.923 1.00 97.69 302 SER A C 1
ATOM 2382 O O . SER A 1 302 ? 6.171 2.837 -3.897 1.00 97.69 302 SER A O 1
ATOM 2384 N N . ILE A 1 303 ? 7.833 2.344 -5.316 1.00 98.00 303 ILE A N 1
ATOM 2385 C CA . ILE A 1 303 ? 8.319 1.161 -4.606 1.00 98.00 303 ILE A CA 1
ATOM 2386 C C . ILE A 1 303 ? 9.805 1.343 -4.306 1.00 98.00 303 ILE A C 1
ATOM 2388 O O . ILE A 1 303 ? 10.598 1.532 -5.222 1.00 98.00 303 ILE A O 1
ATOM 2392 N N . PHE A 1 304 ? 10.187 1.237 -3.040 1.00 96.50 304 PHE A N 1
ATOM 2393 C CA . PHE A 1 304 ? 11.560 1.400 -2.578 1.00 96.50 304 PHE A CA 1
ATOM 2394 C C . PHE A 1 304 ? 12.018 0.130 -1.866 1.00 96.50 304 PHE A C 1
ATOM 2396 O O . PHE A 1 304 ? 11.383 -0.286 -0.893 1.00 96.50 304 PHE A O 1
ATOM 2403 N N . THR A 1 305 ? 13.129 -0.479 -2.296 1.00 93.44 305 THR A N 1
ATOM 2404 C CA . THR A 1 305 ? 13.749 -1.553 -1.505 1.00 93.44 305 THR A CA 1
ATOM 2405 C C . THR A 1 305 ? 15.267 -1.517 -1.463 1.00 93.44 305 THR A C 1
ATOM 2407 O O . THR A 1 305 ? 15.934 -1.636 -2.480 1.00 93.44 305 THR A O 1
ATOM 2410 N N . LYS A 1 306 ? 15.875 -1.406 -0.274 1.00 86.69 306 LYS A N 1
ATOM 2411 C CA . LYS A 1 306 ? 17.347 -1.306 -0.195 1.00 86.69 306 LYS A CA 1
ATOM 2412 C C . LYS A 1 306 ? 18.045 -2.609 -0.595 1.00 86.69 306 LYS A C 1
ATOM 2414 O O . LYS A 1 306 ? 19.089 -2.574 -1.249 1.00 86.69 306 LYS A O 1
ATOM 2419 N N . THR A 1 307 ? 17.505 -3.748 -0.158 1.00 85.62 307 THR A N 1
ATOM 2420 C CA . THR A 1 307 ? 18.132 -5.073 -0.342 1.00 85.62 307 THR A CA 1
ATOM 2421 C C . THR A 1 307 ? 17.171 -6.162 -0.815 1.00 85.62 307 THR A C 1
ATOM 2423 O O . THR A 1 307 ? 17.625 -7.209 -1.277 1.00 85.62 307 THR A O 1
ATOM 2426 N N . GLY A 1 308 ? 15.863 -5.916 -0.755 1.00 86.06 308 GLY A N 1
ATOM 2427 C CA . GLY A 1 308 ? 14.838 -6.878 -1.122 1.00 86.06 308 GLY A CA 1
ATOM 2428 C C . GLY A 1 308 ? 14.707 -7.099 -2.626 1.00 86.06 308 GLY A C 1
ATOM 2429 O O . GLY A 1 308 ? 15.336 -6.434 -3.458 1.00 86.06 308 GLY A O 1
ATOM 2430 N N . GLN A 1 309 ? 13.875 -8.081 -2.964 1.00 94.00 309 GLN A N 1
ATOM 2431 C CA . GLN A 1 309 ? 13.428 -8.348 -4.329 1.00 94.00 309 GLN A CA 1
ATOM 2432 C C . GLN A 1 309 ? 12.062 -7.701 -4.561 1.00 94.00 309 GLN A C 1
ATOM 2434 O O . GLN A 1 309 ? 11.280 -7.531 -3.624 1.00 94.00 309 GLN A O 1
ATOM 2439 N N . ILE A 1 310 ? 11.765 -7.372 -5.816 1.00 97.81 310 ILE A N 1
ATOM 2440 C CA . ILE A 1 310 ? 10.445 -6.878 -6.218 1.00 97.81 310 ILE A CA 1
ATOM 2441 C C . ILE A 1 310 ? 9.831 -7.863 -7.206 1.00 97.81 310 ILE A C 1
ATOM 2443 O O . ILE A 1 310 ? 10.422 -8.166 -8.246 1.00 97.81 310 ILE A O 1
ATOM 2447 N N . ALA A 1 311 ? 8.620 -8.326 -6.906 1.00 98.31 311 ALA A N 1
ATOM 2448 C CA . ALA A 1 311 ? 7.859 -9.232 -7.757 1.00 98.31 311 ALA A CA 1
ATOM 2449 C C . ALA A 1 311 ? 6.467 -8.658 -8.044 1.00 98.31 311 ALA A C 1
ATOM 2451 O O . ALA A 1 311 ? 5.616 -8.583 -7.162 1.00 98.31 311 ALA A O 1
ATOM 2452 N N . LEU A 1 312 ? 6.215 -8.267 -9.293 1.00 98.69 312 LEU A N 1
ATOM 2453 C CA . LEU A 1 312 ? 4.931 -7.728 -9.741 1.00 98.69 312 LEU A CA 1
ATOM 2454 C C . LEU A 1 312 ? 4.279 -8.714 -10.714 1.00 98.69 312 LEU A C 1
ATOM 2456 O O . LEU A 1 312 ? 4.877 -9.047 -11.738 1.00 98.69 312 LEU A O 1
ATOM 2460 N N . THR A 1 313 ? 3.062 -9.165 -10.414 1.00 98.81 313 THR A N 1
ATOM 2461 C CA . THR A 1 313 ? 2.277 -10.078 -11.258 1.00 98.81 313 THR A CA 1
ATOM 2462 C C . THR A 1 313 ? 0.865 -9.537 -11.454 1.00 98.81 313 THR A C 1
ATOM 2464 O O . THR A 1 313 ? 0.169 -9.263 -10.479 1.00 98.81 313 THR A O 1
ATOM 2467 N N . ASP A 1 314 ? 0.428 -9.390 -12.705 1.00 98.75 314 ASP A N 1
ATOM 2468 C CA . ASP A 1 314 ? -0.908 -8.876 -13.049 1.00 98.75 314 ASP A CA 1
ATOM 2469 C C . ASP A 1 314 ? -1.181 -7.485 -12.438 1.00 98.75 314 ASP A C 1
ATOM 2471 O O . ASP A 1 314 ? -2.212 -7.246 -11.808 1.00 98.75 314 ASP A O 1
ATOM 2475 N N . VAL A 1 315 ? -0.223 -6.563 -12.574 1.00 98.75 315 VAL A N 1
ATOM 2476 C CA . VAL A 1 315 ? -0.326 -5.197 -12.034 1.00 98.75 315 VAL A CA 1
ATOM 2477 C C . VAL A 1 315 ? -0.684 -4.219 -13.147 1.00 98.75 315 VAL A C 1
ATOM 2479 O O . VAL A 1 315 ? -0.004 -4.173 -14.169 1.00 98.75 315 VAL A O 1
ATOM 2482 N N . SER A 1 316 ? -1.717 -3.405 -12.942 1.00 98.44 316 SER A N 1
ATOM 2483 C CA . SER A 1 316 ? -2.137 -2.361 -13.877 1.00 98.44 316 SER A CA 1
ATOM 2484 C C . SER A 1 316 ? -2.116 -0.995 -13.203 1.00 98.44 316 SER A C 1
ATOM 2486 O O . SER A 1 316 ? -2.798 -0.785 -12.203 1.00 98.44 316 SER A O 1
ATOM 2488 N N . VAL A 1 317 ? -1.377 -0.058 -13.789 1.00 97.94 317 VAL A N 1
ATOM 2489 C CA . VAL A 1 317 ? -1.256 1.335 -13.355 1.00 97.94 317 VAL A CA 1
ATOM 2490 C C . VAL A 1 317 ? -1.681 2.226 -14.517 1.00 97.94 317 VAL A C 1
ATOM 2492 O O . VAL A 1 317 ? -1.003 2.264 -15.541 1.00 97.94 317 VAL A O 1
ATOM 2495 N N . ALA A 1 318 ? -2.820 2.905 -14.396 1.00 97.38 318 ALA A N 1
ATOM 2496 C CA . ALA A 1 318 ? -3.384 3.683 -15.496 1.00 97.38 318 ALA A CA 1
ATOM 2497 C C . ALA A 1 318 ? -3.812 5.091 -15.078 1.00 97.38 318 ALA A C 1
ATOM 2499 O O . ALA A 1 318 ? -4.338 5.288 -13.983 1.00 97.38 318 ALA A O 1
ATOM 2500 N N . ASN A 1 319 ? -3.663 6.056 -15.988 1.00 96.56 319 ASN A N 1
ATOM 2501 C CA . ASN A 1 319 ? -4.030 7.457 -15.760 1.00 96.56 319 ASN A CA 1
ATOM 2502 C C . ASN A 1 319 ? -3.389 7.997 -14.467 1.00 96.56 319 ASN A C 1
ATOM 2504 O O . ASN A 1 319 ? -4.107 8.487 -13.595 1.00 96.56 319 ASN A O 1
ATOM 2508 N N . SER A 1 320 ? -2.071 7.816 -14.307 1.00 95.19 320 SER A N 1
ATOM 2509 C CA . SER A 1 320 ? -1.379 8.170 -13.063 1.00 95.19 320 SER A CA 1
ATOM 2510 C C . SER A 1 320 ? -0.028 8.872 -13.220 1.00 95.19 320 SER A C 1
ATOM 2512 O O . SER A 1 320 ? 0.352 9.257 -14.324 1.00 95.19 320 SER A O 1
ATOM 2514 N N . GLY A 1 321 ? 0.742 9.030 -12.138 1.00 96.06 321 GLY A N 1
ATOM 2515 C CA . GLY A 1 321 ? 2.153 9.418 -12.222 1.00 96.06 321 GLY A CA 1
ATOM 2516 C C . GLY A 1 321 ? 3.009 8.397 -12.986 1.00 96.06 321 GLY A C 1
ATOM 2517 O O . GLY A 1 321 ? 3.848 8.788 -13.794 1.00 96.06 321 GLY A O 1
ATOM 2518 N N . GLY A 1 322 ? 2.733 7.100 -12.827 1.00 97.38 322 GLY A N 1
ATOM 2519 C CA . GLY A 1 322 ? 3.489 5.997 -13.432 1.00 97.38 322 GLY A CA 1
ATOM 2520 C C . GLY A 1 322 ? 3.857 4.923 -12.409 1.00 97.38 322 GLY A C 1
ATOM 2521 O O . GLY A 1 322 ? 3.242 4.839 -11.345 1.00 97.38 322 GLY A O 1
ATOM 2522 N N . LEU A 1 323 ? 4.845 4.089 -12.739 1.00 98.31 323 LEU A N 1
ATOM 2523 C CA . LEU A 1 323 ? 5.463 3.124 -11.824 1.00 98.31 323 LEU A CA 1
ATOM 2524 C C . LEU A 1 323 ? 6.921 3.522 -11.583 1.00 98.31 323 LEU A C 1
ATOM 2526 O O . LEU A 1 323 ? 7.731 3.467 -12.509 1.00 98.31 323 LEU A O 1
ATOM 2530 N N . TYR A 1 324 ? 7.256 3.895 -10.353 1.00 98.25 324 TYR A N 1
ATOM 2531 C CA . TYR A 1 324 ? 8.613 4.215 -9.928 1.00 98.25 324 TYR A CA 1
ATOM 2532 C C . TYR A 1 324 ? 9.135 3.132 -8.990 1.00 98.25 324 TYR A C 1
ATOM 2534 O O . TYR A 1 324 ? 8.496 2.775 -8.004 1.00 98.25 324 TYR A O 1
ATOM 2542 N N . ILE A 1 325 ? 10.303 2.594 -9.308 1.00 98.06 325 ILE A N 1
ATOM 2543 C CA . ILE A 1 325 ? 11.007 1.610 -8.501 1.00 98.06 325 ILE A CA 1
ATOM 2544 C C . ILE A 1 325 ? 12.388 2.176 -8.197 1.00 98.06 325 ILE A C 1
ATOM 2546 O O . ILE A 1 325 ? 13.163 2.425 -9.118 1.00 98.06 325 ILE A O 1
ATOM 2550 N N . ASP A 1 326 ? 12.722 2.333 -6.924 1.00 96.50 326 ASP A N 1
ATOM 2551 C CA . ASP A 1 326 ? 14.051 2.746 -6.493 1.00 96.50 326 ASP A CA 1
ATOM 2552 C C . ASP A 1 326 ? 14.700 1.684 -5.617 1.00 96.50 326 ASP A C 1
ATOM 2554 O O . ASP A 1 326 ? 14.083 1.133 -4.707 1.00 96.50 326 ASP A O 1
ATOM 2558 N N . TYR A 1 327 ? 15.969 1.424 -5.920 1.00 93.12 327 TYR A N 1
ATOM 2559 C CA . TYR A 1 327 ? 16.760 0.308 -5.431 1.00 93.12 327 TYR A CA 1
ATOM 2560 C C . TYR A 1 327 ? 16.079 -1.039 -5.699 1.00 93.12 327 TYR A C 1
ATOM 2562 O O . TYR A 1 327 ? 15.030 -1.392 -5.176 1.00 93.12 327 TYR A O 1
ATOM 2570 N N . CYS A 1 328 ? 16.706 -1.836 -6.557 1.00 89.38 328 CYS A N 1
ATOM 2571 C CA . CYS A 1 328 ? 16.239 -3.187 -6.812 1.00 89.38 328 CYS A CA 1
ATOM 2572 C C . CYS A 1 328 ? 17.423 -4.104 -7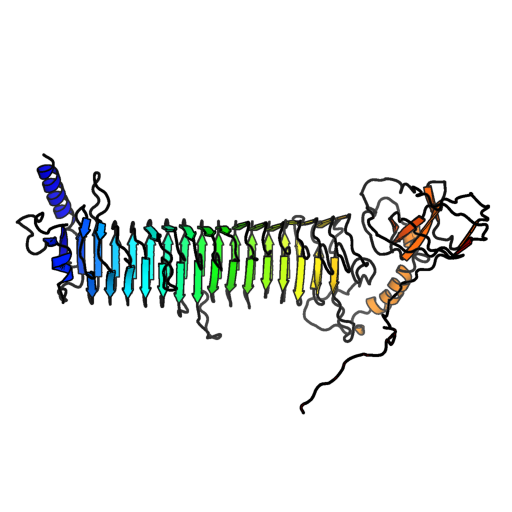.081 1.00 89.38 328 CYS A C 1
ATOM 2574 O O . CYS A 1 328 ? 18.161 -3.910 -8.059 1.00 89.38 328 CYS A O 1
ATOM 2576 N N . SER A 1 329 ? 17.600 -5.098 -6.206 1.00 89.31 329 SER A N 1
ATOM 2577 C CA . SER A 1 329 ? 18.557 -6.182 -6.430 1.00 89.31 329 SER A CA 1
ATOM 2578 C C . SER A 1 329 ? 18.099 -6.988 -7.650 1.00 89.31 329 SER A C 1
ATOM 2580 O O . SER A 1 329 ? 18.727 -6.929 -8.707 1.00 89.31 329 SER A O 1
ATOM 2582 N N . SER A 1 330 ? 16.921 -7.602 -7.541 1.00 92.62 330 SER A N 1
ATOM 2583 C CA . SER A 1 330 ? 16.236 -8.342 -8.595 1.00 92.62 330 SER A CA 1
ATOM 2584 C C . SER A 1 330 ? 14.764 -7.940 -8.675 1.00 92.62 330 SER A C 1
ATOM 2586 O O . SER A 1 330 ? 14.028 -8.008 -7.689 1.00 92.62 330 SER A O 1
ATOM 2588 N N . CYS A 1 331 ? 14.343 -7.531 -9.869 1.00 96.56 331 CYS A N 1
ATOM 2589 C CA . CYS A 1 331 ? 12.987 -7.101 -10.185 1.00 96.56 331 CYS A CA 1
ATOM 2590 C C . CYS A 1 331 ? 12.384 -8.050 -11.218 1.00 96.56 331 CYS A C 1
ATOM 2592 O O . CYS A 1 331 ? 12.941 -8.211 -12.304 1.00 96.56 331 CYS A O 1
ATOM 2594 N N . THR A 1 332 ? 11.228 -8.638 -10.923 1.00 98.19 332 THR A N 1
ATOM 2595 C CA . THR A 1 332 ? 10.468 -9.456 -11.878 1.00 98.19 332 THR A CA 1
ATOM 2596 C C . THR A 1 332 ? 9.090 -8.853 -12.099 1.00 98.19 332 THR A C 1
ATOM 2598 O O . THR A 1 332 ? 8.292 -8.755 -11.173 1.00 98.19 332 THR A O 1
ATOM 2601 N N . LEU A 1 333 ? 8.816 -8.449 -13.337 1.00 98.62 333 LEU A N 1
ATOM 2602 C CA . LEU A 1 333 ? 7.567 -7.836 -13.766 1.00 98.62 333 LEU A CA 1
ATOM 2603 C C . LEU A 1 333 ? 6.893 -8.773 -14.771 1.00 98.62 333 LEU A C 1
ATOM 2605 O O . LEU A 1 333 ? 7.388 -8.959 -15.882 1.00 98.62 333 LEU A O 1
ATOM 2609 N N . THR A 1 334 ? 5.767 -9.364 -14.379 1.00 98.75 334 THR A N 1
ATOM 2610 C CA . THR A 1 334 ? 4.986 -10.300 -15.195 1.00 98.75 334 THR A CA 1
ATOM 2611 C C . THR A 1 334 ? 3.583 -9.757 -15.414 1.00 98.75 334 THR A C 1
ATOM 2613 O O . THR A 1 334 ? 2.868 -9.475 -14.458 1.00 98.75 334 THR A O 1
ATOM 2616 N N . ASN A 1 335 ? 3.176 -9.617 -16.677 1.00 98.69 335 ASN A N 1
ATOM 2617 C CA . ASN A 1 335 ? 1.867 -9.074 -17.045 1.00 98.69 335 ASN A CA 1
ATOM 2618 C C . ASN A 1 335 ? 1.592 -7.696 -16.407 1.00 98.69 335 ASN A C 1
ATOM 2620 O O . ASN A 1 335 ? 0.523 -7.441 -15.857 1.00 98.69 335 ASN A O 1
ATOM 2624 N N . VAL A 1 336 ? 2.600 -6.818 -16.434 1.00 98.88 336 VAL A N 1
ATOM 2625 C CA . VAL A 1 336 ? 2.495 -5.450 -15.905 1.00 98.88 336 VAL A CA 1
ATOM 2626 C C . VAL A 1 336 ? 2.060 -4.496 -17.014 1.00 98.88 336 VAL A C 1
ATOM 2628 O O . VAL A 1 336 ? 2.699 -4.439 -18.068 1.00 98.88 336 VAL A O 1
ATOM 2631 N N . HIS A 1 337 ? 1.002 -3.729 -16.764 1.00 98.69 337 HIS A N 1
ATOM 2632 C CA . HIS A 1 337 ? 0.479 -2.709 -17.662 1.00 98.69 337 HIS A CA 1
ATOM 2633 C C . HIS A 1 337 ? 0.641 -1.315 -17.050 1.00 98.69 337 HIS A C 1
ATOM 2635 O O . HIS A 1 337 ? 0.094 -1.055 -15.982 1.00 98.69 337 HIS A O 1
ATOM 2641 N N . VAL A 1 338 ? 1.362 -0.410 -17.718 1.00 98.69 338 VAL A N 1
ATOM 2642 C CA . VAL A 1 338 ? 1.445 1.003 -17.311 1.00 98.69 338 VAL A CA 1
ATOM 2643 C C . VAL A 1 338 ? 1.036 1.897 -18.468 1.00 98.69 338 VAL A C 1
ATOM 2645 O O . VAL A 1 338 ? 1.674 1.854 -19.529 1.00 98.69 338 VAL A O 1
ATOM 2648 N N . SER A 1 339 ? -0.029 2.682 -18.299 1.00 98.50 339 SER A N 1
ATOM 2649 C CA . SER A 1 339 ? -0.548 3.485 -19.403 1.00 98.50 339 SER A CA 1
ATOM 2650 C C . SER A 1 339 ? -1.187 4.819 -19.053 1.00 98.50 339 SER A C 1
ATOM 2652 O O . SER A 1 339 ? -1.736 5.022 -17.975 1.00 98.50 339 SER A O 1
ATOM 2654 N N . ASN A 1 340 ? -1.155 5.732 -20.030 1.00 98.06 340 ASN A N 1
ATOM 2655 C CA . ASN A 1 340 ? -1.710 7.085 -19.919 1.00 98.06 340 ASN A CA 1
ATOM 2656 C C . ASN A 1 340 ? -1.167 7.857 -18.701 1.00 98.06 340 ASN A C 1
ATOM 2658 O O . ASN A 1 340 ? -1.876 8.690 -18.135 1.00 98.06 340 ASN A O 1
ATOM 2662 N N . SER A 1 341 ? 0.069 7.571 -18.292 1.00 97.62 341 SER A N 1
ATOM 2663 C CA . SER A 1 341 ? 0.682 8.146 -17.100 1.00 97.62 341 SER A CA 1
ATOM 2664 C C . SER A 1 341 ? 1.707 9.235 -17.437 1.00 97.62 341 SER A C 1
ATOM 2666 O O . SER A 1 341 ? 2.118 9.411 -18.594 1.00 97.62 341 SER A O 1
ATOM 2668 N N . SER A 1 342 ? 2.126 10.000 -16.425 1.00 96.88 342 SER A N 1
ATOM 2669 C CA . SER A 1 342 ? 3.178 11.014 -16.573 1.00 96.88 342 SER A CA 1
ATOM 2670 C C . SER A 1 342 ? 4.469 10.389 -17.104 1.00 96.88 342 SER A C 1
ATOM 2672 O O . SER A 1 342 ? 5.057 10.930 -18.035 1.00 96.88 342 SER A O 1
ATOM 2674 N N . TYR A 1 343 ? 4.851 9.211 -16.616 1.00 97.12 343 TYR A N 1
ATOM 2675 C CA . TYR A 1 343 ? 5.877 8.332 -17.182 1.00 97.12 343 TYR A CA 1
ATOM 2676 C C . TYR A 1 343 ? 5.390 6.878 -17.157 1.00 97.12 343 TYR A C 1
ATOM 2678 O O . TYR A 1 343 ? 4.413 6.561 -16.485 1.00 97.12 343 TYR A O 1
ATOM 2686 N N . GLY A 1 344 ? 6.042 5.991 -17.912 1.00 98.38 344 GLY A N 1
ATOM 2687 C CA . GLY A 1 344 ? 5.743 4.561 -17.848 1.00 98.38 344 GLY A CA 1
ATOM 2688 C C . GLY A 1 344 ? 6.365 3.914 -16.610 1.00 98.38 344 GLY A C 1
ATOM 2689 O O . GLY A 1 344 ? 5.876 4.075 -15.496 1.00 98.38 344 GLY A O 1
ATOM 2690 N N . ILE A 1 345 ? 7.456 3.176 -16.795 1.00 98.62 345 ILE A N 1
ATOM 2691 C CA . ILE A 1 345 ? 8.195 2.519 -15.712 1.00 98.62 345 ILE A CA 1
ATOM 2692 C C . ILE A 1 345 ? 9.547 3.205 -15.545 1.00 98.62 345 ILE A C 1
ATOM 2694 O O . ILE A 1 345 ? 10.313 3.298 -16.501 1.00 98.62 345 ILE A O 1
ATOM 2698 N N . ILE A 1 346 ? 9.871 3.638 -14.333 1.00 98.38 346 ILE A N 1
ATOM 2699 C CA . ILE A 1 346 ? 11.193 4.136 -13.963 1.00 98.38 346 ILE A CA 1
ATOM 2700 C C . ILE A 1 346 ? 11.790 3.172 -12.943 1.00 98.38 346 ILE A C 1
ATOM 2702 O O . ILE A 1 346 ? 11.157 2.864 -11.942 1.00 98.38 346 ILE A O 1
ATOM 2706 N N . VAL A 1 347 ? 13.008 2.702 -13.201 1.00 97.69 347 VAL A N 1
ATOM 2707 C CA . VAL A 1 347 ? 13.790 1.893 -12.266 1.00 97.69 347 VAL A CA 1
ATOM 2708 C C . VAL A 1 347 ? 15.123 2.581 -12.010 1.00 97.69 347 VAL A C 1
ATOM 2710 O O . VAL A 1 347 ? 15.924 2.739 -12.935 1.00 97.69 347 VAL A O 1
ATOM 2713 N N . GLU A 1 348 ? 15.380 2.979 -10.771 1.00 96.44 348 GLU A N 1
ATOM 2714 C CA . GLU A 1 348 ? 16.628 3.611 -10.347 1.00 96.44 348 GLU A CA 1
ATOM 2715 C C . GLU A 1 348 ? 17.428 2.721 -9.389 1.00 96.44 348 GLU A C 1
ATOM 2717 O O . GLU A 1 348 ? 16.916 1.781 -8.783 1.00 96.44 348 GLU A O 1
ATOM 2722 N N . ASN A 1 349 ? 18.736 2.986 -9.311 1.00 93.88 349 ASN A N 1
ATOM 2723 C CA . ASN A 1 349 ? 19.678 2.330 -8.401 1.00 93.88 349 ASN A CA 1
ATOM 2724 C C . ASN A 1 349 ? 19.647 0.783 -8.432 1.00 93.88 349 ASN A C 1
ATOM 2726 O O . ASN A 1 349 ? 19.898 0.119 -7.424 1.00 93.88 349 ASN A O 1
ATOM 2730 N N . THR A 1 350 ? 19.378 0.187 -9.600 1.00 89.62 350 THR A N 1
ATOM 2731 C CA . THR A 1 350 ? 19.357 -1.277 -9.769 1.00 89.62 350 THR A CA 1
ATOM 2732 C C . THR A 1 350 ? 20.767 -1.882 -9.848 1.00 89.62 350 THR A C 1
ATOM 2734 O O . THR A 1 350 ? 21.679 -1.258 -10.403 1.00 89.62 350 THR A O 1
ATOM 2737 N N . LYS A 1 351 ? 20.957 -3.092 -9.294 1.00 87.75 351 LYS A N 1
ATOM 2738 C CA . LYS A 1 351 ? 22.283 -3.736 -9.153 1.00 87.75 351 LYS A CA 1
ATOM 2739 C C . LYS A 1 351 ? 22.449 -5.111 -9.803 1.00 87.75 351 LYS A C 1
ATOM 2741 O O . LYS A 1 351 ? 23.588 -5.501 -10.051 1.00 87.75 351 LYS A O 1
ATOM 2746 N N . GLU A 1 352 ? 21.380 -5.872 -10.046 1.00 89.44 352 GLU A N 1
ATOM 2747 C CA . GLU A 1 352 ? 21.530 -7.218 -10.625 1.00 89.44 352 GLU A CA 1
ATOM 2748 C C . GLU A 1 352 ? 20.689 -7.399 -11.884 1.00 89.44 352 GLU A C 1
ATOM 2750 O O . GLU A 1 352 ? 21.237 -7.467 -12.992 1.00 89.44 352 GLU A O 1
ATOM 2755 N N . ALA A 1 353 ? 19.365 -7.478 -11.749 1.00 93.69 353 ALA A N 1
ATOM 2756 C CA . ALA A 1 353 ? 18.502 -7.842 -12.865 1.00 93.69 353 ALA A CA 1
ATOM 2757 C C . ALA A 1 353 ? 17.109 -7.213 -12.797 1.00 93.69 353 ALA A C 1
ATOM 2759 O O . ALA A 1 353 ? 16.493 -7.109 -11.742 1.00 93.69 353 ALA A O 1
ATOM 2760 N N . ILE A 1 354 ? 16.586 -6.874 -13.972 1.00 97.12 354 ILE A N 1
ATOM 2761 C CA . ILE A 1 354 ? 15.198 -6.479 -14.195 1.00 97.12 354 ILE A CA 1
ATOM 2762 C C . ILE A 1 354 ? 14.657 -7.387 -15.295 1.00 97.12 354 ILE A C 1
ATOM 2764 O O . ILE A 1 354 ? 15.163 -7.373 -16.415 1.00 97.12 354 ILE A O 1
ATOM 2768 N N . SER A 1 355 ? 13.640 -8.180 -14.987 1.00 98.06 355 SER A N 1
ATOM 2769 C CA . SER A 1 355 ? 13.028 -9.142 -15.902 1.00 98.06 355 SER A CA 1
ATOM 2770 C C . SER A 1 355 ? 11.609 -8.712 -16.246 1.00 98.06 355 SER A C 1
ATOM 2772 O O . SER A 1 355 ? 10.793 -8.529 -15.348 1.00 98.06 355 SER A O 1
ATOM 2774 N N . LEU A 1 356 ? 11.311 -8.565 -17.537 1.00 98.38 356 LEU A N 1
ATOM 2775 C CA . LEU A 1 356 ? 9.980 -8.241 -18.055 1.00 98.38 356 LEU A CA 1
ATOM 2776 C C . LEU A 1 356 ? 9.424 -9.441 -18.828 1.00 98.38 356 LEU A C 1
ATOM 2778 O O . LEU A 1 356 ? 10.077 -9.946 -19.747 1.00 98.38 356 LEU A O 1
ATOM 2782 N N . VAL A 1 357 ? 8.205 -9.852 -18.485 1.00 98.19 357 VAL A N 1
ATOM 2783 C CA . VAL A 1 357 ? 7.434 -10.915 -19.144 1.00 98.19 357 VAL A CA 1
ATOM 2784 C C . VAL A 1 357 ? 6.039 -10.375 -19.444 1.00 98.19 357 VAL A C 1
ATOM 2786 O O . VAL A 1 357 ? 5.305 -10.035 -18.518 1.00 98.19 357 VAL A O 1
ATOM 2789 N N . ASN A 1 358 ? 5.636 -10.330 -20.716 1.00 98.19 358 ASN A N 1
ATOM 2790 C CA . ASN A 1 358 ? 4.296 -9.876 -21.114 1.00 98.19 358 ASN A CA 1
ATOM 2791 C C . ASN A 1 358 ? 3.924 -8.462 -20.607 1.00 98.19 358 ASN A C 1
ATOM 2793 O O . ASN A 1 358 ? 2.792 -8.219 -20.196 1.00 98.19 358 ASN A O 1
ATOM 2797 N N . CYS A 1 359 ? 4.873 -7.524 -20.562 1.00 98.75 359 CYS A N 1
ATOM 2798 C CA . CYS A 1 359 ? 4.597 -6.171 -20.069 1.00 98.75 359 CYS A CA 1
ATOM 2799 C C . CYS A 1 359 ? 4.088 -5.267 -21.195 1.00 98.75 359 CYS A C 1
ATOM 2801 O O . CYS A 1 359 ? 4.580 -5.346 -22.318 1.00 98.75 359 CYS A O 1
ATOM 2803 N N . THR A 1 360 ? 3.167 -4.354 -20.889 1.00 98.75 360 THR A N 1
ATOM 2804 C CA . THR A 1 360 ? 2.695 -3.329 -21.831 1.00 98.75 360 THR A CA 1
ATOM 2805 C C . THR A 1 360 ? 2.850 -1.939 -21.226 1.00 98.75 360 THR A C 1
ATOM 2807 O O . THR A 1 360 ? 2.222 -1.629 -20.221 1.00 98.75 360 THR A O 1
ATOM 2810 N N . ILE A 1 361 ? 3.655 -1.090 -21.857 1.00 98.75 361 ILE A N 1
ATOM 2811 C CA . ILE A 1 361 ? 3.960 0.268 -21.406 1.00 98.75 361 ILE A CA 1
ATOM 2812 C C . ILE A 1 361 ? 3.550 1.240 -22.510 1.00 98.75 361 ILE A C 1
ATOM 2814 O O . ILE A 1 361 ? 4.212 1.293 -23.553 1.00 98.75 361 ILE A O 1
ATOM 2818 N N . ALA A 1 362 ? 2.441 1.961 -22.327 1.00 98.69 362 ALA A N 1
ATOM 2819 C CA . ALA A 1 362 ? 1.820 2.678 -23.437 1.00 98.69 362 ALA A CA 1
ATOM 2820 C C . ALA A 1 362 ? 1.273 4.076 -23.136 1.00 98.69 362 ALA A C 1
ATOM 2822 O O . ALA A 1 362 ? 0.720 4.323 -22.075 1.00 98.69 362 ALA A O 1
ATOM 2823 N N . ASN A 1 363 ? 1.329 4.968 -24.128 1.00 98.56 363 ASN A N 1
ATOM 2824 C CA . ASN A 1 363 ? 0.730 6.310 -24.067 1.00 98.56 363 ASN A CA 1
ATOM 2825 C C . ASN A 1 363 ? 1.239 7.182 -22.895 1.00 98.56 363 ASN A C 1
ATOM 2827 O O . ASN A 1 363 ? 0.493 8.011 -22.373 1.00 98.56 363 ASN A O 1
ATOM 2831 N N . ASN A 1 364 ? 2.485 6.997 -22.452 1.00 98.50 364 ASN A N 1
ATOM 2832 C CA . ASN A 1 364 ? 3.055 7.779 -21.350 1.00 98.50 364 ASN A CA 1
ATOM 2833 C C . ASN A 1 364 ? 3.757 9.048 -21.858 1.00 98.50 364 ASN A C 1
ATOM 2835 O O . ASN A 1 364 ? 4.230 9.080 -22.995 1.00 98.50 364 ASN A O 1
ATOM 2839 N N . ARG A 1 365 ? 3.821 10.107 -21.039 1.00 97.31 365 ARG A N 1
ATOM 2840 C CA . ARG A 1 365 ? 4.285 11.445 -21.478 1.00 97.31 365 ARG A CA 1
ATOM 2841 C C . ARG A 1 365 ? 5.778 11.726 -21.290 1.00 97.31 365 ARG A C 1
ATOM 2843 O O . ARG A 1 365 ? 6.276 12.684 -21.881 1.00 97.31 365 ARG A O 1
ATOM 2850 N N . ASN A 1 366 ? 6.476 10.937 -20.477 1.00 94.69 366 ASN A N 1
ATOM 2851 C CA . ASN A 1 366 ? 7.875 11.153 -20.111 1.00 94.69 366 ASN A CA 1
ATOM 2852 C C . ASN A 1 366 ? 8.658 9.830 -20.105 1.00 94.69 366 ASN A C 1
ATOM 2854 O O . ASN A 1 366 ? 9.097 9.384 -19.052 1.00 94.69 366 ASN A O 1
ATOM 2858 N N . THR A 1 367 ? 8.821 9.227 -21.289 1.00 96.38 367 THR A N 1
ATOM 2859 C CA . THR A 1 367 ? 9.388 7.886 -21.561 1.00 96.38 367 THR A CA 1
ATOM 2860 C C . THR A 1 367 ? 8.450 6.709 -21.281 1.00 96.38 367 THR A C 1
ATOM 2862 O O . THR A 1 367 ? 7.573 6.767 -20.417 1.00 96.38 367 THR A O 1
ATOM 2865 N N . GLY A 1 368 ? 8.654 5.615 -22.019 1.00 98.12 368 GLY A N 1
ATOM 2866 C CA . GLY A 1 368 ? 8.081 4.312 -21.708 1.00 98.12 368 GLY A CA 1
ATOM 2867 C C . GLY A 1 368 ? 8.814 3.654 -20.540 1.00 98.12 368 GLY A C 1
ATOM 2868 O O . GLY A 1 368 ? 8.246 3.487 -19.471 1.00 98.12 368 GLY A O 1
ATOM 2869 N N . LEU A 1 369 ? 10.081 3.284 -20.713 1.00 98.31 369 LEU A N 1
ATOM 2870 C CA . LEU A 1 369 ? 10.871 2.574 -19.705 1.00 98.31 369 LEU A CA 1
ATOM 2871 C C . LEU A 1 369 ? 12.203 3.280 -19.456 1.00 98.31 369 LEU A C 1
ATOM 2873 O O . LEU A 1 369 ? 13.048 3.325 -20.343 1.00 98.31 369 LEU A O 1
ATOM 2877 N N . ARG A 1 370 ? 12.439 3.750 -18.234 1.00 97.38 370 ARG A N 1
ATOM 2878 C CA . ARG A 1 370 ? 13.716 4.318 -17.799 1.00 97.38 370 ARG A CA 1
ATOM 2879 C C . ARG A 1 370 ? 14.422 3.368 -16.843 1.00 97.38 370 ARG A C 1
ATOM 2881 O O . ARG A 1 370 ? 13.827 2.961 -15.855 1.00 97.38 370 ARG A O 1
ATOM 2888 N N . VAL A 1 371 ? 15.694 3.060 -17.086 1.00 96.56 371 VAL A N 1
ATOM 2889 C CA . VAL A 1 371 ? 16.503 2.224 -16.185 1.00 96.56 371 VAL A CA 1
ATOM 2890 C C . VAL A 1 371 ? 17.843 2.888 -15.882 1.00 96.56 371 VAL A C 1
ATOM 2892 O O . VAL A 1 371 ? 18.615 3.183 -16.794 1.00 96.56 371 VAL A O 1
ATOM 2895 N N . LYS A 1 372 ? 18.147 3.091 -14.600 1.00 94.06 372 LYS A N 1
ATOM 2896 C CA . LYS A 1 372 ? 19.411 3.653 -14.114 1.00 94.06 372 LYS A CA 1
ATOM 2897 C C . LYS A 1 372 ? 20.074 2.713 -13.105 1.00 94.06 372 LYS A C 1
ATOM 2899 O O . LYS A 1 372 ? 19.426 2.261 -12.166 1.00 94.06 372 LYS A O 1
ATOM 2904 N N . GLY A 1 373 ? 21.369 2.451 -13.270 1.00 90.00 373 GLY A N 1
ATOM 2905 C CA . GLY A 1 373 ? 22.155 1.604 -12.367 1.00 90.00 373 GLY A CA 1
ATOM 2906 C C . GLY A 1 373 ? 23.136 0.693 -13.104 1.00 90.00 373 GLY A C 1
ATOM 2907 O O . GLY A 1 373 ? 23.593 1.008 -14.199 1.00 90.00 373 GLY A O 1
ATOM 2908 N N . GLN A 1 374 ? 23.451 -0.453 -12.503 1.00 88.00 374 GLN A N 1
ATOM 2909 C CA . GLN A 1 374 ? 24.337 -1.476 -13.060 1.00 88.00 374 GLN A CA 1
ATOM 2910 C C . GLN A 1 374 ? 23.608 -2.819 -13.053 1.00 88.00 374 GLN A C 1
ATOM 2912 O O . GLN A 1 374 ? 23.702 -3.564 -12.090 1.00 88.00 374 GLN A O 1
ATOM 2917 N N . ALA A 1 375 ? 22.846 -3.127 -14.100 1.00 89.75 375 ALA A N 1
ATOM 2918 C CA . ALA A 1 375 ? 21.978 -4.303 -14.106 1.00 89.75 375 ALA A CA 1
ATOM 2919 C C . ALA A 1 375 ? 21.760 -4.882 -15.507 1.00 89.75 375 ALA A C 1
ATOM 2921 O O . ALA A 1 375 ? 22.059 -4.271 -16.539 1.00 89.75 375 ALA A O 1
ATOM 2922 N N . LYS A 1 376 ? 21.197 -6.089 -15.547 1.00 91.00 376 LYS A N 1
ATOM 2923 C CA . LYS A 1 376 ? 20.683 -6.711 -16.767 1.00 91.00 376 LYS A CA 1
ATOM 2924 C C . LYS A 1 376 ? 19.178 -6.465 -16.897 1.00 91.00 376 LYS A C 1
ATOM 2926 O O . LYS A 1 376 ? 18.405 -7.027 -16.131 1.00 91.00 376 LYS A O 1
ATOM 2931 N N . LEU A 1 377 ? 18.759 -5.718 -17.914 1.00 94.50 377 LEU A N 1
ATOM 2932 C CA . LEU A 1 377 ? 17.368 -5.647 -18.360 1.00 94.50 377 LEU A CA 1
ATOM 2933 C C . LEU A 1 377 ? 17.082 -6.814 -19.318 1.00 94.50 377 LEU A C 1
ATOM 2935 O O . LEU A 1 377 ? 17.661 -6.893 -20.399 1.00 94.50 377 LEU A O 1
ATOM 2939 N N . ALA A 1 378 ? 16.210 -7.741 -18.944 1.00 94.38 378 ALA A N 1
ATOM 2940 C CA . ALA A 1 378 ? 15.903 -8.936 -19.717 1.00 94.38 378 ALA A CA 1
ATOM 2941 C C . ALA A 1 378 ? 14.422 -8.990 -20.109 1.00 94.38 378 ALA A C 1
ATOM 2943 O O . ALA A 1 378 ? 13.544 -8.969 -19.255 1.00 94.38 378 ALA A O 1
ATOM 2944 N N . PHE A 1 379 ? 14.155 -9.134 -21.405 1.00 94.50 379 PHE A N 1
ATOM 2945 C CA . PHE A 1 379 ? 12.829 -9.455 -21.930 1.00 94.50 379 PHE A CA 1
ATOM 2946 C C . PHE A 1 379 ? 12.734 -10.963 -22.139 1.00 94.50 379 PHE A C 1
ATOM 2948 O O . PHE A 1 379 ? 13.503 -11.535 -22.922 1.00 94.50 379 PHE A O 1
ATOM 2955 N N . LEU A 1 380 ? 11.832 -11.614 -21.413 1.00 94.25 380 LEU A N 1
ATOM 2956 C CA . LEU A 1 380 ? 11.776 -13.068 -21.277 1.00 94.25 380 LEU A CA 1
ATOM 2957 C C . LEU A 1 380 ? 10.481 -13.641 -21.859 1.00 94.25 380 LEU A C 1
ATOM 2959 O O . LEU A 1 380 ? 9.495 -12.928 -21.938 1.00 94.25 380 LEU A O 1
ATOM 2963 N N . THR A 1 381 ? 10.517 -14.928 -22.234 1.00 91.25 381 THR A N 1
ATOM 2964 C CA . THR A 1 381 ? 9.406 -15.837 -22.621 1.00 91.25 381 THR A CA 1
ATOM 2965 C C . THR A 1 381 ? 8.275 -15.268 -23.495 1.00 91.25 381 THR A C 1
ATOM 2967 O O . THR A 1 381 ? 8.125 -15.711 -24.633 1.00 91.25 381 THR A O 1
ATOM 2970 N N . ILE A 1 382 ? 7.486 -14.312 -23.006 1.00 94.88 382 ILE A N 1
ATOM 2971 C CA . ILE A 1 382 ? 6.312 -13.727 -23.664 1.00 94.88 382 ILE A CA 1
ATOM 2972 C C . ILE A 1 382 ? 6.598 -12.270 -24.068 1.00 94.88 382 ILE A C 1
ATOM 2974 O O . ILE A 1 382 ? 7.077 -11.503 -23.227 1.00 94.88 382 ILE A O 1
ATOM 2978 N N . PRO A 1 383 ? 6.294 -11.871 -25.320 1.00 94.56 383 PRO A N 1
ATOM 2979 C CA . PRO A 1 383 ? 6.598 -10.537 -25.821 1.00 94.56 383 PRO A CA 1
ATOM 2980 C C . PRO A 1 383 ? 6.077 -9.384 -24.964 1.00 94.56 383 PRO A C 1
ATOM 2982 O O . PRO A 1 383 ? 4.954 -9.423 -24.472 1.00 94.56 383 PRO A O 1
ATOM 2985 N N . SER A 1 384 ? 6.882 -8.327 -24.859 1.00 97.56 384 SER A N 1
ATOM 2986 C CA . SER A 1 384 ? 6.490 -7.063 -24.226 1.00 97.56 384 SER A CA 1
ATOM 2987 C C . SER A 1 384 ? 6.283 -5.966 -25.273 1.00 97.56 384 SER A C 1
ATOM 2989 O O . SER A 1 384 ? 6.922 -5.962 -26.330 1.00 97.56 384 SER A O 1
ATOM 2991 N N . HIS A 1 385 ? 5.413 -5.011 -24.955 1.00 98.25 385 HIS A N 1
ATOM 2992 C CA . HIS A 1 385 ? 4.991 -3.912 -25.816 1.00 98.25 385 HIS A CA 1
ATOM 2993 C C . HIS A 1 385 ? 5.334 -2.564 -25.171 1.00 98.25 385 HIS A C 1
ATOM 2995 O O . HIS A 1 385 ? 4.929 -2.285 -24.048 1.00 98.25 385 HIS A O 1
ATOM 3001 N N . ILE A 1 386 ? 6.060 -1.708 -25.884 1.00 98.19 386 ILE A N 1
ATOM 3002 C CA . ILE A 1 386 ? 6.416 -0.345 -25.477 1.00 98.19 386 ILE A CA 1
ATOM 3003 C C . ILE A 1 386 ? 5.958 0.585 -26.598 1.00 98.19 386 ILE A C 1
ATOM 3005 O O . ILE A 1 386 ? 6.599 0.662 -27.650 1.00 98.19 386 ILE A O 1
ATOM 3009 N N . VAL A 1 387 ? 4.794 1.215 -26.427 1.00 97.88 387 VAL A N 1
ATOM 3010 C CA . VAL A 1 387 ? 4.037 1.779 -27.555 1.00 97.88 387 VAL A CA 1
ATOM 3011 C C . VAL A 1 387 ? 3.524 3.191 -27.287 1.00 97.88 387 VAL A C 1
ATOM 3013 O O . VAL A 1 387 ? 3.021 3.462 -26.207 1.00 97.88 387 VAL A O 1
ATOM 3016 N N . ASN A 1 388 ? 3.570 4.087 -28.277 1.00 97.75 388 ASN A N 1
ATOM 3017 C CA . ASN A 1 388 ? 2.965 5.428 -28.192 1.00 97.75 388 ASN A CA 1
ATOM 3018 C C . ASN A 1 388 ? 3.474 6.295 -27.020 1.00 97.75 388 ASN A C 1
ATOM 3020 O O . ASN A 1 388 ? 2.763 7.184 -26.553 1.00 97.75 388 ASN A O 1
ATOM 3024 N N . ASN A 1 389 ? 4.672 6.044 -26.492 1.00 98.19 389 ASN A N 1
ATOM 3025 C CA . ASN A 1 389 ? 5.215 6.869 -25.414 1.00 98.19 389 ASN A CA 1
ATOM 3026 C C . ASN A 1 389 ? 5.890 8.109 -25.997 1.00 98.19 389 ASN A C 1
ATOM 3028 O O . ASN A 1 389 ? 6.566 8.032 -27.018 1.00 98.19 389 ASN A O 1
ATOM 3032 N N . THR A 1 390 ? 5.733 9.249 -25.340 1.00 96.62 390 THR A N 1
ATOM 3033 C CA . THR A 1 390 ? 6.416 10.498 -25.682 1.00 96.62 390 THR A CA 1
ATOM 3034 C C . THR A 1 390 ? 7.440 10.819 -24.596 1.00 96.62 390 THR A C 1
ATOM 3036 O O . THR A 1 390 ? 7.232 10.510 -23.428 1.00 96.62 390 THR A O 1
ATOM 3039 N N . SER A 1 391 ? 8.574 11.408 -24.959 1.00 95.94 391 SER A N 1
ATOM 3040 C CA . SER A 1 391 ? 9.567 11.946 -24.032 1.00 95.94 391 SER A CA 1
ATOM 3041 C C . SER A 1 391 ? 9.877 13.390 -24.432 1.00 95.94 391 SER A C 1
ATOM 3043 O O . SER A 1 391 ? 10.243 13.622 -25.589 1.00 95.94 391 SER A O 1
ATOM 3045 N N . PRO A 1 392 ? 9.771 14.375 -23.516 1.00 95.50 392 PRO A N 1
ATOM 3046 C CA . PRO A 1 392 ? 10.198 15.748 -23.787 1.00 95.50 392 PRO A CA 1
ATOM 3047 C C . PRO A 1 392 ? 11.727 15.866 -23.915 1.00 95.50 392 PRO A C 1
ATOM 3049 O O . PRO A 1 392 ? 12.228 16.890 -24.367 1.00 95.50 392 PRO A O 1
ATOM 3052 N N . GLY A 1 393 ? 12.467 14.822 -23.531 1.00 91.31 393 GLY A N 1
ATOM 3053 C CA . GLY A 1 393 ? 13.909 14.711 -23.704 1.00 91.31 393 GLY A CA 1
ATOM 3054 C C . GLY A 1 393 ? 14.268 13.490 -24.545 1.00 91.31 393 GLY A C 1
ATOM 3055 O O . GLY A 1 393 ? 13.791 13.316 -25.664 1.00 91.31 393 GLY A O 1
ATOM 3056 N N . ASN A 1 394 ? 15.134 12.640 -24.003 1.00 88.81 394 ASN A N 1
ATOM 3057 C CA . ASN A 1 394 ? 15.676 11.477 -24.704 1.00 88.81 394 ASN A CA 1
ATOM 3058 C C . ASN A 1 394 ? 14.874 10.204 -24.390 1.00 88.81 394 ASN A C 1
ATOM 3060 O O . ASN A 1 394 ? 14.197 10.136 -23.363 1.00 88.81 394 ASN A O 1
ATOM 3064 N N . GLY A 1 395 ? 14.999 9.178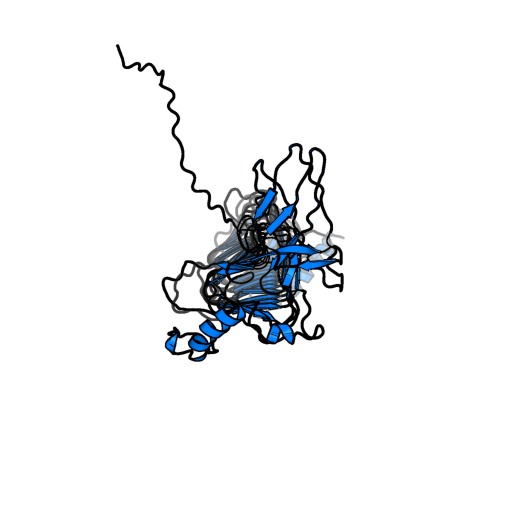 -25.235 1.00 87.25 395 GLY A N 1
ATOM 3065 C CA . GLY A 1 395 ? 14.472 7.836 -24.977 1.00 87.25 395 GLY A CA 1
ATOM 3066 C C . GLY A 1 395 ? 12.951 7.793 -24.935 1.00 87.25 395 GLY A C 1
ATOM 3067 O O . GLY A 1 395 ? 12.381 7.672 -23.860 1.00 87.25 395 GLY A O 1
ATOM 3068 N N . GLY A 1 396 ? 12.278 7.894 -26.081 1.00 90.06 396 GLY A N 1
ATOM 3069 C CA . GLY A 1 396 ? 10.810 7.849 -26.136 1.00 90.06 396 GLY A CA 1
ATOM 3070 C C . GLY A 1 396 ? 10.269 6.510 -25.627 1.00 90.06 396 GLY A C 1
ATOM 3071 O O . GLY A 1 396 ? 9.438 6.469 -24.727 1.00 90.06 396 GLY A O 1
ATOM 3072 N N . GLY A 1 397 ? 10.792 5.408 -26.169 1.00 94.19 397 GLY A N 1
ATOM 3073 C CA . GLY A 1 397 ? 10.463 4.047 -25.757 1.00 94.19 397 GLY A CA 1
ATOM 3074 C C . GLY A 1 397 ? 11.236 3.620 -24.514 1.00 94.19 397 GLY A C 1
ATOM 3075 O O . GLY A 1 397 ? 10.636 3.405 -23.468 1.00 94.19 397 GLY A O 1
ATOM 3076 N N . ILE A 1 398 ? 12.561 3.491 -24.624 1.00 94.38 398 ILE A N 1
ATOM 3077 C CA . ILE A 1 398 ? 13.447 3.081 -23.528 1.00 94.38 398 ILE A CA 1
ATOM 3078 C C . ILE A 1 398 ? 14.571 4.106 -23.338 1.00 94.38 398 ILE A C 1
ATOM 3080 O O . ILE A 1 398 ? 15.233 4.493 -24.298 1.00 94.38 398 ILE A O 1
ATOM 3084 N N . TRP A 1 399 ? 14.847 4.484 -22.097 1.00 94.00 399 TRP A N 1
ATOM 3085 C CA . TRP A 1 399 ? 16.020 5.238 -21.669 1.00 94.00 399 TRP A CA 1
ATOM 3086 C C . TRP A 1 399 ? 16.847 4.379 -20.708 1.00 94.00 399 TRP A C 1
ATOM 3088 O O . TRP A 1 399 ? 16.307 3.859 -19.734 1.00 94.00 399 TRP A O 1
ATOM 3098 N N . ILE A 1 400 ? 18.150 4.230 -20.935 1.00 91.56 400 ILE A N 1
ATOM 3099 C CA . ILE A 1 400 ? 19.037 3.485 -20.027 1.00 91.56 400 ILE A CA 1
ATOM 3100 C C . ILE A 1 400 ? 20.297 4.276 -19.677 1.00 91.56 400 ILE A C 1
ATOM 3102 O O . ILE A 1 400 ? 20.822 4.998 -20.522 1.00 91.56 400 ILE A O 1
ATOM 3106 N N . SER A 1 401 ? 20.806 4.119 -18.453 1.00 88.56 401 SER A N 1
ATOM 3107 C CA . SER A 1 401 ? 22.116 4.651 -18.058 1.00 88.56 401 SER A CA 1
ATOM 3108 C C . SER A 1 401 ? 23.277 3.772 -18.529 1.00 88.56 401 SER A C 1
ATOM 3110 O O . SER A 1 401 ? 23.096 2.607 -18.900 1.00 88.56 401 SER A O 1
ATOM 3112 N N . GLN A 1 402 ? 24.498 4.301 -18.412 1.00 79.75 402 GLN A N 1
ATOM 3113 C CA . GLN A 1 402 ? 25.714 3.489 -18.429 1.00 79.75 402 GLN A CA 1
ATOM 3114 C C . GLN A 1 402 ? 25.612 2.368 -17.379 1.00 79.75 402 GLN A C 1
ATOM 3116 O O . GLN A 1 402 ? 25.035 2.567 -16.310 1.00 79.75 402 GLN A O 1
ATOM 3121 N N . GLY A 1 403 ? 26.146 1.185 -17.696 1.00 79.56 403 GLY A N 1
ATOM 3122 C CA . GLY A 1 403 ? 26.120 0.008 -16.817 1.00 79.56 403 GLY A CA 1
ATOM 3123 C C . GLY A 1 403 ? 24.911 -0.915 -17.007 1.00 79.56 403 GLY A C 1
ATOM 3124 O O . GLY A 1 403 ? 24.923 -2.037 -16.500 1.00 79.56 403 GLY A O 1
ATOM 3125 N N . ILE A 1 404 ? 23.904 -0.500 -17.780 1.00 85.88 404 ILE A N 1
ATOM 3126 C CA . ILE A 1 404 ? 22.765 -1.353 -18.128 1.00 85.88 404 ILE A CA 1
ATOM 3127 C C . ILE A 1 404 ? 23.071 -2.190 -19.373 1.00 85.88 404 ILE A C 1
ATOM 3129 O O . ILE A 1 404 ? 23.524 -1.679 -20.398 1.00 85.88 404 ILE A O 1
ATOM 3133 N N . SER A 1 405 ? 22.772 -3.488 -19.299 1.00 84.56 405 SER A N 1
ATOM 3134 C CA . SER A 1 405 ? 22.787 -4.397 -20.451 1.00 84.56 405 SER A CA 1
ATOM 3135 C C . SER A 1 405 ? 21.381 -4.907 -20.748 1.00 84.56 405 SER A C 1
ATOM 3137 O O . SER A 1 405 ? 20.699 -5.393 -19.853 1.00 84.56 405 SER A O 1
ATOM 3139 N N . ILE A 1 406 ? 20.940 -4.824 -22.000 1.00 86.62 406 ILE A N 1
ATOM 3140 C CA . ILE A 1 406 ? 19.641 -5.323 -22.450 1.00 86.62 406 ILE A CA 1
ATOM 3141 C C . ILE A 1 406 ? 19.817 -6.698 -23.090 1.00 86.62 406 ILE A C 1
ATOM 3143 O O . ILE A 1 406 ? 20.715 -6.911 -23.905 1.00 86.62 406 ILE A O 1
ATOM 3147 N N . SER A 1 407 ? 18.936 -7.634 -22.756 1.00 85.75 407 SER A N 1
ATOM 3148 C CA . SER A 1 407 ? 18.882 -8.967 -23.342 1.00 85.75 407 SER A CA 1
ATOM 3149 C C . SER A 1 407 ? 17.478 -9.290 -23.832 1.00 85.75 407 SER A C 1
ATOM 3151 O O . SER A 1 407 ? 16.507 -9.180 -23.087 1.00 85.75 407 SER A O 1
ATOM 3153 N N . PHE A 1 408 ? 17.386 -9.742 -25.080 1.00 84.19 408 PHE A N 1
ATOM 3154 C CA . PHE A 1 408 ? 16.136 -10.179 -25.695 1.00 84.19 408 PHE A CA 1
ATOM 3155 C C . PHE A 1 408 ? 16.125 -11.706 -25.796 1.00 84.19 408 PHE A C 1
ATOM 3157 O O . PHE A 1 408 ? 16.870 -12.287 -26.587 1.00 84.19 408 PHE A O 1
ATOM 3164 N N . SER A 1 409 ? 15.302 -12.358 -24.973 1.00 87.62 409 SER A N 1
ATOM 3165 C CA . SER A 1 409 ? 15.019 -13.802 -25.077 1.00 87.62 409 SER A CA 1
ATOM 3166 C C . SER A 1 409 ? 13.685 -14.081 -25.779 1.00 87.62 409 SER A C 1
ATOM 3168 O O . SER A 1 409 ? 13.385 -15.226 -26.097 1.00 87.62 409 SER A O 1
ATOM 3170 N N . THR A 1 410 ? 12.898 -13.036 -26.033 1.00 87.06 410 THR A N 1
ATOM 3171 C CA . THR A 1 410 ? 11.641 -13.059 -26.786 1.00 87.06 410 THR A CA 1
ATOM 3172 C C . THR A 1 410 ? 11.542 -11.807 -27.667 1.00 87.06 410 THR A C 1
ATOM 3174 O O . THR A 1 410 ? 12.377 -10.903 -27.562 1.00 87.06 410 THR A O 1
ATOM 3177 N N . GLN A 1 411 ? 10.548 -11.760 -28.554 1.00 85.44 411 GLN A N 1
ATOM 3178 C CA . GLN A 1 411 ? 10.260 -10.583 -29.375 1.00 85.44 411 GLN A CA 1
ATOM 3179 C C . GLN A 1 411 ? 9.803 -9.416 -28.491 1.00 85.44 411 GLN A C 1
ATOM 3181 O O . GLN A 1 411 ? 9.027 -9.604 -27.564 1.00 85.44 411 GLN A O 1
ATOM 3186 N N . VAL A 1 412 ? 10.259 -8.202 -28.787 1.00 88.00 412 VAL A N 1
ATOM 3187 C CA . VAL A 1 412 ? 9.772 -6.978 -28.132 1.00 88.00 412 VAL A CA 1
ATOM 3188 C C . VAL A 1 412 ? 9.260 -6.024 -29.195 1.00 88.00 412 VAL A C 1
ATOM 3190 O O . VAL A 1 412 ? 9.898 -5.862 -30.235 1.00 88.00 412 VAL A O 1
ATOM 3193 N N . TYR A 1 413 ? 8.117 -5.397 -28.938 1.00 89.62 413 TYR A N 1
ATOM 3194 C CA . TYR A 1 413 ? 7.513 -4.413 -29.829 1.00 89.62 413 TYR A CA 1
ATOM 3195 C C . TYR A 1 413 ? 7.740 -3.021 -29.259 1.00 89.62 413 TYR A C 1
ATOM 3197 O O . TYR A 1 413 ? 7.111 -2.648 -28.275 1.00 89.62 413 TYR A O 1
ATOM 3205 N N . ILE A 1 414 ? 8.631 -2.249 -29.874 1.00 90.50 414 ILE A N 1
ATOM 3206 C CA . ILE A 1 414 ? 8.870 -0.850 -29.522 1.00 90.50 414 ILE A CA 1
ATOM 3207 C C . ILE A 1 414 ? 8.369 -0.012 -30.685 1.00 90.50 414 ILE A C 1
ATOM 3209 O O . ILE A 1 414 ? 9.031 0.064 -31.721 1.00 90.50 414 ILE A O 1
ATOM 3213 N N . THR A 1 415 ? 7.171 0.555 -30.568 1.00 85.50 415 THR A N 1
ATOM 3214 C CA . THR A 1 415 ? 6.516 1.190 -31.719 1.00 85.50 415 THR A CA 1
ATOM 3215 C C . THR A 1 415 ? 5.903 2.542 -31.409 1.00 85.50 415 THR A C 1
ATOM 3217 O O . THR A 1 415 ? 5.345 2.711 -30.334 1.00 85.50 415 THR A O 1
ATOM 3220 N N . HIS A 1 416 ? 5.911 3.468 -32.366 1.00 88.00 416 HIS A N 1
ATOM 3221 C CA . HIS A 1 416 ? 5.220 4.757 -32.246 1.00 88.00 416 HIS A CA 1
ATOM 3222 C C . HIS A 1 416 ? 5.696 5.621 -31.066 1.00 88.00 416 HIS A C 1
ATOM 3224 O O . HIS A 1 416 ? 4.948 6.454 -30.567 1.00 88.00 416 HIS A O 1
ATOM 3230 N N . ASN A 1 417 ? 6.923 5.418 -30.578 1.00 90.50 417 ASN A N 1
ATOM 3231 C CA . ASN A 1 417 ? 7.452 6.220 -29.477 1.00 90.50 417 ASN A CA 1
ATOM 3232 C C . ASN A 1 417 ? 8.161 7.472 -30.001 1.00 90.50 417 ASN A C 1
ATOM 3234 O O . ASN A 1 417 ? 8.889 7.403 -30.987 1.00 90.50 417 ASN A O 1
ATOM 3238 N N . VAL A 1 418 ? 7.990 8.599 -29.320 1.00 88.00 418 VAL A N 1
ATOM 3239 C CA . VAL A 1 418 ? 8.466 9.925 -29.724 1.00 88.00 418 VAL A CA 1
ATOM 3240 C C . VAL A 1 418 ? 9.429 10.463 -28.665 1.00 88.00 418 VAL A C 1
ATOM 3242 O O . VAL A 1 418 ? 9.110 10.476 -27.483 1.00 88.00 418 VAL A O 1
ATOM 3245 N N . ALA A 1 419 ? 10.601 10.942 -29.066 1.00 87.75 419 ALA A N 1
ATOM 3246 C CA . ALA A 1 419 ? 11.539 11.677 -28.223 1.00 87.75 419 ALA A CA 1
ATOM 3247 C C . ALA A 1 419 ? 11.807 13.054 -28.839 1.00 87.75 419 ALA A C 1
ATOM 3249 O O . ALA A 1 419 ? 12.258 13.152 -29.979 1.00 87.75 419 ALA A O 1
ATOM 3250 N N . MET A 1 420 ? 11.576 14.128 -28.085 1.00 86.88 420 MET A N 1
ATOM 3251 C CA . MET A 1 420 ? 11.893 15.491 -28.540 1.00 86.88 420 MET A CA 1
ATOM 3252 C C . MET A 1 420 ? 13.403 15.777 -28.536 1.00 86.88 420 MET A C 1
ATOM 3254 O O . MET A 1 420 ? 13.852 16.762 -29.118 1.00 86.88 420 MET A O 1
ATOM 3258 N N . GLY A 1 421 ? 14.188 14.909 -27.897 1.00 80.62 421 GLY A N 1
ATOM 3259 C CA . GLY A 1 421 ? 15.641 14.853 -27.956 1.00 80.62 421 GLY A CA 1
ATOM 3260 C C . GLY A 1 421 ? 16.125 13.643 -28.754 1.00 80.62 421 GLY A C 1
ATOM 3261 O O . GLY A 1 421 ? 15.843 13.491 -29.939 1.00 80.62 421 GLY A O 1
ATOM 3262 N N . VAL A 1 422 ? 16.903 12.785 -28.106 1.00 79.12 422 VAL A N 1
ATOM 3263 C CA . VAL A 1 422 ? 17.662 11.710 -28.742 1.00 79.12 422 VAL A CA 1
ATOM 3264 C C . VAL A 1 422 ? 16.984 10.349 -28.548 1.00 79.12 422 VAL A C 1
ATOM 3266 O O . VAL A 1 422 ? 16.610 9.998 -27.432 1.00 79.12 422 VAL A O 1
ATOM 3269 N N . GLY A 1 423 ? 16.910 9.536 -29.607 1.00 73.06 423 GLY A N 1
ATOM 3270 C CA . GLY A 1 423 ? 16.558 8.112 -29.524 1.00 73.06 423 GLY A CA 1
ATOM 3271 C C . GLY A 1 423 ? 15.073 7.843 -29.255 1.00 73.06 423 GLY A C 1
ATOM 3272 O O . GLY A 1 423 ? 14.668 7.595 -28.122 1.00 73.06 423 GLY A O 1
ATOM 3273 N N . GLY A 1 424 ? 14.261 7.824 -30.316 1.00 78.12 424 GLY A N 1
ATOM 3274 C CA . GLY A 1 424 ? 12.821 7.555 -30.223 1.00 78.12 424 GLY A CA 1
ATOM 3275 C C . GLY A 1 424 ? 12.480 6.189 -29.633 1.00 78.12 424 GLY A C 1
ATOM 3276 O O . GLY A 1 424 ? 11.652 6.101 -28.735 1.00 78.12 424 GLY A O 1
ATOM 3277 N N . ALA A 1 425 ? 13.139 5.118 -30.091 1.00 84.38 425 ALA A N 1
ATOM 3278 C CA . ALA A 1 425 ? 12.867 3.770 -29.585 1.00 84.38 425 ALA A CA 1
ATOM 3279 C C . ALA A 1 425 ? 13.701 3.437 -28.344 1.00 84.38 425 ALA A C 1
ATOM 3281 O O . ALA A 1 425 ? 13.145 3.043 -27.325 1.00 84.38 425 ALA A O 1
ATOM 3282 N N . ILE A 1 426 ? 15.026 3.591 -28.423 1.00 86.12 426 ILE A N 1
ATOM 3283 C CA . ILE A 1 426 ? 15.937 3.375 -27.298 1.00 86.12 426 ILE A CA 1
ATOM 3284 C C . ILE A 1 426 ? 16.995 4.479 -27.289 1.00 86.12 426 ILE A C 1
ATOM 3286 O O . ILE A 1 426 ? 17.576 4.805 -28.324 1.00 86.12 426 ILE A O 1
ATOM 3290 N N . TYR A 1 427 ? 17.273 5.010 -26.106 1.00 85.12 427 TYR A N 1
ATOM 3291 C CA . TYR A 1 427 ? 18.386 5.893 -25.815 1.00 85.12 427 TYR A CA 1
ATOM 3292 C C . TYR A 1 427 ? 19.241 5.285 -24.708 1.00 85.12 427 TYR A C 1
ATOM 3294 O O . TYR A 1 427 ? 18.723 4.913 -23.657 1.00 85.12 427 TYR A O 1
ATOM 3302 N N . ALA A 1 428 ? 20.549 5.215 -24.935 1.00 82.56 428 ALA A N 1
ATOM 3303 C CA . ALA A 1 428 ? 21.511 4.863 -23.903 1.00 82.56 428 ALA A CA 1
ATOM 3304 C C . ALA A 1 428 ? 22.368 6.085 -23.597 1.00 82.56 428 ALA A C 1
ATOM 3306 O O . ALA A 1 428 ? 23.037 6.617 -24.485 1.00 82.56 428 ALA A O 1
ATOM 3307 N N . TYR A 1 429 ? 22.295 6.523 -22.351 1.00 83.50 429 TYR A N 1
ATOM 3308 C CA . TYR A 1 429 ? 23.048 7.640 -21.824 1.00 83.50 429 TYR A CA 1
ATOM 3309 C C . TYR A 1 429 ? 24.511 7.245 -21.604 1.00 83.50 429 TYR A C 1
ATOM 3311 O O . TYR A 1 429 ? 24.801 6.160 -21.094 1.00 83.50 429 TYR A O 1
ATOM 3319 N N . ASP A 1 430 ? 25.408 8.145 -21.991 1.00 71.44 430 ASP A N 1
ATOM 3320 C CA . ASP A 1 430 ? 26.858 7.996 -21.930 1.00 71.44 430 ASP A CA 1
ATOM 3321 C C . ASP A 1 430 ? 27.442 9.333 -21.449 1.00 71.44 430 ASP A C 1
ATOM 3323 O O . ASP A 1 430 ? 27.186 10.363 -22.075 1.00 71.44 430 ASP A O 1
ATOM 3327 N N . GLU A 1 431 ? 28.160 9.335 -20.322 1.00 58.28 431 GLU A N 1
ATOM 3328 C CA . GLU A 1 431 ? 28.722 10.557 -19.710 1.00 58.28 431 GLU A CA 1
ATOM 3329 C C . GLU A 1 431 ? 30.050 11.003 -20.333 1.00 58.28 431 GLU A C 1
ATOM 3331 O O . GLU A 1 431 ? 30.657 11.964 -19.869 1.00 58.28 431 GLU A O 1
ATOM 3336 N N . GLY A 1 432 ? 30.482 10.369 -21.424 1.00 49.50 432 GLY A N 1
ATOM 3337 C CA . GLY A 1 432 ? 31.770 10.655 -22.038 1.00 49.50 432 GLY A CA 1
ATOM 3338 C C . GLY A 1 432 ? 32.859 9.777 -21.427 1.00 49.50 432 GLY A C 1
ATOM 3339 O O . GLY A 1 432 ? 32.996 9.628 -20.215 1.00 49.50 432 GLY A O 1
ATOM 3340 N N . PHE A 1 433 ? 33.621 9.132 -22.303 1.00 43.59 433 PHE A N 1
ATOM 3341 C CA . PHE A 1 433 ? 34.613 8.126 -21.947 1.00 43.59 433 PHE A CA 1
ATOM 3342 C C . PHE A 1 433 ? 35.851 8.745 -21.281 1.00 43.59 433 PHE A C 1
ATOM 3344 O O . PHE A 1 433 ? 36.833 9.024 -21.967 1.00 43.59 433 PHE A O 1
ATOM 3351 N N . GLU A 1 434 ? 35.853 8.900 -19.956 1.00 42.41 434 GLU A N 1
ATOM 3352 C CA . GLU A 1 434 ? 37.114 9.071 -19.210 1.00 42.41 434 GLU A CA 1
ATOM 3353 C C . GLU A 1 434 ? 37.701 7.732 -18.723 1.00 42.41 434 GLU A C 1
ATOM 3355 O O . GLU A 1 434 ? 38.915 7.630 -18.571 1.00 42.41 434 GLU A O 1
ATOM 3360 N N . ASP A 1 435 ? 36.901 6.657 -18.628 1.00 42.22 435 ASP A N 1
ATOM 3361 C CA . ASP A 1 435 ? 37.374 5.316 -18.250 1.00 42.22 435 ASP A CA 1
ATOM 3362 C C . ASP A 1 435 ? 36.820 4.194 -19.154 1.00 42.22 435 ASP A C 1
ATOM 3364 O O . ASP A 1 435 ? 35.623 4.065 -19.405 1.00 42.22 435 ASP A O 1
ATOM 3368 N N . ILE A 1 436 ? 37.723 3.335 -19.642 1.00 43.28 436 ILE A N 1
ATOM 3369 C CA . ILE A 1 436 ? 37.562 2.391 -20.773 1.00 43.28 436 ILE A CA 1
ATOM 3370 C 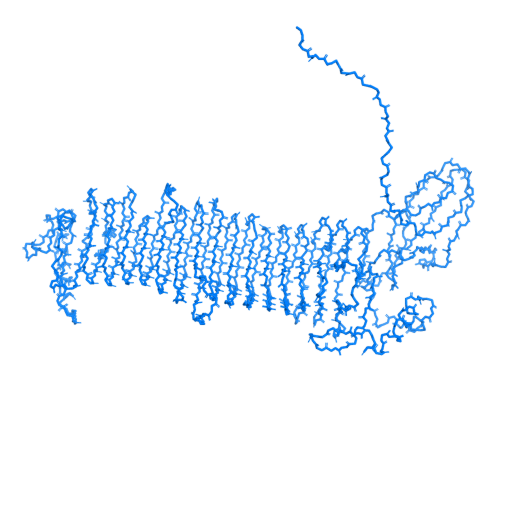C . ILE A 1 436 ? 36.754 1.119 -20.411 1.00 43.28 436 ILE A C 1
ATOM 3372 O O . ILE A 1 436 ? 36.955 0.041 -20.979 1.00 43.28 436 ILE A O 1
ATOM 3376 N N . TYR A 1 437 ? 35.834 1.193 -19.449 1.00 43.69 437 TYR A N 1
ATOM 3377 C CA . TYR A 1 437 ? 34.983 0.054 -19.096 1.00 43.69 437 TYR A CA 1
ATOM 3378 C C . TYR A 1 437 ? 33.758 -0.016 -20.009 1.00 43.69 437 TYR A C 1
ATOM 3380 O O . TYR A 1 437 ? 32.680 0.490 -19.711 1.00 43.69 437 TYR A O 1
ATOM 3388 N N . LEU A 1 438 ? 33.945 -0.683 -21.148 1.00 49.09 438 LEU A N 1
ATOM 3389 C CA . LEU A 1 438 ? 32.902 -0.961 -22.133 1.00 49.09 438 LEU A CA 1
ATOM 3390 C C . LEU A 1 438 ? 31.974 -2.076 -21.627 1.00 49.09 438 LEU A C 1
ATOM 3392 O O . LEU A 1 438 ? 32.289 -3.265 -21.720 1.00 49.09 438 LEU A O 1
ATOM 3396 N N . PHE A 1 439 ? 30.811 -1.700 -21.096 1.00 51.03 439 PHE A N 1
ATOM 3397 C CA . PHE A 1 439 ? 29.715 -2.637 -20.861 1.00 51.03 439 PHE A CA 1
ATOM 3398 C C . PHE A 1 439 ? 28.900 -2.805 -22.143 1.00 51.03 439 PHE A C 1
ATOM 3400 O O . PHE A 1 439 ? 28.453 -1.833 -22.743 1.00 51.03 439 PHE A O 1
ATOM 3407 N N . CYS A 1 440 ? 28.672 -4.052 -22.552 1.00 60.00 440 CYS A N 1
ATOM 3408 C CA . CYS A 1 440 ? 27.790 -4.348 -23.676 1.00 60.00 440 CYS A CA 1
ATOM 3409 C C . CYS A 1 440 ? 26.353 -3.938 -23.376 1.00 60.00 440 CYS A C 1
ATOM 3411 O O . CYS A 1 440 ? 25.664 -4.621 -22.616 1.00 60.00 440 CYS A O 1
ATOM 3413 N N . THR A 1 441 ? 25.896 -2.870 -24.022 1.00 65.25 441 THR A N 1
ATOM 3414 C CA . THR A 1 441 ? 24.539 -2.354 -23.853 1.00 65.25 441 THR A CA 1
ATOM 3415 C C . THR A 1 441 ? 23.482 -3.291 -24.433 1.00 65.25 441 THR A C 1
ATOM 3417 O O . THR A 1 441 ? 22.409 -3.417 -23.857 1.00 65.25 441 THR A O 1
ATOM 3420 N N . LEU A 1 442 ? 23.768 -3.996 -25.533 1.00 67.50 442 LEU A N 1
ATOM 3421 C CA . LEU A 1 442 ? 22.844 -4.951 -26.150 1.00 67.50 442 LEU A CA 1
ATOM 3422 C C . LEU A 1 442 ? 23.449 -6.352 -26.239 1.00 67.50 442 LEU A C 1
ATOM 3424 O O . LEU A 1 442 ? 24.563 -6.532 -26.725 1.00 67.50 442 LEU A O 1
ATOM 3428 N N . ARG A 1 443 ? 22.680 -7.366 -25.837 1.00 61.50 443 ARG A N 1
ATOM 3429 C CA . ARG A 1 443 ? 23.003 -8.787 -26.005 1.00 61.50 443 ARG A CA 1
ATOM 3430 C C . ARG A 1 443 ? 21.850 -9.511 -26.697 1.00 61.50 443 ARG A C 1
ATOM 3432 O O . ARG A 1 443 ? 20.819 -9.789 -26.082 1.00 61.50 443 ARG A O 1
ATOM 3439 N N . TYR A 1 444 ? 22.059 -9.885 -27.955 1.00 57.28 444 TYR A N 1
ATOM 3440 C CA . TYR A 1 444 ? 21.173 -10.798 -28.675 1.00 57.28 444 TYR A CA 1
ATOM 3441 C C . TYR A 1 444 ? 21.638 -12.232 -28.433 1.00 57.28 444 TYR A C 1
ATOM 3443 O O . TYR A 1 444 ? 22.753 -12.591 -28.798 1.00 57.28 444 TYR A O 1
ATOM 3451 N N . TRP A 1 445 ? 20.813 -13.048 -27.775 1.00 49.91 445 TRP A N 1
ATOM 3452 C CA . TRP A 1 445 ? 21.134 -14.466 -27.556 1.00 49.91 445 TRP A CA 1
ATOM 3453 C C . TRP A 1 445 ? 20.610 -15.365 -28.678 1.00 49.91 445 TRP A C 1
ATOM 3455 O O . TRP A 1 445 ? 21.198 -16.405 -28.950 1.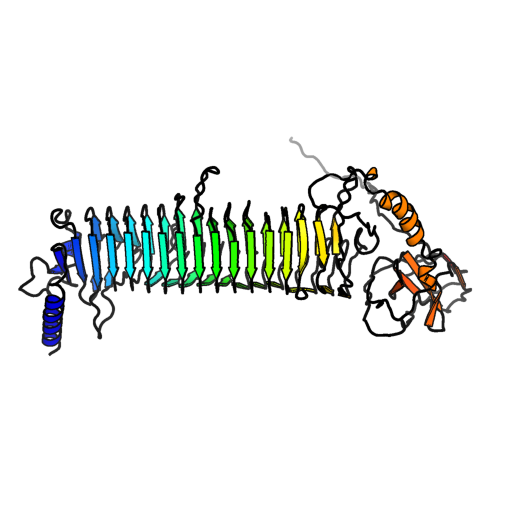00 49.91 445 TRP A O 1
ATOM 3465 N N . TYR A 1 446 ? 19.558 -14.937 -29.376 1.00 45.25 446 TYR A N 1
ATOM 3466 C CA . TYR A 1 446 ? 18.960 -15.643 -30.506 1.00 45.25 446 TYR A CA 1
ATOM 3467 C C . TYR A 1 446 ? 18.430 -14.629 -31.525 1.00 45.25 446 TYR A C 1
ATOM 3469 O O . TYR A 1 446 ? 18.397 -13.434 -31.236 1.00 45.25 446 TYR A O 1
ATOM 3477 N N . ARG A 1 447 ? 18.029 -15.092 -32.719 1.00 50.91 447 ARG A N 1
ATOM 3478 C CA . ARG A 1 447 ? 17.351 -14.310 -33.775 1.00 50.91 447 ARG A CA 1
ATOM 3479 C C . ARG A 1 447 ? 16.000 -13.752 -33.281 1.00 50.91 447 ARG A C 1
ATOM 3481 O O . ARG A 1 447 ? 14.947 -14.158 -33.761 1.00 50.91 447 ARG A O 1
ATOM 3488 N N . SER A 1 448 ? 15.994 -12.893 -32.266 1.00 51.78 448 SER A N 1
ATOM 3489 C CA . SER A 1 448 ? 14.779 -12.262 -31.770 1.00 51.78 448 SER A CA 1
ATOM 3490 C C . SER A 1 448 ? 14.372 -11.198 -32.786 1.00 51.78 448 SER A C 1
ATOM 3492 O O . SER A 1 448 ? 15.043 -10.172 -32.910 1.00 51.78 448 SER A O 1
ATOM 3494 N N . ASN A 1 449 ? 13.282 -11.444 -33.511 1.00 67.44 449 ASN A N 1
ATOM 3495 C CA . ASN A 1 449 ? 12.674 -10.499 -34.450 1.00 67.44 449 ASN A CA 1
ATOM 3496 C C . ASN A 1 449 ? 11.965 -9.348 -33.706 1.00 67.44 449 ASN A C 1
ATOM 3498 O O . ASN A 1 449 ? 10.791 -9.082 -33.952 1.00 67.44 449 ASN A O 1
ATOM 3502 N N . SER A 1 450 ? 12.639 -8.689 -32.756 1.00 76.56 450 SER A N 1
ATOM 3503 C CA . SER A 1 450 ? 12.099 -7.501 -32.086 1.00 76.56 450 SER A CA 1
ATOM 3504 C C . SER A 1 450 ? 11.740 -6.443 -33.127 1.00 76.56 450 SER A C 1
ATOM 3506 O O . SER A 1 450 ? 12.480 -6.212 -34.084 1.00 76.56 450 SER A O 1
ATOM 3508 N N . THR A 1 451 ? 10.567 -5.841 -32.969 1.00 77.62 451 THR A N 1
ATOM 3509 C CA . THR A 1 451 ? 9.984 -4.915 -33.935 1.00 77.62 451 THR A CA 1
ATOM 3510 C C . THR A 1 451 ? 10.161 -3.494 -33.439 1.00 77.62 451 THR A C 1
ATOM 3512 O O . THR A 1 451 ? 9.678 -3.142 -32.365 1.00 77.62 451 THR A O 1
ATOM 3515 N N . PHE A 1 452 ? 10.820 -2.676 -34.253 1.00 77.62 452 PHE A N 1
ATOM 3516 C CA . PHE A 1 452 ? 11.022 -1.257 -34.002 1.00 77.62 452 PHE A CA 1
ATOM 3517 C C . PHE A 1 452 ? 10.356 -0.484 -35.133 1.00 77.62 452 PHE A C 1
ATOM 3519 O O . PHE A 1 452 ? 10.886 -0.451 -36.238 1.00 77.62 452 PHE A O 1
ATOM 3526 N N . HIS A 1 453 ? 9.184 0.092 -34.884 1.00 75.56 453 HIS A N 1
ATOM 3527 C CA . HIS A 1 453 ? 8.355 0.654 -35.952 1.00 75.56 453 HIS A CA 1
ATOM 3528 C C . HIS A 1 453 ? 7.836 2.044 -35.589 1.00 75.56 453 HIS A C 1
ATOM 3530 O O . HIS A 1 453 ? 7.336 2.234 -34.487 1.00 75.56 453 HIS A O 1
ATOM 3536 N N . ASN A 1 454 ? 7.929 3.010 -36.503 1.00 74.00 454 ASN A N 1
ATOM 3537 C CA . ASN A 1 454 ? 7.392 4.366 -36.329 1.00 74.00 454 ASN A CA 1
ATOM 3538 C C . ASN A 1 454 ? 7.872 5.091 -35.056 1.00 74.00 454 ASN A C 1
ATOM 3540 O O . ASN A 1 454 ? 7.135 5.873 -34.469 1.00 74.00 454 ASN A O 1
ATOM 3544 N N . ASN A 1 455 ? 9.099 4.834 -34.596 1.00 77.19 455 ASN A N 1
ATOM 3545 C CA . ASN A 1 455 ? 9.659 5.594 -33.479 1.00 77.19 455 ASN A CA 1
ATOM 3546 C C . ASN A 1 455 ? 10.365 6.849 -34.001 1.00 77.19 455 ASN A C 1
ATOM 3548 O O . ASN A 1 455 ? 11.184 6.749 -34.911 1.00 77.19 455 ASN A O 1
ATOM 3552 N N . TYR A 1 456 ? 10.103 7.996 -33.384 1.00 77.12 456 TYR A N 1
ATOM 3553 C CA . TYR A 1 456 ? 10.664 9.292 -33.744 1.00 77.12 456 TYR A CA 1
ATOM 3554 C C . TYR A 1 456 ? 11.598 9.809 -32.652 1.00 77.12 456 TYR A C 1
ATOM 3556 O O . TYR A 1 456 ? 11.253 9.790 -31.475 1.00 77.12 456 TYR A O 1
ATOM 3564 N N . GLY A 1 457 ? 12.772 10.301 -33.027 1.00 75.31 457 GLY A N 1
ATOM 3565 C CA . GLY A 1 457 ? 13.637 11.094 -32.158 1.00 75.31 457 GLY A CA 1
ATOM 3566 C C . GLY A 1 457 ? 14.122 12.310 -32.933 1.00 75.31 457 GLY A C 1
ATOM 3567 O O . GLY A 1 457 ? 14.533 12.140 -34.078 1.00 75.31 457 GLY A O 1
ATOM 3568 N N . LYS A 1 458 ? 14.123 13.505 -32.327 1.00 71.81 458 LYS A N 1
ATOM 3569 C CA . LYS A 1 458 ? 14.690 14.715 -32.960 1.00 71.81 458 LYS A CA 1
ATOM 3570 C C . LYS A 1 458 ? 16.131 14.487 -33.430 1.00 71.81 458 LYS A C 1
ATOM 3572 O O . LYS A 1 458 ? 16.543 15.029 -34.449 1.00 71.81 458 LYS A O 1
ATOM 3577 N N . LEU A 1 459 ? 16.890 13.679 -32.688 1.00 63.75 459 LEU A N 1
ATOM 3578 C CA . LEU A 1 459 ? 18.220 13.204 -33.057 1.00 63.75 459 LEU A CA 1
ATOM 3579 C C . LEU A 1 459 ? 18.305 11.670 -32.951 1.00 63.75 459 LEU A C 1
ATOM 3581 O O . LEU A 1 459 ? 17.723 11.050 -32.052 1.00 63.75 459 LEU A O 1
ATOM 3585 N N . GLY A 1 460 ? 19.083 11.053 -33.844 1.00 54.59 460 GLY A N 1
ATOM 3586 C CA . GLY A 1 460 ? 19.457 9.639 -33.745 1.00 54.59 460 GLY A CA 1
ATOM 3587 C C . GLY A 1 460 ? 20.298 9.353 -32.492 1.00 54.59 460 GLY A C 1
ATOM 3588 O O . GLY A 1 460 ? 21.114 10.179 -32.093 1.00 54.59 460 GLY A O 1
ATOM 3589 N N . GLY A 1 461 ? 20.071 8.204 -31.847 1.00 52.47 461 GLY A N 1
ATOM 3590 C CA . GLY A 1 461 ? 20.747 7.815 -30.604 1.00 52.47 461 GLY A CA 1
ATOM 3591 C C . GLY A 1 461 ? 22.137 7.210 -30.776 1.00 52.47 461 GLY A C 1
ATOM 3592 O O . GLY A 1 461 ? 22.434 6.566 -31.776 1.00 52.47 461 GLY A O 1
ATOM 3593 N N . ASN A 1 462 ? 22.971 7.368 -29.743 1.00 47.25 462 ASN A N 1
ATOM 3594 C CA . ASN A 1 462 ? 24.385 6.990 -29.786 1.00 47.25 462 ASN A CA 1
ATOM 3595 C C . ASN A 1 462 ? 24.649 5.479 -29.802 1.00 47.25 462 ASN A C 1
ATOM 3597 O O . ASN A 1 462 ? 25.699 5.097 -30.275 1.00 47.25 462 ASN A O 1
ATOM 3601 N N . ASN A 1 463 ? 23.765 4.601 -29.315 1.00 47.97 463 ASN A N 1
ATOM 3602 C CA . ASN A 1 463 ? 24.137 3.182 -29.102 1.00 47.97 463 ASN A CA 1
ATOM 3603 C C . ASN A 1 463 ? 23.197 2.165 -29.752 1.00 47.97 463 ASN A C 1
ATOM 3605 O O . ASN A 1 463 ? 23.518 0.987 -29.881 1.00 47.97 463 ASN A O 1
ATOM 3609 N N . ILE A 1 464 ? 22.030 2.613 -30.195 1.00 50.94 464 ILE A N 1
ATOM 3610 C CA . ILE A 1 464 ? 21.084 1.847 -30.996 1.00 50.94 464 ILE A CA 1
ATOM 3611 C C . ILE A 1 464 ? 20.503 2.927 -31.893 1.00 50.94 464 ILE A C 1
ATOM 3613 O O . ILE A 1 464 ? 19.953 3.879 -31.353 1.00 50.94 464 ILE A O 1
ATOM 3617 N N . TYR A 1 465 ? 20.738 2.834 -33.206 1.00 42.22 465 TYR A N 1
ATOM 3618 C CA . TYR A 1 465 ? 20.617 3.923 -34.201 1.00 42.22 465 TYR A CA 1
ATOM 3619 C C . TYR A 1 465 ? 21.866 4.789 -34.461 1.00 42.22 465 TYR A C 1
ATOM 3621 O O . TYR A 1 465 ? 21.733 5.983 -34.718 1.00 42.22 465 TYR A O 1
ATOM 3629 N N . GLY A 1 466 ? 23.056 4.178 -34.535 1.00 29.41 466 GLY A N 1
ATOM 3630 C CA . GLY A 1 466 ? 24.198 4.797 -35.232 1.00 29.41 466 GLY A CA 1
ATOM 3631 C C . GLY A 1 466 ? 25.549 4.726 -34.535 1.00 29.41 466 GLY A C 1
ATOM 3632 O O . GLY A 1 466 ? 26.548 5.022 -35.181 1.00 29.41 466 GLY A O 1
ATOM 3633 N N . GLY A 1 467 ? 25.620 4.284 -33.281 1.00 29.72 467 GLY A N 1
ATOM 3634 C CA . GLY A 1 467 ? 26.908 3.977 -32.665 1.00 29.72 467 GLY A CA 1
ATOM 3635 C C . GLY A 1 467 ? 27.054 2.530 -32.242 1.00 29.72 467 GLY A C 1
ATOM 3636 O O . GLY A 1 467 ? 26.192 1.674 -32.455 1.00 29.72 467 GLY A O 1
ATOM 3637 N N . THR A 1 468 ? 28.276 2.271 -31.810 1.00 31.94 468 THR A N 1
ATOM 3638 C CA . THR A 1 468 ? 28.999 1.012 -31.913 1.00 31.94 468 THR A CA 1
ATOM 3639 C C . THR A 1 468 ? 28.193 -0.173 -31.388 1.00 31.94 468 THR A C 1
ATOM 3641 O O . THR A 1 468 ? 28.019 -0.339 -30.183 1.00 31.94 468 THR A O 1
ATOM 3644 N N . TYR A 1 469 ? 27.772 -1.062 -32.297 1.00 39.78 469 TYR A N 1
ATOM 3645 C CA . TYR A 1 469 ? 27.583 -2.467 -31.946 1.00 39.78 469 TYR A CA 1
ATOM 3646 C C . TYR A 1 469 ? 28.928 -2.959 -31.419 1.00 39.78 469 TYR A C 1
ATOM 3648 O O . TYR A 1 469 ? 29.854 -3.214 -32.190 1.00 39.78 469 TYR A O 1
ATOM 3656 N N . TRP A 1 470 ? 29.068 -3.019 -30.102 1.00 40.84 470 TRP A N 1
ATOM 3657 C CA . TRP A 1 470 ? 30.258 -3.578 -29.499 1.00 40.84 470 TRP A CA 1
ATOM 3658 C C . TRP A 1 470 ? 29.979 -5.054 -29.247 1.00 40.84 470 TRP A C 1
ATOM 3660 O O . TRP A 1 470 ? 29.237 -5.411 -28.341 1.00 40.84 470 TRP A O 1
ATOM 3670 N N . ASP A 1 471 ? 30.529 -5.924 -30.090 1.00 39.50 471 ASP A N 1
ATOM 3671 C CA . ASP A 1 471 ? 30.621 -7.358 -29.815 1.00 39.50 471 ASP A CA 1
ATOM 3672 C C . ASP A 1 471 ? 31.543 -7.551 -28.599 1.00 39.50 471 ASP A C 1
ATOM 3674 O O . ASP A 1 471 ? 32.767 -7.626 -28.734 1.00 39.50 471 ASP A O 1
ATOM 3678 N N . CYS A 1 472 ? 30.997 -7.513 -27.380 1.00 47.66 472 CYS A N 1
ATOM 3679 C CA . CYS A 1 472 ? 31.822 -7.716 -26.192 1.00 47.66 472 CYS A CA 1
ATOM 3680 C C . CYS A 1 472 ? 32.065 -9.204 -25.990 1.00 47.66 472 CYS A C 1
ATOM 3682 O O . CYS A 1 472 ? 31.136 -9.996 -25.819 1.00 47.66 472 CYS A O 1
ATOM 3684 N N . CYS A 1 473 ? 33.346 -9.557 -25.912 1.00 42.66 473 CYS A N 1
ATOM 3685 C CA . CYS A 1 473 ? 33.782 -10.874 -25.485 1.00 42.66 473 CYS A CA 1
ATOM 3686 C C . CYS A 1 473 ? 33.121 -11.240 -24.143 1.00 42.66 473 CYS A C 1
ATOM 3688 O O . CYS A 1 473 ? 33.190 -10.511 -23.155 1.00 42.66 473 CYS A O 1
ATOM 3690 N N . TYR A 1 474 ? 32.456 -12.389 -24.134 1.00 38.06 474 TYR A N 1
ATOM 3691 C CA . TYR A 1 474 ? 31.672 -12.921 -23.028 1.00 38.06 474 TYR A CA 1
ATOM 3692 C C . TYR A 1 474 ? 32.535 -13.252 -21.796 1.00 38.06 474 TYR A C 1
ATOM 3694 O O . TYR A 1 474 ? 33.369 -14.154 -21.874 1.00 38.06 474 TYR A O 1
ATOM 3702 N N . ARG A 1 475 ? 32.286 -12.608 -20.640 1.00 39.47 475 ARG A N 1
ATOM 3703 C CA . ARG A 1 475 ? 32.556 -13.170 -19.295 1.00 39.47 475 ARG A CA 1
ATOM 3704 C C . ARG A 1 475 ? 31.533 -12.701 -18.236 1.00 39.47 475 ARG A C 1
ATOM 3706 O O . ARG A 1 475 ? 30.904 -11.660 -18.434 1.00 39.47 475 ARG A O 1
ATOM 3713 N N . PRO A 1 476 ? 31.334 -13.473 -17.142 1.00 39.56 476 PRO A N 1
ATOM 3714 C CA . PRO A 1 476 ? 30.388 -13.156 -16.066 1.00 39.56 476 PRO A CA 1
ATOM 3715 C C . PRO A 1 476 ? 30.804 -11.905 -15.276 1.00 39.56 476 PRO A C 1
ATOM 3717 O O . PRO A 1 476 ? 31.987 -11.579 -15.206 1.00 39.56 476 PRO A O 1
ATOM 3720 N N . PHE A 1 477 ? 29.809 -11.224 -14.704 1.00 45.81 477 PHE A N 1
ATOM 3721 C CA . PHE A 1 477 ? 29.878 -9.938 -14.001 1.00 45.81 477 PHE A CA 1
ATOM 3722 C C . PHE A 1 477 ? 31.008 -9.817 -12.951 1.00 45.81 477 PHE A C 1
ATOM 3724 O O . PHE A 1 477 ? 31.359 -10.790 -12.287 1.00 45.81 477 PHE A O 1
ATOM 3731 N N . GLY A 1 478 ? 31.536 -8.594 -12.769 1.00 44.38 478 GLY A N 1
ATOM 3732 C CA . GLY A 1 478 ? 32.297 -8.204 -11.567 1.00 44.38 478 GLY A CA 1
ATOM 3733 C C . GLY A 1 478 ? 33.792 -7.897 -11.727 1.00 44.38 478 GLY A C 1
ATOM 3734 O O . GLY A 1 478 ? 34.448 -7.609 -10.729 1.00 44.38 478 GLY A O 1
ATOM 3735 N N . ARG A 1 479 ? 34.371 -7.928 -12.936 1.00 46.84 479 ARG A N 1
ATOM 3736 C CA . ARG A 1 479 ? 35.752 -7.454 -13.154 1.00 46.84 479 ARG A CA 1
ATOM 3737 C C . ARG A 1 479 ? 35.857 -6.520 -14.351 1.00 46.84 479 ARG A C 1
ATOM 3739 O O . ARG A 1 479 ? 35.525 -6.891 -15.471 1.00 46.84 479 ARG A O 1
ATOM 3746 N N . ALA A 1 480 ? 36.389 -5.337 -14.071 1.00 44.03 480 ALA A N 1
ATOM 3747 C CA . ALA A 1 480 ? 37.055 -4.438 -14.998 1.00 44.03 480 ALA A CA 1
ATOM 3748 C C . ALA A 1 480 ? 37.856 -5.205 -16.074 1.00 44.03 480 ALA A C 1
ATOM 3750 O O . ALA A 1 480 ? 38.838 -5.877 -15.753 1.00 44.03 480 ALA A O 1
ATOM 3751 N N . ILE A 1 481 ? 37.448 -5.113 -17.343 1.00 50.84 481 ILE A N 1
ATOM 3752 C CA . ILE A 1 481 ? 38.211 -5.656 -18.474 1.00 50.84 481 ILE A CA 1
ATOM 3753 C C . ILE A 1 481 ? 39.186 -4.577 -18.932 1.00 50.84 481 ILE A C 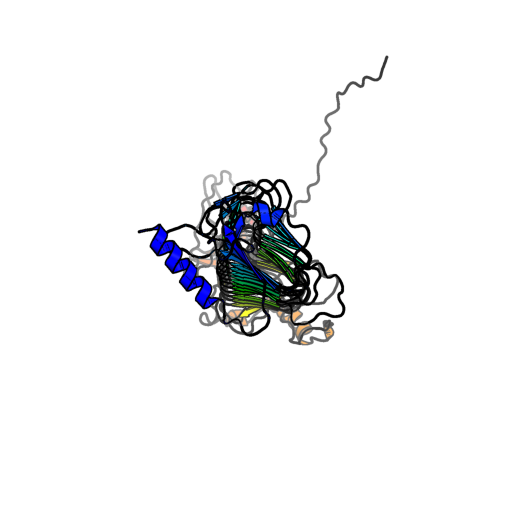1
ATOM 3755 O O . ILE A 1 481 ? 38.770 -3.495 -19.339 1.00 50.84 481 ILE A O 1
ATOM 3759 N N . LYS A 1 482 ? 40.488 -4.871 -18.929 1.00 48.91 482 LYS A N 1
ATOM 3760 C CA . LYS A 1 482 ? 41.425 -4.081 -19.732 1.00 48.91 482 LYS A CA 1
ATOM 3761 C C . LYS A 1 482 ? 41.222 -4.507 -21.182 1.00 48.91 482 LYS A C 1
ATOM 3763 O O . LYS A 1 482 ? 41.252 -5.699 -21.463 1.00 48.91 482 LYS A O 1
ATOM 3768 N N . VAL A 1 483 ? 41.065 -3.563 -22.113 1.00 48.81 483 VAL A N 1
ATOM 3769 C CA . VAL A 1 483 ? 40.871 -3.818 -23.565 1.00 48.81 483 VAL A CA 1
ATOM 3770 C C . VAL A 1 483 ? 41.837 -4.877 -24.132 1.00 48.81 483 VAL A C 1
ATOM 3772 O O . VAL A 1 483 ? 41.481 -5.640 -25.028 1.00 48.81 483 VAL A O 1
ATOM 3775 N N . LYS A 1 484 ? 43.041 -4.992 -23.553 1.00 52.78 484 LYS A N 1
ATOM 3776 C CA . LYS A 1 484 ? 44.055 -6.009 -23.882 1.00 52.78 484 LYS A CA 1
ATOM 3777 C C . LYS A 1 484 ? 43.604 -7.466 -23.682 1.00 52.78 484 LYS A C 1
ATOM 3779 O O . LYS A 1 484 ? 44.101 -8.333 -24.394 1.00 52.78 484 LYS A O 1
ATOM 3784 N N . ASP A 1 485 ? 42.665 -7.736 -22.779 1.00 51.78 485 ASP A N 1
ATOM 3785 C CA . ASP A 1 485 ? 42.198 -9.089 -22.444 1.00 51.78 485 ASP A CA 1
ATOM 3786 C C . ASP A 1 485 ? 41.080 -9.591 -23.379 1.00 51.78 485 ASP A C 1
ATOM 3788 O O . ASP A 1 485 ? 40.610 -10.722 -23.252 1.00 51.78 485 ASP A O 1
ATOM 3792 N N . CYS A 1 486 ? 40.674 -8.775 -24.357 1.00 52.88 486 CYS A N 1
ATOM 3793 C CA . CYS A 1 486 ? 39.754 -9.144 -25.431 1.00 52.88 486 CYS A CA 1
ATOM 3794 C C . CYS A 1 486 ? 40.481 -9.142 -26.789 1.00 52.88 486 CYS A C 1
ATOM 3796 O O . CYS A 1 486 ? 40.306 -8.222 -27.588 1.00 52.88 486 CYS A O 1
ATOM 3798 N N . PRO A 1 487 ? 41.285 -10.169 -27.114 1.00 48.84 487 PRO A N 1
ATOM 3799 C CA . PRO A 1 487 ? 42.085 -10.198 -28.344 1.00 48.84 487 PRO A CA 1
ATOM 3800 C C . PRO A 1 487 ? 41.248 -10.183 -29.638 1.00 48.84 487 PRO A C 1
ATOM 3802 O O . PRO A 1 487 ? 41.768 -9.860 -30.708 1.00 48.84 487 PRO A O 1
ATOM 3805 N N . HIS A 1 488 ? 39.946 -10.483 -29.562 1.00 47.94 488 HIS A N 1
ATOM 3806 C CA . HIS A 1 488 ? 39.021 -10.321 -30.685 1.00 47.94 488 HIS A CA 1
ATOM 3807 C C . HIS A 1 488 ? 38.642 -8.858 -30.944 1.00 47.94 488 HIS A C 1
ATOM 3809 O O . HIS A 1 488 ? 38.350 -8.543 -32.091 1.00 47.94 488 HIS A O 1
ATOM 3815 N N . LEU A 1 489 ? 38.727 -7.966 -29.948 1.00 43.03 489 LEU A N 1
ATOM 3816 C CA . LEU A 1 489 ? 38.388 -6.543 -30.075 1.00 43.03 489 LEU A CA 1
ATOM 3817 C C . LEU A 1 489 ? 39.459 -5.736 -30.814 1.00 43.03 489 LEU A C 1
ATOM 3819 O O . LEU A 1 489 ? 39.124 -4.957 -31.693 1.00 43.03 489 LEU A O 1
ATOM 3823 N N . ALA A 1 490 ? 40.749 -6.009 -30.602 1.00 43.81 490 ALA A N 1
ATOM 3824 C CA . ALA A 1 490 ? 41.808 -5.389 -31.413 1.00 43.81 490 ALA A CA 1
ATOM 3825 C C . ALA A 1 490 ? 41.737 -5.804 -32.902 1.00 43.81 490 ALA A C 1
ATOM 3827 O O . ALA A 1 490 ? 42.190 -5.085 -33.795 1.00 43.81 490 ALA A O 1
ATOM 3828 N N . LYS A 1 491 ? 41.152 -6.977 -33.190 1.00 43.09 491 LYS A N 1
ATOM 3829 C CA . LYS A 1 491 ? 40.841 -7.414 -34.558 1.00 43.09 491 LYS A CA 1
ATOM 3830 C C . LYS A 1 491 ? 39.488 -6.890 -35.041 1.00 43.09 491 LYS A C 1
ATOM 3832 O O . LYS A 1 491 ? 39.381 -6.599 -36.229 1.00 43.09 491 LYS A O 1
ATOM 3837 N N . SER A 1 492 ? 38.483 -6.765 -34.174 1.00 40.59 492 SER A N 1
ATOM 3838 C CA . SER A 1 492 ? 37.142 -6.302 -34.530 1.00 40.59 492 SER A CA 1
ATOM 3839 C C . SER A 1 492 ? 37.032 -4.791 -34.614 1.00 40.59 492 SER A C 1
ATOM 3841 O O . SER A 1 492 ? 36.187 -4.350 -35.352 1.00 40.59 492 SER A O 1
ATOM 3843 N N . GLU A 1 493 ? 37.894 -3.985 -34.005 1.00 38.12 493 GLU A N 1
ATOM 3844 C CA . GLU A 1 493 ? 37.905 -2.534 -34.221 1.00 38.12 493 GLU A CA 1
ATOM 3845 C C . GLU A 1 493 ? 38.334 -2.220 -35.665 1.00 38.12 493 GLU A C 1
ATOM 3847 O O . GLU A 1 493 ? 37.676 -1.469 -36.382 1.00 38.12 493 GLU A O 1
ATOM 3852 N N . LYS A 1 494 ? 39.352 -2.935 -36.174 1.00 38.44 494 LYS A N 1
ATOM 3853 C CA . LYS A 1 494 ? 39.689 -2.952 -37.609 1.00 38.44 494 LYS A CA 1
ATOM 3854 C C . LYS A 1 494 ? 38.594 -3.594 -38.462 1.00 38.44 494 LYS A C 1
ATOM 3856 O O . LYS A 1 494 ? 38.337 -3.116 -39.559 1.00 38.44 494 LYS A O 1
ATOM 3861 N N . LYS A 1 495 ? 37.949 -4.670 -37.998 1.00 38.38 495 LYS A N 1
ATOM 3862 C CA . LYS A 1 495 ? 36.887 -5.356 -38.757 1.00 38.38 495 LYS A CA 1
ATOM 3863 C C . LYS A 1 495 ? 35.578 -4.563 -38.785 1.00 38.38 495 LYS A C 1
ATOM 3865 O O . LYS A 1 495 ? 34.928 -4.589 -39.807 1.00 38.38 495 LYS A O 1
ATOM 3870 N N . PHE A 1 496 ? 35.241 -3.833 -37.731 1.00 38.53 496 PHE A N 1
ATOM 3871 C CA . PHE A 1 496 ? 34.062 -2.991 -37.552 1.00 38.53 496 PHE A CA 1
ATOM 3872 C C . PHE A 1 496 ? 34.239 -1.683 -38.314 1.00 38.53 496 PHE A C 1
ATOM 3874 O O . PHE A 1 496 ? 33.379 -1.347 -39.115 1.00 38.53 496 PHE A O 1
ATOM 3881 N N . ASN A 1 497 ? 35.407 -1.036 -38.220 1.00 37.47 497 ASN A N 1
ATOM 3882 C CA . ASN A 1 497 ? 35.744 0.091 -39.096 1.00 37.47 497 ASN A CA 1
ATOM 3883 C C . ASN A 1 497 ? 35.792 -0.319 -40.582 1.00 37.47 497 ASN A C 1
ATOM 3885 O O . ASN A 1 497 ? 35.459 0.484 -41.449 1.00 37.47 497 ASN A O 1
ATOM 3889 N N . ASN A 1 498 ? 36.133 -1.576 -40.894 1.00 37.31 498 ASN A N 1
ATOM 3890 C CA . ASN A 1 498 ? 36.030 -2.125 -42.253 1.00 37.31 498 ASN A CA 1
ATOM 3891 C C . ASN A 1 498 ? 34.621 -2.650 -42.613 1.00 37.31 498 ASN A C 1
ATOM 3893 O O . ASN A 1 498 ? 34.334 -2.815 -43.792 1.00 37.31 498 ASN A O 1
ATOM 3897 N N . GLN A 1 499 ? 33.739 -2.912 -41.642 1.00 36.62 499 GLN A N 1
ATOM 3898 C CA . GLN A 1 499 ? 32.357 -3.383 -41.844 1.00 36.62 499 GLN A CA 1
ATOM 3899 C C . GLN A 1 499 ? 31.348 -2.226 -41.891 1.00 36.62 499 GLN A C 1
ATOM 3901 O O . GLN A 1 499 ? 30.326 -2.361 -42.554 1.00 36.62 499 GLN A O 1
ATOM 3906 N N . MET A 1 500 ? 31.646 -1.090 -41.248 1.00 34.19 500 MET A N 1
ATOM 3907 C CA . MET A 1 500 ? 30.925 0.182 -41.388 1.00 34.19 500 MET A CA 1
ATOM 3908 C C . MET A 1 500 ? 31.238 0.892 -42.708 1.00 34.19 500 MET A C 1
ATOM 3910 O O . MET A 1 500 ? 30.457 1.728 -43.164 1.00 34.19 500 MET A O 1
ATOM 3914 N N . LYS A 1 501 ? 32.337 0.529 -43.380 1.00 36.47 501 LYS A N 1
ATOM 3915 C CA . LYS A 1 501 ? 32.511 0.841 -44.798 1.00 36.47 501 LYS A CA 1
ATOM 3916 C C . LYS A 1 501 ? 31.566 -0.049 -45.595 1.00 36.47 501 LYS A C 1
ATOM 3918 O O . LYS A 1 501 ? 31.936 -1.137 -46.028 1.00 36.47 501 LYS A O 1
ATOM 3923 N N . CYS A 1 502 ? 30.351 0.446 -45.821 1.00 36.75 502 CYS A N 1
ATOM 3924 C CA . CYS A 1 502 ? 29.330 -0.198 -46.655 1.00 36.75 502 CYS A CA 1
ATOM 3925 C C . CYS A 1 502 ? 29.830 -0.561 -48.070 1.00 36.75 502 CYS A C 1
ATOM 3927 O O . CYS A 1 502 ? 29.165 -1.305 -48.780 1.00 36.75 502 CYS A O 1
ATOM 3929 N N . HIS A 1 503 ? 30.992 -0.044 -48.484 1.00 37.66 503 HIS A N 1
ATOM 3930 C CA . HIS A 1 503 ? 31.557 -0.249 -49.809 1.00 37.66 503 HIS A CA 1
ATOM 3931 C C . HIS A 1 503 ? 32.452 -1.497 -49.952 1.00 37.66 503 HIS A C 1
ATOM 3933 O O . HIS A 1 503 ? 32.527 -2.038 -51.048 1.00 37.66 503 HIS A O 1
ATOM 3939 N N . ASP A 1 504 ? 33.073 -2.005 -48.876 1.00 39.62 504 ASP A N 1
ATOM 3940 C CA . ASP A 1 504 ? 34.167 -2.996 -48.995 1.00 39.62 504 ASP A CA 1
ATOM 3941 C C . ASP A 1 504 ? 33.827 -4.399 -48.452 1.00 39.62 504 ASP A C 1
ATOM 3943 O O . ASP A 1 504 ? 34.670 -5.301 -48.434 1.00 39.62 504 ASP A O 1
ATOM 3947 N N . ASN A 1 505 ? 32.599 -4.625 -47.981 1.00 39.09 505 ASN A N 1
ATOM 3948 C CA . ASN A 1 505 ? 32.239 -5.875 -47.320 1.00 39.09 505 ASN A CA 1
ATOM 3949 C C . ASN A 1 505 ? 31.528 -6.841 -48.283 1.00 39.09 505 ASN A C 1
ATOM 3951 O O . ASN A 1 505 ? 30.365 -6.660 -48.627 1.00 39.09 505 ASN A O 1
ATOM 3955 N N . ILE A 1 506 ? 32.214 -7.920 -48.674 1.00 39.09 506 ILE A N 1
ATOM 3956 C CA . ILE A 1 506 ? 31.725 -8.967 -49.597 1.00 39.09 506 ILE A CA 1
ATOM 3957 C C . ILE A 1 506 ? 30.437 -9.667 -49.116 1.00 39.09 506 ILE A C 1
ATOM 3959 O O . ILE A 1 506 ? 29.693 -10.231 -49.923 1.00 39.09 506 ILE A O 1
ATOM 3963 N N . LEU A 1 507 ? 30.140 -9.593 -47.812 1.00 34.50 507 LEU A N 1
ATOM 3964 C CA . LEU A 1 507 ? 28.867 -10.053 -47.251 1.00 34.50 507 LEU A CA 1
ATOM 3965 C C . LEU A 1 507 ? 27.679 -9.227 -47.771 1.00 34.50 507 LEU A C 1
ATOM 3967 O O . LEU A 1 507 ? 26.576 -9.758 -47.827 1.00 34.50 507 LEU A O 1
ATOM 3971 N N . PHE A 1 508 ? 27.907 -7.988 -48.241 1.00 37.34 508 PHE A N 1
ATOM 3972 C CA . PHE A 1 508 ? 26.875 -7.181 -48.893 1.00 37.34 508 PHE A CA 1
ATOM 3973 C C . PHE A 1 508 ? 26.490 -7.666 -50.293 1.00 37.34 508 PHE A C 1
ATOM 3975 O O . PHE A 1 508 ? 25.324 -7.616 -50.673 1.00 37.34 508 PHE A O 1
ATOM 3982 N N . HIS A 1 509 ? 27.443 -8.230 -51.032 1.00 36.50 509 HIS A N 1
ATOM 3983 C CA . HIS A 1 509 ? 27.194 -8.801 -52.358 1.00 36.50 509 HIS A CA 1
ATOM 3984 C C . HIS A 1 509 ? 26.614 -10.221 -52.313 1.00 36.50 509 HIS A C 1
ATOM 3986 O O . HIS A 1 509 ? 26.099 -10.709 -53.314 1.00 36.50 509 HIS A O 1
ATOM 3992 N N . THR A 1 510 ? 26.678 -10.881 -51.154 1.00 33.97 510 THR A N 1
ATOM 3993 C CA . THR A 1 510 ? 26.117 -12.222 -50.920 1.00 33.97 510 THR A CA 1
ATOM 3994 C C . THR A 1 510 ? 24.848 -12.199 -50.067 1.00 33.97 510 THR A C 1
ATOM 3996 O O . THR A 1 510 ? 24.370 -13.261 -49.661 1.00 33.97 510 THR A O 1
ATOM 3999 N N . PHE A 1 511 ? 24.247 -11.020 -49.846 1.00 36.03 511 PHE A N 1
ATOM 4000 C CA . PHE A 1 511 ? 22.912 -10.903 -49.260 1.00 36.03 511 PHE A CA 1
ATOM 4001 C C . PHE A 1 511 ? 21.885 -11.585 -50.163 1.00 36.03 511 PHE A C 1
ATOM 4003 O O . PHE A 1 511 ? 21.330 -10.994 -51.086 1.00 36.03 511 PHE A O 1
ATOM 4010 N N . SER A 1 512 ? 21.610 -12.856 -49.881 1.00 30.48 512 SER A N 1
ATOM 4011 C CA . SER A 1 512 ? 20.406 -13.496 -50.382 1.00 30.48 512 SER A CA 1
ATOM 4012 C C . SER A 1 512 ? 19.207 -12.782 -49.738 1.00 30.48 512 SER A C 1
ATOM 4014 O O . SER A 1 512 ? 19.138 -12.741 -48.504 1.00 30.48 512 SER A O 1
ATOM 4016 N N . PRO A 1 513 ? 18.245 -12.256 -50.520 1.00 34.69 513 PRO A N 1
ATOM 4017 C CA . PRO A 1 513 ? 17.067 -11.523 -50.026 1.00 34.69 513 PRO A CA 1
ATOM 4018 C C . PRO A 1 513 ? 16.149 -12.315 -49.078 1.00 34.69 513 PRO A C 1
ATOM 4020 O O . PRO A 1 513 ? 15.128 -11.808 -48.628 1.00 34.69 513 PRO A O 1
ATOM 4023 N N . SER A 1 514 ? 16.472 -13.578 -48.802 1.00 32.88 514 SER A N 1
ATOM 4024 C CA . SER A 1 514 ? 15.645 -14.533 -48.069 1.00 32.88 514 SER A CA 1
ATOM 4025 C C . SER A 1 514 ? 15.997 -14.672 -46.581 1.00 32.88 514 SER A C 1
ATOM 4027 O O . SER A 1 514 ? 15.227 -15.286 -45.847 1.00 32.88 514 SER A O 1
ATOM 4029 N N . PHE A 1 515 ? 17.120 -14.111 -46.108 1.00 32.31 515 PHE A N 1
ATOM 4030 C CA . PHE A 1 515 ? 17.621 -14.379 -44.747 1.00 32.31 515 PHE A CA 1
ATOM 4031 C C . PHE A 1 515 ? 17.578 -13.203 -43.759 1.00 32.31 515 PHE A C 1
ATOM 4033 O O . PHE A 1 515 ? 17.764 -13.432 -42.565 1.00 32.31 515 PHE A O 1
ATOM 4040 N N . PHE A 1 516 ? 17.283 -11.982 -44.208 1.00 32.38 516 PHE A N 1
ATOM 4041 C CA . PHE A 1 516 ? 17.110 -10.813 -43.339 1.00 32.38 516 PHE A CA 1
ATOM 4042 C C . PHE A 1 516 ? 15.834 -10.061 -43.724 1.00 32.38 516 PHE A C 1
ATOM 4044 O O . PHE A 1 516 ? 15.711 -9.579 -44.848 1.00 32.38 516 PHE A O 1
ATOM 4051 N N . GLN A 1 517 ? 14.876 -9.967 -42.797 1.00 33.62 517 GLN A N 1
ATOM 4052 C CA . GLN A 1 517 ? 13.730 -9.075 -42.963 1.00 33.62 517 GLN A CA 1
ATOM 4053 C C . GLN A 1 517 ? 14.213 -7.618 -42.800 1.00 33.62 517 GLN A C 1
ATOM 4055 O O . GLN A 1 517 ? 14.832 -7.319 -41.778 1.00 33.62 517 GLN A O 1
ATOM 4060 N N . PRO A 1 518 ? 13.938 -6.700 -43.750 1.00 32.03 518 PRO A N 1
ATOM 4061 C CA . PRO A 1 518 ? 14.416 -5.309 -43.724 1.00 32.03 518 PRO A CA 1
ATOM 4062 C C . PRO A 1 518 ? 13.748 -4.420 -42.658 1.00 32.03 518 PRO A C 1
ATOM 4064 O O . PRO A 1 518 ? 13.867 -3.203 -42.704 1.00 32.03 518 PRO A O 1
ATOM 4067 N N . SER A 1 519 ? 13.026 -4.992 -41.692 1.00 33.12 519 SER A N 1
ATOM 4068 C CA . SER A 1 519 ? 12.255 -4.269 -40.666 1.00 33.12 519 SER A CA 1
ATOM 4069 C C . SER A 1 519 ? 13.116 -3.671 -39.548 1.00 33.12 519 SER A C 1
ATOM 4071 O O . SER A 1 519 ? 12.648 -3.458 -38.431 1.00 33.12 519 SER A O 1
ATOM 4073 N N . LEU A 1 520 ? 14.399 -3.472 -39.813 1.00 37.12 520 LEU A N 1
ATOM 4074 C CA . LEU A 1 520 ? 15.372 -2.937 -38.884 1.00 37.12 520 LEU A CA 1
ATOM 4075 C C . LEU A 1 520 ? 15.917 -1.682 -39.554 1.00 37.12 520 LEU A C 1
ATOM 4077 O O . LEU A 1 520 ? 16.424 -1.804 -40.659 1.00 37.12 520 LEU A O 1
ATOM 4081 N N . ILE A 1 521 ? 15.833 -0.530 -38.877 1.00 39.12 521 ILE A N 1
ATOM 4082 C CA . ILE A 1 521 ? 16.661 0.697 -38.996 1.00 39.12 521 ILE A CA 1
ATOM 4083 C C . ILE A 1 521 ? 15.821 1.968 -39.188 1.00 39.12 521 ILE A C 1
ATOM 4085 O O . ILE A 1 521 ? 15.116 2.123 -40.178 1.00 39.12 521 ILE A O 1
ATOM 4089 N N . ALA A 1 522 ? 16.047 2.932 -38.290 1.00 36.28 522 ALA A N 1
ATOM 4090 C CA . ALA A 1 522 ? 15.956 4.362 -38.580 1.00 36.28 522 ALA A CA 1
ATOM 4091 C C . ALA A 1 522 ? 16.978 5.121 -37.709 1.00 36.28 522 ALA A C 1
ATOM 4093 O O . ALA A 1 522 ? 16.741 5.377 -36.533 1.00 36.28 522 ALA A O 1
ATOM 4094 N N . SER A 1 523 ? 18.150 5.427 -38.269 1.00 34.22 523 SER A N 1
ATOM 4095 C CA . SER A 1 523 ? 19.044 6.488 -37.778 1.00 34.22 523 SER A CA 1
ATOM 4096 C C . SER A 1 523 ? 18.899 7.704 -38.692 1.00 34.22 523 SER A C 1
ATOM 4098 O O . SER A 1 523 ? 18.348 7.577 -39.787 1.00 34.22 523 SER A O 1
ATOM 4100 N N . ASN A 1 524 ? 19.465 8.850 -38.298 1.00 36.31 524 ASN A N 1
ATOM 4101 C CA . ASN A 1 524 ? 19.741 9.938 -39.238 1.00 36.31 524 ASN A CA 1
ATOM 4102 C C . ASN A 1 524 ? 20.371 9.368 -40.530 1.00 36.31 524 ASN A C 1
ATOM 4104 O O . ASN A 1 524 ? 21.191 8.440 -40.428 1.00 36.31 524 ASN A O 1
ATOM 4108 N N . PRO A 1 525 ? 20.011 9.879 -41.724 1.00 42.84 525 PRO A N 1
ATOM 4109 C CA . PRO A 1 525 ? 20.715 9.537 -42.956 1.00 42.84 525 PRO A CA 1
ATOM 4110 C C . PRO A 1 525 ? 22.221 9.672 -42.765 1.00 42.84 525 PRO A C 1
ATOM 4112 O O . PRO A 1 525 ? 22.708 10.745 -42.420 1.00 42.84 525 PRO A O 1
ATOM 4115 N N . ILE A 1 526 ? 22.963 8.606 -43.054 1.00 38.88 526 ILE A N 1
ATOM 4116 C CA . ILE A 1 526 ? 24.408 8.711 -43.303 1.00 38.88 526 ILE A CA 1
ATOM 4117 C C . ILE A 1 526 ? 24.649 9.288 -44.701 1.00 38.88 526 ILE A C 1
ATOM 4119 O O . ILE A 1 526 ? 25.694 9.871 -44.980 1.00 38.88 526 ILE A O 1
ATOM 4123 N N . GLY A 1 527 ? 23.666 9.150 -45.587 1.00 45.84 527 GLY A N 1
ATOM 4124 C CA . GLY A 1 527 ? 23.695 9.742 -46.907 1.00 45.84 527 GLY A CA 1
ATOM 4125 C C . GLY A 1 527 ? 22.298 10.014 -47.429 1.00 45.84 527 GLY A C 1
ATOM 4126 O O . GLY A 1 527 ? 21.310 9.428 -46.984 1.00 45.84 527 GLY A O 1
ATOM 4127 N N . VAL A 1 528 ? 22.247 10.906 -48.405 1.00 52.53 528 VAL A N 1
ATOM 4128 C CA . VAL A 1 528 ? 21.075 11.145 -49.234 1.00 52.53 528 VAL A CA 1
ATOM 4129 C C . VAL A 1 528 ? 21.368 10.530 -50.601 1.00 52.53 528 VAL A C 1
ATOM 4131 O O . VAL A 1 528 ? 22.477 10.667 -51.125 1.00 52.53 528 VAL A O 1
ATOM 4134 N N . CYS A 1 529 ? 20.414 9.777 -51.135 1.00 60.62 529 CYS A N 1
ATOM 4135 C CA . CYS A 1 529 ? 20.491 9.141 -52.444 1.00 60.62 529 CYS A CA 1
ATOM 4136 C C . CYS A 1 529 ? 19.394 9.700 -53.335 1.00 60.62 529 CYS A C 1
ATOM 4138 O O . CYS A 1 529 ? 18.306 10.013 -52.859 1.00 60.62 529 CYS A O 1
ATOM 4140 N N . ILE A 1 530 ? 19.655 9.793 -54.633 1.00 68.12 530 ILE A N 1
ATOM 4141 C CA . ILE A 1 530 ? 18.634 10.212 -55.593 1.00 68.12 530 ILE A CA 1
ATOM 4142 C C . ILE A 1 530 ? 17.814 8.996 -55.993 1.00 68.12 530 ILE A C 1
ATOM 4144 O O . ILE A 1 530 ? 18.368 7.960 -56.354 1.00 68.12 530 ILE A O 1
ATOM 4148 N N . CYS A 1 531 ? 16.497 9.118 -55.947 1.00 64.44 531 CYS A N 1
ATOM 4149 C CA . CYS A 1 531 ? 15.604 8.186 -56.610 1.00 64.44 531 CYS A CA 1
ATOM 4150 C C . CYS A 1 531 ? 15.689 8.388 -58.125 1.00 64.44 531 CYS A C 1
ATOM 4152 O O . CYS A 1 531 ? 15.529 9.500 -58.629 1.00 64.44 531 CYS A O 1
ATOM 4154 N N . LEU A 1 532 ? 15.911 7.300 -58.847 1.00 70.25 532 LEU A N 1
ATOM 4155 C CA . LEU A 1 532 ? 15.856 7.243 -60.296 1.00 70.25 532 LEU A CA 1
ATOM 4156 C C . LEU A 1 532 ? 14.416 6.986 -60.763 1.00 70.25 532 LEU A C 1
ATOM 4158 O O . LEU A 1 532 ? 13.570 6.477 -60.025 1.00 70.25 532 LEU A O 1
ATOM 4162 N N . ASN A 1 533 ? 14.142 7.321 -62.024 1.00 65.69 533 ASN A N 1
ATOM 4163 C CA . ASN A 1 533 ? 12.810 7.195 -62.630 1.00 65.69 533 ASN A CA 1
ATOM 4164 C C . ASN A 1 533 ? 12.303 5.743 -62.723 1.00 65.69 533 ASN A C 1
ATOM 4166 O O . ASN A 1 533 ? 11.113 5.526 -62.931 1.00 65.69 533 ASN A O 1
ATOM 4170 N N . ASP A 1 534 ? 13.186 4.754 -62.579 1.00 69.31 534 ASP A N 1
ATOM 4171 C CA . ASP A 1 534 ? 12.850 3.326 -62.548 1.00 69.31 534 ASP A CA 1
ATOM 4172 C C . ASP A 1 534 ? 12.434 2.829 -61.148 1.00 69.31 534 ASP A C 1
ATOM 4174 O O . ASP A 1 534 ? 12.192 1.637 -60.957 1.00 69.31 534 ASP A O 1
ATOM 4178 N N . GLY A 1 535 ? 12.338 3.736 -60.168 1.00 59.25 535 GLY A N 1
ATOM 4179 C CA . GLY A 1 535 ? 11.986 3.423 -58.784 1.00 59.25 535 GLY A CA 1
ATOM 4180 C C . GLY A 1 535 ? 13.153 2.889 -57.950 1.00 59.25 535 GLY A C 1
ATOM 4181 O O . GLY A 1 535 ? 12.939 2.474 -56.813 1.00 59.25 535 GLY A O 1
ATOM 4182 N N . THR A 1 536 ? 14.379 2.889 -58.483 1.00 63.88 536 THR A N 1
ATOM 4183 C CA . THR A 1 536 ? 15.590 2.523 -57.737 1.00 63.88 536 THR A CA 1
ATOM 4184 C C . THR A 1 536 ? 16.261 3.751 -57.116 1.00 63.88 536 THR A C 1
ATOM 4186 O O . THR A 1 536 ? 15.970 4.889 -57.473 1.00 63.88 536 THR A O 1
ATOM 4189 N N . THR A 1 537 ? 17.173 3.552 -56.163 1.00 59.34 537 THR A N 1
ATOM 4190 C CA . THR A 1 537 ? 17.951 4.638 -55.542 1.00 59.34 537 THR A CA 1
ATOM 4191 C C . THR A 1 537 ? 19.409 4.584 -55.988 1.00 59.34 537 THR A C 1
ATOM 4193 O O . THR A 1 537 ? 20.039 3.530 -55.896 1.00 59.34 537 THR A O 1
ATOM 4196 N N . ASN A 1 538 ? 19.986 5.720 -56.385 1.00 63.97 538 ASN A N 1
ATOM 4197 C CA . ASN A 1 538 ? 21.404 5.863 -56.695 1.00 63.97 538 ASN A CA 1
ATOM 4198 C C . ASN A 1 538 ? 22.111 6.736 -55.651 1.00 63.97 538 ASN A C 1
ATOM 4200 O O . ASN A 1 538 ? 21.965 7.958 -55.611 1.00 63.97 538 ASN A O 1
ATOM 4204 N N . CYS A 1 539 ? 22.904 6.078 -54.811 1.00 60.12 539 CYS A N 1
ATOM 4205 C CA . CYS A 1 539 ? 23.662 6.701 -53.729 1.00 60.12 539 CYS A CA 1
ATOM 4206 C C . CYS A 1 539 ? 25.045 7.218 -54.144 1.00 60.12 539 CYS A C 1
ATOM 4208 O O . CYS A 1 539 ? 25.735 7.821 -53.325 1.00 60.12 539 CYS A O 1
ATOM 4210 N N . ASN A 1 540 ? 25.465 6.970 -55.388 1.00 59.62 540 ASN A N 1
ATOM 4211 C CA . ASN A 1 540 ? 26.769 7.394 -55.901 1.00 59.62 540 ASN A CA 1
ATOM 4212 C C . ASN A 1 540 ? 26.721 8.788 -56.531 1.00 59.62 540 ASN A C 1
ATOM 4214 O O . ASN A 1 540 ? 27.761 9.418 -56.710 1.00 59.62 540 ASN A O 1
ATOM 4218 N N . ILE A 1 541 ? 25.528 9.280 -56.868 1.00 58.00 541 ILE A N 1
ATOM 4219 C CA . ILE A 1 541 ? 25.354 10.622 -57.415 1.00 58.00 541 ILE A CA 1
ATOM 4220 C C . ILE A 1 541 ? 25.452 11.620 -56.258 1.00 58.00 541 ILE A C 1
ATOM 4222 O O . ILE A 1 541 ? 24.596 11.658 -55.377 1.00 58.00 541 ILE A O 1
ATOM 4226 N N . ARG A 1 542 ? 26.534 12.403 -56.250 1.00 53.84 542 ARG A N 1
ATOM 4227 C CA . ARG A 1 542 ? 26.807 13.442 -55.239 1.00 53.84 542 ARG A CA 1
ATOM 4228 C C . ARG A 1 542 ? 26.530 14.856 -55.725 1.00 53.84 542 ARG A C 1
ATOM 4230 O O . ARG A 1 542 ? 26.433 15.764 -54.906 1.00 53.84 542 ARG A O 1
ATOM 4237 N N . GLU A 1 543 ? 26.381 15.004 -57.034 1.00 54.75 543 GLU A N 1
ATOM 4238 C CA . GLU A 1 543 ? 26.134 16.267 -57.704 1.00 54.75 543 GLU A CA 1
ATOM 4239 C C . GLU A 1 543 ? 25.157 16.033 -58.856 1.00 54.75 543 GLU A C 1
ATOM 4241 O O . GLU A 1 543 ? 25.302 15.070 -59.615 1.00 54.75 543 GLU A O 1
ATOM 4246 N N . ILE A 1 544 ? 24.156 16.905 -58.977 1.00 59.75 544 ILE A N 1
ATOM 4247 C CA . ILE A 1 544 ? 23.300 16.984 -60.161 1.00 59.75 544 ILE A CA 1
ATOM 4248 C C . ILE A 1 544 ? 23.423 18.396 -60.712 1.00 59.75 544 ILE A C 1
ATOM 4250 O O . ILE A 1 544 ? 23.172 19.365 -59.996 1.00 59.75 544 ILE A O 1
ATOM 4254 N N . ASN A 1 545 ? 23.778 18.489 -61.989 1.00 56.84 545 ASN A N 1
ATOM 4255 C CA . ASN A 1 545 ? 23.800 19.742 -62.724 1.00 56.84 545 ASN A CA 1
ATOM 4256 C C . ASN A 1 545 ? 22.533 19.826 -63.570 1.00 56.84 545 ASN A C 1
ATOM 4258 O O . ASN A 1 545 ? 22.351 19.028 -64.491 1.00 56.84 545 ASN A O 1
ATOM 4262 N N . ILE A 1 546 ? 21.649 20.764 -63.231 1.00 61.41 546 ILE A N 1
ATOM 4263 C CA . ILE A 1 546 ? 20.406 21.022 -63.962 1.00 61.41 546 ILE A CA 1
ATOM 4264 C C . ILE A 1 546 ? 20.408 22.496 -64.357 1.00 61.41 546 ILE A C 1
ATOM 4266 O O . ILE A 1 546 ? 20.552 23.377 -63.508 1.00 61.41 546 ILE A O 1
ATOM 4270 N N . GLU A 1 547 ? 20.265 22.763 -65.652 1.00 57.91 547 GLU A N 1
ATOM 4271 C CA . GLU A 1 547 ? 20.062 24.115 -66.165 1.00 57.91 547 GLU A CA 1
ATOM 4272 C C . GLU A 1 547 ? 18.557 24.409 -66.125 1.00 57.91 547 GLU A C 1
ATOM 4274 O O . GLU A 1 547 ? 17.778 23.692 -66.749 1.00 57.91 547 GLU A O 1
ATOM 4279 N N . LEU A 1 548 ? 18.145 25.413 -65.345 1.00 53.75 548 LEU A N 1
ATOM 4280 C CA . LEU A 1 548 ? 16.739 25.799 -65.191 1.00 53.75 548 LEU A CA 1
ATOM 4281 C C . LEU A 1 548 ? 16.481 27.155 -65.846 1.00 53.75 548 LEU A C 1
ATOM 4283 O O . LEU A 1 548 ? 17.162 28.146 -65.551 1.00 53.75 548 LEU A O 1
ATOM 4287 N N . TYR A 1 549 ? 15.466 27.223 -66.705 1.00 64.25 549 TYR A N 1
ATOM 4288 C CA . TYR A 1 549 ? 14.963 28.487 -67.236 1.00 64.25 549 TYR A CA 1
ATOM 4289 C C . TYR A 1 549 ? 13.921 29.113 -66.290 1.00 64.25 549 TYR A C 1
ATOM 4291 O O . TYR A 1 549 ? 13.312 28.421 -65.471 1.00 64.25 549 TYR A O 1
ATOM 4299 N N . PRO A 1 550 ? 13.691 30.441 -66.361 1.00 50.06 550 PRO A N 1
ATOM 4300 C CA . PRO A 1 550 ? 12.631 31.082 -65.587 1.00 50.06 550 PRO A CA 1
ATOM 4301 C C . PRO A 1 550 ? 11.285 30.376 -65.804 1.00 50.06 550 PRO A C 1
ATOM 4303 O O . PRO A 1 550 ? 10.902 30.141 -66.947 1.00 50.06 550 PRO A O 1
ATOM 4306 N N . SER A 1 551 ? 10.584 30.069 -64.705 1.00 48.16 551 SER A N 1
ATOM 4307 C CA . SER A 1 551 ? 9.306 29.331 -64.671 1.00 48.16 551 SER A CA 1
ATOM 4308 C C . SER A 1 551 ? 9.383 27.810 -64.869 1.00 48.16 551 SER A C 1
ATOM 4310 O O . SER A 1 551 ? 8.342 27.155 -64.818 1.00 48.16 551 SER A O 1
ATOM 4312 N N . GLU A 1 552 ? 10.572 27.227 -65.026 1.00 48.47 552 GLU A N 1
ATOM 4313 C CA . GLU A 1 552 ? 10.753 25.775 -64.951 1.00 48.47 552 GLU A CA 1
ATOM 4314 C C . GLU A 1 552 ? 10.914 25.306 -63.498 1.00 48.47 552 GLU A C 1
ATOM 4316 O O . GLU A 1 552 ? 11.399 26.029 -62.626 1.00 48.47 552 GLU A O 1
ATOM 4321 N N . SER A 1 553 ? 10.491 24.072 -63.232 1.00 51.72 553 SER A N 1
ATOM 4322 C CA . SER A 1 553 ? 10.667 23.412 -61.936 1.00 51.72 553 SER A CA 1
ATOM 4323 C C . SER A 1 553 ? 11.338 22.062 -62.146 1.00 51.72 553 SER A C 1
ATOM 4325 O O . SER A 1 553 ? 11.142 21.423 -63.182 1.00 51.72 553 SER A O 1
ATOM 4327 N N . VAL A 1 554 ? 12.134 21.630 -61.168 1.00 56.41 554 VAL A N 1
ATOM 4328 C CA . VAL A 1 554 ? 12.730 20.294 -61.167 1.00 56.41 554 VAL A CA 1
ATOM 4329 C C . VAL A 1 554 ? 12.267 19.503 -59.961 1.00 56.41 554 VAL A C 1
ATOM 4331 O O . VAL A 1 554 ? 12.245 19.994 -58.834 1.00 56.41 554 VAL A O 1
ATOM 4334 N N . HIS A 1 555 ? 11.914 18.250 -60.223 1.00 56.19 555 HIS A N 1
ATOM 4335 C CA . HIS A 1 555 ? 11.529 17.288 -59.209 1.00 56.19 555 HIS A CA 1
ATOM 4336 C C . HIS A 1 555 ? 12.709 16.381 -58.897 1.00 56.19 555 HIS A C 1
ATOM 4338 O O . HIS A 1 555 ? 13.114 15.570 -59.730 1.00 56.19 555 HIS A O 1
ATOM 4344 N N . LEU A 1 556 ? 13.238 16.495 -57.682 1.00 59.50 556 LEU A N 1
ATOM 4345 C CA . LEU A 1 556 ? 14.228 15.565 -57.159 1.00 59.50 556 LEU A CA 1
ATOM 4346 C C . LEU A 1 556 ? 13.568 14.713 -56.083 1.00 59.50 556 LEU A C 1
ATOM 4348 O O . LEU A 1 556 ? 13.213 15.200 -55.015 1.00 59.50 556 LEU A O 1
ATOM 4352 N N . SER A 1 557 ? 13.388 13.429 -56.381 1.00 57.78 557 SER A N 1
ATOM 4353 C CA . SER A 1 557 ? 13.007 12.449 -55.368 1.00 57.78 557 SER A CA 1
ATOM 4354 C C . SER A 1 557 ? 14.277 11.975 -54.672 1.00 57.78 557 SER A C 1
ATOM 4356 O O . SER A 1 557 ? 15.197 11.504 -55.338 1.00 57.78 557 SER A O 1
ATOM 4358 N N . LEU A 1 558 ? 14.348 12.114 -53.351 1.00 59.81 558 LEU A N 1
ATOM 4359 C CA . LEU A 1 558 ? 15.503 11.706 -52.556 1.00 59.81 558 LEU A CA 1
ATOM 4360 C C . LEU A 1 558 ? 15.102 10.621 -51.553 1.00 59.81 558 LEU A C 1
ATOM 4362 O O . LEU A 1 558 ? 13.986 10.611 -51.039 1.00 59.81 558 LEU A O 1
ATOM 4366 N N . ALA A 1 559 ? 16.032 9.719 -51.260 1.00 54.22 559 ALA A N 1
ATOM 4367 C CA . ALA A 1 559 ? 15.910 8.715 -50.216 1.00 54.22 559 ALA A CA 1
ATOM 4368 C C . ALA A 1 559 ? 17.041 8.907 -49.204 1.00 54.22 559 ALA A C 1
ATOM 4370 O O . ALA A 1 559 ? 18.214 8.970 -49.578 1.00 54.22 559 ALA A O 1
ATOM 4371 N N . THR A 1 560 ? 16.708 9.003 -47.920 1.00 52.34 560 THR A N 1
ATOM 4372 C CA . THR A 1 560 ? 17.708 8.988 -46.849 1.00 52.34 560 THR A CA 1
ATOM 4373 C C . THR A 1 560 ? 18.124 7.544 -46.591 1.00 52.34 560 THR A C 1
ATOM 4375 O O . THR A 1 560 ? 17.287 6.641 -46.584 1.00 52.34 560 THR A O 1
ATOM 4378 N N . VAL A 1 561 ? 19.429 7.309 -46.435 1.00 47.06 561 VAL A N 1
ATOM 4379 C CA . VAL A 1 561 ? 19.988 5.968 -46.220 1.00 47.06 561 VAL A CA 1
ATOM 4380 C C . VAL A 1 561 ? 20.600 5.876 -44.836 1.00 47.06 561 VAL A C 1
ATOM 4382 O O . VAL A 1 561 ? 21.580 6.557 -44.523 1.00 47.06 561 VAL A O 1
ATOM 4385 N N . GLY A 1 562 ? 20.015 5.010 -44.009 1.00 47.38 562 GLY A N 1
ATOM 4386 C CA . GLY A 1 562 ? 20.613 4.574 -42.751 1.00 47.38 562 GLY A CA 1
ATOM 4387 C C . GLY A 1 562 ? 21.743 3.560 -42.966 1.00 47.38 562 GLY A C 1
ATOM 4388 O O . GLY A 1 562 ? 21.892 2.983 -44.042 1.00 47.38 562 GLY A O 1
ATOM 4389 N N . VAL A 1 563 ? 22.510 3.293 -41.905 1.00 38.53 563 VAL A N 1
ATOM 4390 C CA . VAL A 1 563 ? 23.770 2.509 -41.910 1.00 38.53 563 VAL A CA 1
ATOM 4391 C C . VAL A 1 563 ? 23.665 1.117 -42.548 1.00 38.53 563 VAL A C 1
ATOM 4393 O O . VAL A 1 563 ? 24.670 0.580 -42.993 1.00 38.53 563 VAL A O 1
ATOM 4396 N N . CYS A 1 564 ? 22.466 0.534 -42.625 1.00 37.84 564 CYS A N 1
ATOM 4397 C CA . CYS A 1 564 ? 22.250 -0.812 -43.161 1.00 37.84 564 CYS A CA 1
ATOM 4398 C C . CYS A 1 564 ? 20.977 -0.921 -44.039 1.00 37.84 564 CYS A C 1
ATOM 4400 O O . CYS A 1 564 ? 20.278 -1.929 -43.987 1.00 37.84 564 CYS A O 1
ATOM 4402 N N . GLY A 1 565 ? 20.663 0.102 -44.848 1.00 34.44 565 GLY A N 1
ATOM 4403 C CA . GLY A 1 565 ? 19.688 -0.025 -45.950 1.00 34.44 565 GLY A CA 1
ATOM 4404 C C . GLY A 1 565 ? 18.212 0.243 -45.621 1.00 34.44 565 GLY A C 1
ATOM 4405 O O . GLY A 1 565 ? 17.347 -0.075 -46.434 1.00 34.44 565 GLY A O 1
ATOM 4406 N N . GLY A 1 566 ? 17.909 0.849 -44.471 1.00 38.34 566 GLY A N 1
ATOM 4407 C CA . GLY A 1 566 ? 16.601 1.476 -44.258 1.00 38.34 566 GLY A CA 1
ATOM 4408 C C . GLY A 1 566 ? 16.494 2.738 -45.116 1.00 38.34 566 GLY A C 1
ATOM 4409 O O . GLY A 1 566 ? 17.308 3.650 -44.946 1.00 38.34 566 GLY A O 1
ATOM 4410 N N . PHE A 1 567 ? 15.538 2.758 -46.049 1.00 38.19 567 PHE A N 1
ATOM 4411 C CA . PHE A 1 567 ? 15.225 3.915 -46.888 1.00 38.19 567 PHE A CA 1
ATOM 4412 C C . PHE A 1 567 ? 14.009 4.637 -46.350 1.00 38.19 567 PHE A C 1
ATOM 4414 O O . PHE A 1 567 ? 13.024 4.010 -45.964 1.00 38.19 567 PHE A O 1
ATOM 4421 N N . SER A 1 568 ? 14.085 5.958 -46.358 1.00 37.81 568 SER A N 1
ATOM 4422 C CA . SER A 1 568 ? 13.163 6.766 -45.594 1.00 37.81 568 SER A CA 1
ATOM 4423 C C . SER A 1 568 ? 12.924 8.083 -46.391 1.00 37.81 568 SER A C 1
ATOM 4425 O O . SER A 1 568 ? 13.881 8.755 -46.781 1.00 37.81 568 SER A O 1
ATOM 4427 N N . PRO A 1 569 ? 11.688 8.400 -46.836 1.00 36.22 569 PRO A N 1
ATOM 4428 C CA . PRO A 1 569 ? 11.444 9.467 -47.830 1.00 36.22 569 PRO A CA 1
ATOM 4429 C C . PRO A 1 569 ? 11.310 10.859 -47.195 1.00 36.22 569 PRO A C 1
ATOM 4431 O O . PRO A 1 569 ? 10.378 11.088 -46.426 1.00 36.22 569 PRO A O 1
ATOM 4434 N N . GLY A 1 570 ? 12.255 11.778 -47.442 1.00 37.09 570 GLY A N 1
ATOM 4435 C CA . GLY A 1 570 ? 12.318 13.105 -46.792 1.00 37.09 570 GLY A CA 1
ATOM 4436 C C . GLY A 1 570 ? 11.915 14.260 -47.710 1.00 37.09 570 GLY A C 1
ATOM 4437 O O . GLY A 1 570 ? 12.110 14.168 -48.921 1.00 37.09 570 GLY A O 1
ATOM 4438 N N . GLU A 1 571 ? 11.373 15.341 -47.140 1.00 37.59 571 GLU A N 1
ATOM 4439 C CA . GLU A 1 571 ? 11.053 16.575 -47.870 1.00 37.59 571 GLU A CA 1
ATOM 4440 C C . GLU A 1 571 ? 12.240 17.555 -47.851 1.00 37.59 571 GLU A C 1
ATOM 4442 O O . GLU A 1 571 ? 12.983 17.650 -46.875 1.00 37.59 571 GLU A O 1
ATOM 4447 N N . LEU A 1 572 ? 12.439 18.265 -48.965 1.00 36.97 572 LEU A N 1
ATOM 4448 C CA . LEU A 1 572 ? 13.470 19.288 -49.130 1.00 36.97 572 LEU A CA 1
ATOM 4449 C C . LEU A 1 572 ? 12.858 20.678 -48.962 1.00 36.97 572 LEU A C 1
ATOM 4451 O O . LEU A 1 572 ? 12.003 21.065 -49.756 1.00 36.97 572 LEU A O 1
ATOM 4455 N N . VAL A 1 573 ? 13.370 21.469 -48.020 1.00 35.56 573 VAL A N 1
ATOM 4456 C CA . VAL A 1 573 ? 13.078 22.907 -47.944 1.00 35.56 573 VAL A CA 1
ATOM 4457 C C . VAL A 1 573 ? 14.301 23.680 -48.426 1.00 35.56 573 VAL A C 1
ATOM 4459 O O . VAL A 1 573 ? 15.361 23.627 -47.809 1.00 35.56 573 VAL A O 1
ATOM 4462 N N . THR A 1 574 ? 14.175 24.407 -49.537 1.00 36.09 574 THR A N 1
ATOM 4463 C CA . THR A 1 574 ? 15.272 25.231 -50.068 1.00 36.09 574 THR A CA 1
ATOM 4464 C C . THR A 1 574 ? 15.279 26.614 -49.418 1.00 36.09 574 THR A C 1
ATOM 4466 O O . THR A 1 574 ? 14.264 27.314 -49.453 1.00 36.09 574 THR A O 1
ATOM 4469 N N . SER A 1 575 ? 16.420 27.057 -48.886 1.00 34.88 575 SER A N 1
ATOM 4470 C CA . SER A 1 575 ? 16.640 28.458 -48.503 1.00 34.88 575 SER A CA 1
ATOM 4471 C C . SER A 1 575 ? 17.231 29.252 -49.685 1.00 34.88 575 SER A C 1
ATOM 4473 O O . SER A 1 575 ? 17.787 28.681 -50.620 1.00 34.88 575 SER A O 1
ATOM 4475 N N . LYS A 1 576 ? 17.031 30.577 -49.707 1.00 35.41 576 LYS A N 1
ATOM 4476 C CA . LYS A 1 576 ? 17.301 31.483 -50.847 1.00 35.41 576 LYS A CA 1
ATOM 4477 C C . LYS A 1 576 ? 18.804 31.656 -51.175 1.00 35.41 576 LYS A C 1
ATOM 4479 O O . LYS A 1 576 ? 19.346 32.744 -50.985 1.00 35.41 576 LYS A O 1
ATOM 4484 N N . GLY A 1 577 ? 19.465 30.624 -51.697 1.00 44.34 577 GLY A N 1
ATOM 4485 C CA . GLY A 1 577 ? 20.849 30.659 -52.188 1.00 44.34 577 GLY A CA 1
ATOM 4486 C C . GLY A 1 577 ? 21.027 29.983 -53.556 1.00 44.34 577 GLY A C 1
ATOM 4487 O O . GLY A 1 577 ? 20.156 29.254 -54.018 1.00 44.34 577 GLY A O 1
ATOM 4488 N N . ASN A 1 578 ? 22.177 30.210 -54.207 1.00 40.97 578 ASN A N 1
ATOM 4489 C CA . ASN A 1 578 ? 22.582 29.548 -55.468 1.00 40.97 578 ASN A CA 1
ATOM 4490 C C . ASN A 1 578 ? 23.009 28.072 -55.278 1.00 40.97 578 ASN A C 1
ATOM 4492 O O . ASN A 1 578 ? 23.578 27.466 -56.182 1.00 40.97 578 ASN A O 1
ATOM 4496 N N . TYR A 1 579 ? 22.771 27.512 -54.094 1.00 38.25 579 TYR A N 1
ATOM 4497 C CA . TYR A 1 579 ? 23.017 26.127 -53.712 1.00 38.25 579 TYR A CA 1
ATOM 4498 C C . TYR A 1 579 ? 21.814 25.644 -52.895 1.00 38.25 579 TYR A C 1
ATOM 4500 O O . TYR A 1 579 ? 21.193 26.428 -52.175 1.00 38.25 579 TYR A O 1
ATOM 4508 N N . ILE A 1 580 ? 21.460 24.366 -53.037 1.00 41.09 580 ILE A N 1
ATOM 4509 C CA . ILE A 1 580 ? 20.408 23.736 -52.236 1.00 41.09 580 ILE A CA 1
ATOM 4510 C C . ILE A 1 580 ? 21.078 23.092 -51.026 1.00 41.09 580 ILE A C 1
ATOM 4512 O O . ILE A 1 580 ? 21.709 22.046 -51.163 1.00 41.09 580 ILE A O 1
ATOM 4516 N N . ASP A 1 581 ? 20.914 23.696 -49.852 1.00 37.12 581 ASP A N 1
ATOM 4517 C CA . ASP A 1 581 ? 21.195 23.008 -48.595 1.00 37.12 581 ASP A CA 1
ATOM 4518 C C . ASP A 1 581 ? 20.034 22.070 -48.258 1.00 37.12 581 ASP A C 1
ATOM 4520 O O . ASP A 1 581 ? 18.877 22.484 -48.158 1.00 37.12 581 ASP A O 1
ATOM 4524 N N . VAL A 1 582 ? 20.348 20.787 -48.080 1.00 37.56 582 VAL A N 1
ATOM 4525 C CA . VAL A 1 582 ? 19.389 19.773 -47.633 1.00 37.56 582 VAL A CA 1
ATOM 4526 C C . VAL A 1 582 ? 19.234 19.893 -46.120 1.00 37.56 582 VAL A C 1
ATOM 4528 O O . VAL A 1 582 ? 19.913 19.216 -45.349 1.00 37.56 582 VAL A O 1
ATOM 4531 N N . LEU A 1 583 ? 18.337 20.775 -45.685 1.00 34.91 583 LEU A N 1
ATOM 4532 C CA . LEU A 1 583 ? 17.880 20.809 -44.301 1.00 34.91 583 LEU A CA 1
ATOM 4533 C C . LEU A 1 583 ? 16.840 19.703 -44.116 1.00 34.91 583 LEU A C 1
ATOM 4535 O O . LEU A 1 583 ? 15.721 19.802 -44.612 1.00 34.91 583 LEU A O 1
ATOM 4539 N N . LEU A 1 584 ? 17.221 18.634 -43.417 1.00 37.41 584 LEU A N 1
ATOM 4540 C CA . LEU A 1 584 ? 16.306 17.567 -43.008 1.00 37.41 584 LEU A CA 1
ATOM 4541 C C . LEU A 1 584 ? 15.380 18.110 -41.911 1.00 37.41 584 LEU A C 1
ATOM 4543 O O . LEU A 1 584 ? 15.661 17.951 -40.724 1.00 37.41 584 LEU A O 1
ATOM 4547 N N . GLN A 1 585 ? 14.313 18.806 -42.299 1.00 32.69 585 GLN A N 1
ATOM 4548 C CA . GLN A 1 585 ? 13.219 19.131 -41.387 1.00 32.69 585 GLN A CA 1
ATOM 4549 C C . GLN A 1 585 ? 12.248 17.944 -41.314 1.00 32.69 585 GLN A C 1
ATOM 4551 O O . GLN A 1 585 ? 11.873 17.381 -42.337 1.00 32.69 585 GLN A O 1
ATOM 4556 N N . ASP A 1 586 ? 11.906 17.563 -40.081 1.00 36.31 586 ASP A N 1
ATOM 4557 C CA . ASP A 1 586 ? 10.949 16.523 -39.678 1.00 36.31 586 ASP A CA 1
ATOM 4558 C C . ASP A 1 586 ? 11.150 15.119 -40.287 1.00 36.31 586 ASP A C 1
ATOM 4560 O O . ASP A 1 586 ? 10.548 14.715 -41.281 1.00 36.31 586 ASP A O 1
ATOM 4564 N N . THR A 1 587 ? 11.952 14.296 -39.606 1.00 35.16 587 THR A N 1
ATOM 4565 C CA . THR A 1 587 ? 12.190 12.874 -39.916 1.00 35.16 587 THR A CA 1
ATOM 4566 C C . THR A 1 587 ? 11.062 11.953 -39.419 1.00 35.16 587 THR A C 1
ATOM 4568 O O . THR A 1 587 ? 11.301 10.986 -38.699 1.00 35.16 587 THR A O 1
ATOM 4571 N N . ASN A 1 588 ? 9.812 12.212 -39.809 1.00 35.62 588 ASN A N 1
ATOM 4572 C CA . ASN A 1 588 ? 8.709 11.262 -39.607 1.00 35.62 588 ASN A CA 1
ATOM 4573 C C . ASN A 1 588 ? 8.654 10.270 -40.771 1.00 35.62 588 ASN A C 1
ATOM 4575 O O . ASN A 1 588 ? 8.023 10.544 -41.790 1.00 35.62 588 ASN A O 1
ATOM 4579 N N . GLN A 1 589 ? 9.317 9.120 -40.652 1.00 34.62 589 GLN A N 1
ATOM 4580 C CA . GLN A 1 589 ? 9.303 8.124 -41.723 1.00 34.62 589 GLN A CA 1
ATOM 4581 C C . GLN A 1 589 ? 9.094 6.699 -41.202 1.00 34.62 589 GLN A C 1
ATOM 4583 O O . GLN A 1 589 ? 9.704 6.260 -40.225 1.00 34.62 589 GLN A O 1
ATOM 4588 N N . GLU A 1 590 ? 8.192 5.995 -41.887 1.00 31.94 590 GLU A N 1
ATOM 4589 C CA . GLU A 1 590 ? 7.708 4.658 -41.556 1.00 31.94 590 GLU A CA 1
ATOM 4590 C C . GLU A 1 590 ? 8.517 3.550 -42.242 1.00 31.94 590 GLU A C 1
ATOM 4592 O O . GLU A 1 590 ? 8.879 3.651 -43.413 1.00 31.94 590 GLU A O 1
ATOM 4597 N N . THR A 1 591 ? 8.695 2.420 -41.556 1.00 31.69 591 THR A N 1
ATOM 4598 C CA . THR A 1 591 ? 9.153 1.156 -42.160 1.00 31.69 591 THR A CA 1
ATOM 4599 C C . THR A 1 591 ? 8.115 0.067 -41.897 1.00 31.69 591 THR A C 1
ATOM 4601 O O . THR A 1 591 ? 8.139 -0.605 -40.866 1.00 31.69 591 THR A O 1
ATOM 4604 N N . SER A 1 592 ? 7.144 -0.105 -42.804 1.00 29.05 592 SER A N 1
ATOM 4605 C CA . SER A 1 592 ? 6.144 -1.179 -42.702 1.00 29.05 592 SER A CA 1
ATOM 4606 C C . SER A 1 592 ? 6.620 -2.466 -43.396 1.00 29.05 592 SER A C 1
ATOM 4608 O O . SER A 1 592 ? 7.133 -2.458 -44.511 1.00 29.05 592 SER A O 1
ATOM 4610 N N . GLY A 1 593 ? 6.460 -3.603 -42.709 1.00 30.16 593 GLY A N 1
ATOM 4611 C CA . GLY A 1 593 ? 6.971 -4.927 -43.093 1.00 30.16 593 GLY A CA 1
ATOM 4612 C C . GLY A 1 593 ? 6.194 -5.655 -44.194 1.00 30.16 593 GLY A C 1
ATOM 4613 O O . GLY A 1 593 ? 5.963 -6.858 -44.087 1.00 30.16 593 GLY A O 1
ATOM 4614 N N . LYS A 1 594 ? 5.796 -4.974 -45.268 1.00 25.11 594 LYS A N 1
ATOM 4615 C CA . LYS A 1 594 ? 5.394 -5.659 -46.504 1.00 25.11 594 LYS A CA 1
ATOM 4616 C C . LYS A 1 594 ? 6.422 -5.366 -47.579 1.00 25.11 594 LYS A C 1
ATOM 4618 O O . LYS A 1 594 ? 6.993 -4.286 -47.594 1.00 25.11 594 LYS A O 1
ATOM 4623 N N . HIS A 1 595 ? 6.629 -6.331 -48.473 1.00 29.88 595 HIS A N 1
ATOM 4624 C CA . HIS A 1 595 ? 7.324 -6.181 -49.753 1.00 29.88 595 HIS A CA 1
ATOM 4625 C C . HIS A 1 595 ? 6.663 -5.088 -50.617 1.00 29.88 595 HIS A C 1
ATOM 4627 O O . HIS A 1 595 ? 6.070 -5.362 -51.655 1.00 29.88 595 HIS A O 1
ATOM 4633 N N . SER A 1 596 ? 6.722 -3.842 -50.169 1.00 27.38 596 SER A N 1
ATOM 4634 C CA . SER A 1 596 ? 6.464 -2.667 -50.964 1.00 27.38 596 SER A CA 1
ATOM 4635 C C . SER A 1 596 ? 7.832 -2.173 -51.377 1.00 27.38 596 SER A C 1
ATOM 4637 O O . SER A 1 596 ? 8.634 -1.772 -50.537 1.00 27.38 596 SER A O 1
ATOM 4639 N N . LEU A 1 597 ? 8.089 -2.206 -52.681 1.00 32.81 597 LEU A N 1
ATOM 4640 C CA . LEU A 1 597 ? 9.028 -1.282 -53.296 1.00 32.81 597 LEU A CA 1
ATOM 4641 C C . LEU A 1 597 ? 8.852 0.092 -52.635 1.00 32.81 597 LEU A C 1
ATOM 4643 O O . LEU A 1 597 ? 7.723 0.570 -52.483 1.00 32.81 597 LEU A O 1
ATOM 4647 N N . VAL A 1 598 ? 9.952 0.687 -52.189 1.00 36.03 598 VAL A N 1
ATOM 4648 C CA . VAL A 1 598 ? 9.988 2.077 -51.738 1.00 36.03 598 VAL A CA 1
ATOM 4649 C C . VAL A 1 598 ? 9.457 2.918 -52.901 1.00 36.03 598 VAL A C 1
ATOM 4651 O O . VAL A 1 598 ? 10.113 3.052 -53.927 1.00 36.03 598 VAL A O 1
ATOM 4654 N N . SER A 1 599 ? 8.224 3.413 -52.795 1.00 38.38 599 SER A N 1
ATOM 4655 C CA . SER A 1 599 ? 7.627 4.264 -53.824 1.00 38.38 599 SER A CA 1
ATOM 4656 C C . SER A 1 599 ? 8.176 5.673 -53.640 1.00 38.38 599 SER A C 1
ATOM 4658 O O . SER A 1 599 ? 7.622 6.446 -52.861 1.00 38.38 599 SER A O 1
ATOM 4660 N N . CYS A 1 600 ? 9.237 6.021 -54.366 1.00 39.78 600 CYS A N 1
ATOM 4661 C CA . CYS A 1 600 ? 9.674 7.406 -54.510 1.00 39.78 600 CYS A CA 1
ATOM 4662 C C . CYS A 1 600 ? 8.477 8.267 -54.965 1.00 39.78 600 CYS A C 1
ATOM 4664 O O . CYS A 1 600 ? 7.904 8.026 -56.027 1.00 39.78 600 CYS A O 1
ATOM 4666 N N . ARG A 1 601 ? 8.043 9.232 -54.146 1.00 41.31 601 ARG A N 1
ATOM 4667 C CA . ARG A 1 601 ? 7.032 10.233 -54.521 1.00 41.31 601 ARG A CA 1
ATOM 4668 C C . ARG A 1 601 ? 7.637 11.621 -54.354 1.00 41.31 601 ARG A C 1
ATOM 4670 O O . ARG A 1 601 ? 8.175 11.929 -53.297 1.00 41.31 601 ARG A O 1
ATOM 4677 N N . ALA A 1 602 ? 7.549 12.431 -55.405 1.00 34.28 602 ALA A N 1
ATOM 4678 C CA . ALA A 1 602 ? 8.121 13.771 -55.460 1.00 34.28 602 ALA A CA 1
ATOM 4679 C C . ALA A 1 602 ? 7.152 14.825 -54.884 1.00 34.28 602 ALA A C 1
ATOM 4681 O O . ALA A 1 602 ? 6.006 14.876 -55.337 1.00 34.28 602 ALA A O 1
ATOM 4682 N N . PRO A 1 603 ? 7.587 15.702 -53.962 1.00 37.09 603 PRO A N 1
ATOM 4683 C CA . PRO A 1 603 ? 6.924 16.977 -53.707 1.00 37.09 603 PRO A CA 1
ATOM 4684 C C . PRO A 1 603 ? 7.389 18.071 -54.695 1.00 37.09 603 PRO A C 1
ATOM 4686 O O . PRO A 1 603 ? 8.301 17.868 -55.505 1.00 37.09 603 PRO A O 1
ATOM 4689 N N . LEU A 1 604 ? 6.689 19.211 -54.687 1.00 31.02 604 LEU A N 1
ATOM 4690 C CA . LEU A 1 604 ? 6.739 20.264 -55.713 1.00 31.02 604 LEU A CA 1
ATOM 4691 C C . LEU A 1 604 ? 7.346 21.552 -55.128 1.00 31.02 604 LEU A C 1
ATOM 4693 O O . LEU A 1 604 ? 6.805 22.095 -54.171 1.00 31.02 604 LEU A O 1
ATOM 4697 N N . ALA A 1 605 ? 8.428 22.066 -55.720 1.00 37.19 605 ALA A N 1
ATOM 4698 C CA . ALA A 1 605 ? 9.019 23.363 -55.372 1.00 37.19 605 ALA A CA 1
ATOM 4699 C C . ALA A 1 605 ? 9.145 24.248 -56.626 1.00 37.19 605 ALA A C 1
ATOM 4701 O O . ALA A 1 605 ? 9.507 23.767 -57.700 1.00 37.19 605 ALA A O 1
ATOM 4702 N N . LEU A 1 606 ? 8.820 25.539 -56.498 1.00 30.22 606 LEU A N 1
ATOM 4703 C CA . LEU A 1 606 ? 8.777 26.517 -57.597 1.00 30.22 606 LEU A CA 1
ATOM 4704 C C . LEU A 1 606 ? 9.910 27.545 -57.468 1.00 30.22 606 LEU A C 1
ATOM 4706 O O . LEU A 1 606 ? 10.098 28.123 -56.398 1.00 30.22 606 LEU A O 1
ATOM 4710 N N . PHE A 1 607 ? 10.605 27.832 -58.574 1.00 38.28 607 PHE A N 1
ATOM 4711 C CA . PHE A 1 607 ? 11.707 28.802 -58.638 1.00 38.28 607 PHE A CA 1
ATOM 4712 C C . PHE A 1 607 ? 11.423 29.928 -59.649 1.00 38.28 607 PHE A C 1
ATOM 4714 O O . PHE A 1 607 ? 10.721 29.727 -60.638 1.00 38.28 607 PHE A O 1
ATOM 4721 N N . TYR A 1 608 ? 11.970 31.129 -59.398 1.00 33.91 608 TYR A N 1
ATOM 4722 C CA . TYR A 1 608 ? 11.611 32.361 -60.128 1.00 33.91 608 TYR A CA 1
ATOM 4723 C C . TYR A 1 608 ? 12.768 33.092 -60.848 1.00 33.91 608 TYR A C 1
ATOM 4725 O O . TYR A 1 608 ? 12.516 34.137 -61.445 1.00 33.91 608 TYR A O 1
ATOM 4733 N N . GLN A 1 609 ? 14.012 32.589 -60.865 1.00 36.16 609 GLN A N 1
ATOM 4734 C CA . GLN A 1 609 ? 15.116 33.216 -61.625 1.00 36.16 609 GLN A CA 1
ATOM 4735 C C . GLN A 1 609 ? 16.095 32.198 -62.231 1.00 36.16 609 GLN A C 1
ATOM 4737 O O . GLN A 1 609 ? 16.233 31.092 -61.723 1.00 36.16 609 GLN A O 1
ATOM 4742 N N . LYS A 1 610 ? 16.761 32.594 -63.331 1.00 33.75 610 LYS A N 1
ATOM 4743 C CA . LYS A 1 610 ? 17.735 31.780 -64.075 1.00 33.75 610 LYS A CA 1
ATOM 4744 C C . LYS A 1 610 ? 19.039 31.649 -63.281 1.00 33.75 610 LYS A C 1
ATOM 4746 O O . LYS A 1 610 ? 19.771 32.628 -63.145 1.00 33.75 610 LYS A O 1
ATOM 4751 N N . THR A 1 611 ? 19.350 30.445 -62.824 1.00 46.34 611 THR A N 1
ATOM 4752 C CA . THR A 1 611 ? 20.578 30.121 -62.088 1.00 46.34 611 THR A CA 1
ATOM 4753 C C . THR A 1 611 ? 21.078 28.740 -62.502 1.00 46.34 611 THR A C 1
ATOM 4755 O O . THR A 1 611 ? 20.292 27.810 -62.654 1.00 46.34 611 THR A O 1
ATOM 4758 N N . ASN A 1 612 ? 22.396 28.593 -62.666 1.00 37.00 612 ASN A N 1
ATOM 4759 C CA . ASN A 1 612 ? 23.019 27.270 -62.654 1.00 37.00 612 ASN A CA 1
ATOM 4760 C C . ASN A 1 612 ? 23.026 26.801 -61.202 1.00 37.00 612 ASN A C 1
ATOM 4762 O O . ASN A 1 612 ? 23.691 27.416 -60.367 1.00 37.00 612 ASN A O 1
ATOM 4766 N N . VAL A 1 613 ? 22.269 25.751 -60.900 1.00 39.84 613 VAL A N 1
ATOM 4767 C CA . VAL A 1 613 ? 22.207 25.177 -59.556 1.00 39.84 613 VAL A CA 1
ATOM 4768 C C . VAL A 1 613 ? 23.075 23.925 -59.552 1.00 39.84 613 VAL A C 1
ATOM 4770 O O . VAL A 1 613 ? 22.737 22.936 -60.199 1.00 39.84 613 VAL A O 1
ATOM 4773 N N . SER A 1 614 ? 24.200 23.973 -58.837 1.00 33.16 614 SER A N 1
ATOM 4774 C CA . SER A 1 614 ? 24.926 22.762 -58.442 1.00 33.16 614 SER A CA 1
ATOM 4775 C C . SER A 1 614 ? 24.404 22.351 -57.069 1.00 33.16 614 SER A C 1
ATOM 4777 O O . SER A 1 614 ? 24.427 23.132 -56.113 1.00 33.16 614 SER A O 1
ATOM 4779 N N . VAL A 1 615 ? 23.860 21.138 -56.983 1.00 39.72 615 VAL A N 1
ATOM 4780 C CA . VAL A 1 615 ? 23.417 20.553 -55.716 1.00 39.72 615 VAL A CA 1
ATOM 4781 C C . VAL A 1 615 ? 24.551 19.693 -55.181 1.00 39.72 615 VAL A C 1
ATOM 4783 O O . VAL A 1 615 ? 24.688 18.537 -55.574 1.00 39.72 615 VAL A O 1
ATOM 4786 N N . ALA A 1 616 ? 25.367 20.252 -54.291 1.00 33.31 616 ALA A N 1
ATOM 4787 C CA . ALA A 1 616 ? 26.360 19.488 -53.549 1.00 33.31 616 ALA A CA 1
ATOM 4788 C C . ALA A 1 616 ? 25.696 18.865 -52.312 1.00 33.31 616 ALA A C 1
ATOM 4790 O O . ALA A 1 616 ? 25.298 19.569 -51.387 1.00 33.31 616 ALA A O 1
ATOM 4791 N N . MET A 1 617 ? 25.569 17.538 -52.274 1.00 36.44 617 MET A N 1
ATOM 4792 C CA . MET A 1 617 ? 25.038 16.855 -51.090 1.00 36.44 617 MET A CA 1
ATOM 4793 C C . MET A 1 617 ? 26.124 16.745 -50.016 1.00 36.44 617 MET A C 1
ATOM 4795 O O . MET A 1 617 ? 26.960 15.842 -50.064 1.00 36.44 617 MET A O 1
ATOM 4799 N N . SER A 1 618 ? 26.108 17.648 -49.035 1.00 33.88 618 SER A N 1
ATOM 4800 C CA . SER A 1 618 ? 26.958 17.565 -47.842 1.00 33.88 618 SER A CA 1
ATOM 4801 C C . SER A 1 618 ? 26.107 17.560 -46.568 1.00 33.88 618 SER A C 1
ATOM 4803 O O . SER A 1 618 ? 25.087 18.240 -46.492 1.00 33.88 618 SER A O 1
ATOM 4805 N N . LEU A 1 619 ? 26.496 16.749 -45.579 1.00 32.12 619 LEU A N 1
ATOM 4806 C CA . LEU A 1 619 ? 25.806 16.656 -44.292 1.00 32.12 619 LEU A CA 1
ATOM 4807 C C . LEU A 1 619 ? 26.349 17.757 -43.362 1.00 32.12 619 LEU A C 1
ATOM 4809 O O . LEU A 1 619 ? 27.379 17.573 -42.715 1.00 32.12 619 LEU A O 1
ATOM 4813 N N . GLY A 1 620 ? 25.695 18.917 -43.322 1.00 27.23 620 GLY A N 1
ATOM 4814 C CA . GLY A 1 620 ? 26.022 19.993 -42.384 1.00 27.23 620 GLY A CA 1
ATOM 4815 C C . GLY A 1 620 ? 25.239 19.853 -41.078 1.00 27.23 620 GLY A C 1
ATOM 4816 O O . GLY A 1 620 ? 24.038 20.101 -41.055 1.00 27.23 620 GLY A O 1
ATOM 4817 N N . VAL A 1 621 ? 25.900 19.478 -39.979 1.00 26.33 621 VAL A N 1
ATOM 4818 C CA . VAL A 1 621 ? 25.327 19.585 -38.625 1.00 26.33 621 VAL A CA 1
ATOM 4819 C C . VAL A 1 621 ? 25.633 20.988 -38.101 1.00 26.33 621 VAL A C 1
ATOM 4821 O O . VAL A 1 621 ? 26.761 21.274 -37.706 1.00 26.33 621 VAL A O 1
ATOM 4824 N N . LEU A 1 622 ? 24.643 21.880 -38.117 1.00 25.08 622 LEU A N 1
ATOM 4825 C CA . LEU A 1 622 ? 24.747 23.197 -37.487 1.00 25.08 622 LEU A CA 1
ATOM 4826 C C . LEU A 1 622 ? 24.596 23.044 -35.963 1.00 25.08 622 LEU A C 1
ATOM 4828 O O . LEU A 1 622 ? 23.499 22.825 -35.456 1.00 25.08 622 LEU A O 1
ATOM 4832 N N . MET A 1 623 ? 25.707 23.155 -35.228 1.00 21.45 623 MET A N 1
ATOM 4833 C CA . MET A 1 623 ? 25.685 23.521 -33.809 1.00 21.45 623 MET A CA 1
ATOM 4834 C C . MET A 1 623 ? 25.555 25.045 -33.721 1.00 21.45 623 MET A C 1
ATOM 4836 O O . MET A 1 623 ? 26.506 25.767 -34.017 1.00 21.45 623 MET A O 1
ATOM 4840 N N . GLU A 1 624 ? 24.386 25.549 -33.331 1.00 23.00 624 GLU A N 1
ATOM 4841 C CA . GLU A 1 624 ? 24.232 26.967 -32.999 1.00 23.00 624 GLU A CA 1
ATOM 4842 C C . GLU A 1 624 ? 24.922 27.265 -31.660 1.00 23.00 624 GLU A C 1
ATOM 4844 O O . GLU A 1 624 ? 24.425 26.925 -30.588 1.00 23.00 624 GLU A O 1
ATOM 4849 N N . HIS A 1 625 ? 26.069 27.943 -31.715 1.00 22.44 625 HIS A N 1
ATOM 4850 C CA . HIS A 1 625 ? 26.549 28.749 -30.597 1.00 22.44 625 HIS A CA 1
ATOM 4851 C C . HIS A 1 625 ? 25.899 30.132 -30.690 1.00 22.44 625 HIS A C 1
ATOM 4853 O O . HIS A 1 625 ? 26.208 30.916 -31.588 1.00 22.44 625 HIS A O 1
ATOM 4859 N N . SER A 1 626 ? 25.010 30.451 -29.749 1.00 23.05 626 SER A N 1
ATOM 4860 C CA . SER A 1 626 ? 24.458 31.796 -29.602 1.00 23.05 626 SER A CA 1
ATOM 4861 C C . SER A 1 626 ? 25.544 32.757 -29.102 1.00 23.05 626 SER A C 1
ATOM 4863 O O . SER A 1 626 ? 25.892 32.754 -27.920 1.00 23.05 626 SER A O 1
ATOM 4865 N N . VAL A 1 627 ? 26.070 33.601 -29.987 1.00 23.72 627 VAL A N 1
ATOM 4866 C CA . VAL A 1 627 ? 26.812 34.806 -29.600 1.00 23.72 627 VAL A CA 1
ATOM 4867 C C . VAL A 1 627 ? 25.807 35.951 -29.544 1.00 23.72 627 VAL A C 1
ATOM 4869 O O . VAL A 1 627 ? 25.300 36.398 -30.570 1.00 23.72 627 VAL A O 1
ATOM 4872 N N . ALA A 1 628 ? 25.491 36.407 -28.333 1.00 24.83 628 ALA A N 1
ATOM 4873 C CA . ALA A 1 628 ? 24.660 37.582 -28.119 1.00 24.83 628 ALA A CA 1
ATOM 4874 C C . ALA A 1 628 ? 25.422 38.845 -28.555 1.00 24.83 628 ALA A C 1
ATOM 4876 O O . ALA A 1 628 ? 26.388 39.261 -27.916 1.00 24.83 628 ALA A O 1
ATOM 4877 N N . SER A 1 629 ? 24.982 39.466 -29.647 1.00 25.55 629 SER A N 1
ATOM 4878 C CA . SER A 1 629 ? 25.391 40.815 -30.029 1.00 25.55 629 SER A CA 1
ATOM 4879 C C . SER A 1 629 ? 24.599 41.846 -29.220 1.00 25.55 629 SER A C 1
ATOM 4881 O O . SER A 1 629 ? 23.386 41.987 -29.379 1.00 25.55 629 SER A O 1
ATOM 4883 N N . ILE A 1 630 ? 25.319 42.565 -28.362 1.00 25.66 630 ILE A N 1
ATOM 4884 C CA . ILE A 1 630 ? 24.871 43.733 -27.602 1.00 25.66 630 ILE A CA 1
ATOM 4885 C C . ILE A 1 630 ? 24.646 44.896 -28.578 1.00 25.66 630 ILE A C 1
ATOM 4887 O O . ILE A 1 630 ? 25.591 45.393 -29.188 1.00 25.66 630 ILE A O 1
ATOM 4891 N N . GLY A 1 631 ? 23.395 45.333 -28.716 1.00 26.89 631 GLY A N 1
ATOM 4892 C CA . GLY A 1 631 ? 23.033 46.614 -29.318 1.00 26.89 631 GLY A CA 1
ATOM 4893 C C . GLY A 1 631 ? 22.735 47.627 -28.217 1.00 26.89 631 GLY A C 1
ATOM 4894 O O . GLY A 1 631 ? 21.724 47.512 -27.530 1.00 26.89 631 GLY A O 1
ATOM 4895 N N . CYS A 1 632 ? 23.632 48.596 -28.034 1.00 24.27 632 CYS A N 1
ATOM 4896 C CA . CYS A 1 632 ? 23.464 49.727 -27.126 1.00 24.27 632 CYS A CA 1
ATOM 4897 C C . CYS A 1 632 ? 22.314 50.648 -27.571 1.00 24.27 632 CYS A C 1
ATOM 4899 O O . CYS A 1 632 ? 22.343 51.188 -28.676 1.00 24.27 632 CYS A O 1
ATOM 4901 N N . LEU A 1 633 ? 21.382 50.920 -26.657 1.00 26.66 633 LEU A N 1
ATOM 4902 C CA . LEU A 1 633 ? 20.596 52.153 -26.604 1.00 26.66 633 LEU A CA 1
ATOM 4903 C C . LEU A 1 633 ? 20.898 52.833 -25.259 1.00 26.66 633 LEU A C 1
ATOM 4905 O O . LEU A 1 633 ? 20.921 52.189 -24.213 1.00 26.66 633 LEU A O 1
ATOM 4909 N N . ILE A 1 634 ? 21.231 54.120 -25.345 1.00 29.70 634 ILE A N 1
ATOM 4910 C CA . ILE A 1 634 ? 21.707 55.021 -24.281 1.00 29.70 634 ILE A CA 1
ATOM 4911 C C . ILE A 1 634 ? 20.549 55.378 -23.318 1.00 29.70 634 ILE A C 1
ATOM 4913 O O . ILE A 1 634 ? 19.403 55.424 -23.770 1.00 29.70 634 ILE A O 1
ATOM 4917 N N . PRO A 1 635 ? 20.818 55.621 -22.016 1.00 30.47 635 PRO A N 1
ATOM 4918 C CA . PRO A 1 635 ? 19.807 55.620 -20.964 1.00 30.47 635 PRO A CA 1
ATOM 4919 C C . PRO A 1 635 ? 19.186 57.001 -20.712 1.00 30.47 635 PRO A C 1
ATOM 4921 O O . PRO A 1 635 ? 19.815 58.036 -20.930 1.00 30.47 635 PRO A O 1
ATOM 4924 N N . LEU A 1 636 ? 17.976 56.990 -20.156 1.00 26.84 636 LEU A N 1
ATOM 4925 C CA . LEU A 1 636 ? 17.386 58.094 -19.401 1.00 26.84 636 LEU A CA 1
ATOM 4926 C C . LEU A 1 636 ? 16.866 57.510 -18.086 1.00 26.84 636 LEU A C 1
ATOM 4928 O O . LEU A 1 636 ? 15.846 56.829 -18.077 1.00 26.84 636 LEU A O 1
ATOM 4932 N N . GLU A 1 637 ? 17.580 57.770 -16.995 1.00 28.39 637 GLU A N 1
ATOM 4933 C CA . GLU A 1 637 ? 17.031 57.667 -15.645 1.00 28.39 637 GLU A CA 1
ATOM 4934 C C . GLU A 1 637 ? 17.620 58.801 -14.799 1.00 28.39 637 GLU A C 1
ATOM 4936 O O . GLU A 1 637 ? 18.833 58.885 -14.588 1.00 28.39 637 GLU A O 1
ATOM 4941 N N . ASP A 1 638 ? 16.736 59.704 -14.375 1.00 28.17 638 ASP A N 1
ATOM 4942 C CA . ASP A 1 638 ? 16.987 60.709 -13.350 1.00 28.17 638 ASP A CA 1
ATOM 4943 C C . ASP A 1 638 ? 17.148 60.011 -11.993 1.00 28.17 638 ASP A C 1
ATOM 4945 O O . ASP A 1 638 ? 16.272 59.268 -11.546 1.00 28.17 638 ASP A O 1
ATOM 4949 N N . GLN A 1 639 ? 18.256 60.291 -11.307 1.00 31.31 639 GLN A N 1
ATOM 4950 C CA . GLN A 1 639 ? 18.398 60.022 -9.880 1.00 31.31 639 GLN A CA 1
ATOM 4951 C C . GLN A 1 639 ? 17.872 61.211 -9.077 1.00 31.31 639 GLN A C 1
ATOM 4953 O O . GLN A 1 639 ? 18.303 62.345 -9.277 1.00 31.31 639 GLN A O 1
ATOM 4958 N N . ALA A 1 640 ? 17.029 60.931 -8.087 1.00 33.12 640 ALA A N 1
ATOM 4959 C CA . ALA A 1 640 ? 16.816 61.815 -6.952 1.00 33.12 640 ALA A CA 1
ATOM 4960 C C . ALA A 1 640 ? 17.441 61.179 -5.701 1.00 33.12 640 ALA A C 1
ATOM 4962 O O . ALA A 1 640 ? 16.994 60.132 -5.237 1.00 33.12 640 ALA A O 1
ATOM 4963 N N . ILE A 1 641 ? 18.453 61.844 -5.138 1.00 33.22 641 ILE A N 1
ATOM 4964 C CA . ILE A 1 641 ? 18.839 61.722 -3.728 1.00 33.22 641 ILE A CA 1
ATOM 4965 C C . ILE A 1 641 ? 18.775 63.131 -3.128 1.00 33.22 641 ILE A C 1
ATOM 4967 O O . ILE A 1 641 ? 19.539 64.013 -3.504 1.00 33.22 641 ILE A O 1
ATOM 4971 N N . THR A 1 642 ? 17.800 63.296 -2.234 1.00 36.19 642 THR A N 1
ATOM 4972 C CA . THR A 1 642 ? 17.648 64.275 -1.142 1.00 36.19 642 THR A CA 1
ATOM 4973 C C . THR A 1 642 ? 18.392 65.614 -1.227 1.00 36.19 642 THR A C 1
ATOM 4975 O O . THR A 1 642 ? 19.571 65.713 -0.878 1.00 36.19 642 THR A O 1
ATOM 4978 N N . GLY A 1 643 ? 17.606 66.652 -1.514 1.00 31.38 643 GLY A N 1
ATOM 4979 C CA . GLY A 1 643 ? 17.547 67.920 -0.787 1.00 31.38 643 GLY A CA 1
ATOM 4980 C C . GLY A 1 643 ? 16.083 68.217 -0.498 1.00 31.38 643 GLY A C 1
ATOM 4981 O O . GLY A 1 643 ? 15.292 68.064 -1.456 1.00 31.38 643 GLY A O 1
#

InterPro domains:
  IPR006626 Parallel beta-helix repeat [SM00710] (205-227)
  IPR006626 Parallel beta-helix repeat [SM00710] (307-327)
  IPR006626 Parallel beta-helix repeat [SM00710] (328-349)
  IPR006626 Parallel beta-helix repeat [SM00710] (351-373)
  IPR006626 Parallel beta-helix repeat [SM00710] (381-402)
  IPR006626 Parallel beta-helix repeat [SM00710] (409-430)
  IPR007742 Periplasmic copper-binding protein NosD-like, beta helix domain [PF05048] (303-431)
  IPR011050 Pectin lyase fold/virulence factor [SSF51126] (274-471)
  IPR012334 Pectin lyase fold [G3DSA:2.160.20.10] (270-474)

Sequence (643 aa):
METFTYLLFIILACSYCQKAEGGQGLIYYVTATGADCPLVHQHYCQSLSDYANQSHWPTESNNVTFLFLPGEHSFKDKFKIKGVSYVTLRGIESQFQSRAMINCEEVKITNITTLYIENLKFNYYPNSILLYKVDTAHLFKVSAQFLSVIAGYSLNILQSEFIAHHRSMTWTAIIDVSDIMNAVVLKDTLISGGDCLSVFTYSECFHMTINDTIMSCSAGNGISIFNTYDKESDYPESTDIILSNVTSISRNSSTSIYVDHLGKIKLIDIQVLSIHNIMLISTFGEISLTRVFISNAEDDLSIFTKTGQIALTDVSVANSGGLYIDYCSSCTLTNVHVSNSSYGIIVENTKEAISLVNCTIANNRNTGLRVKGQAKLAFLTIPSHIVNNTSPGNGGGIWISQGISISFSTQVYITHNVAMGVGGAIYAYDEGFEDIYLFCTLRYWYRSNSTFHNNYGKLGGNNIYGGTYWDCCYRPFGRAIKVKDCPHLAKSEKKFNNQMKCHDNILFHTFSPSFFQPSLIASNPIGVCICLNDGTTNCNIREINIELYPSESVHLSLATVGVCGGFSPGELVTSKGNYIDVLLQDTNQETSGKHSLVSCRAPLALFYQKTNVSVAMSLGVLMEHSVASIGCLIPLEDQAITG

Organism: Amphimedon queenslandica (NCBI:txid400682)

Secondary structure (DSSP, 8-state):
-HHHHHHHHHHHHHHHGGG-SS---EEEEEESSSTT--GGGTTTEEEHHHHHT-S---TT-SEEEEEEPSSEEE-SS-EEEES-SEEEEEEPPBTTB--EEEE-SEEEEEEEEEEEEESEEE-STT-EEEEEEEEEEEEES-EESEEEEES-SEEEEES-EEE-SS--SSS--SEEEES--SEEEEES-EEESSS-EEEEE--TT-EEEEEEEEEEE-SSEEEEEEE----TT---TT-EEEEEEEEEEESS-SEEEEEEESSEEEEEEEEEEESSEEEEEESSS-EEEEEEEEES-SS-EEEEESS--EEEEEEEEESSS-EEEEEEEEEEEES-EEESSSSSEEEEEEEEEEEEES-EEES-SS-SEEEEES-EEEE-SS-EEEES-EESSS-SSEEE-TT-EEEESS-EEEES-EEEEE-SSEEE-----SS-----SEEE-S----EEES-EEEE--SSSSSS----PPP--SS----GGG-HHHHHHHHHHHHHS-TTT-TTTTT--TTS--S-----S-SEEEEEPTTS-EESS--EEEEEE-TT------EEEE-TTS-EEE---B--SSSS---B---------SS--------------S-EEEEEE---------------------------

pLDDT: mean 74.08, std 24.73, range [21.45, 98.88]